Protein AF-0000000087152902 (afdb_homodimer)

Sequence (590 aa):
MDWDLCKTFVAVAETRSLAGAARRLRISHPTAGRNVAALERQLGTRLFARSSDGLSLTSHGRKFREYAEAMAAAALRAEAVASATGAQARGVVKLSIGATLASHWLMPRLKPFLRDHPNIQLEIITHPFPASVRRREADVVLRPVDAGDENLIGRRIGRLGAGFYASRDYAAGRKLPERSDEWKGHSVIGFADQASNADLARWSDFVTRQGTMVMRCSSQGDMLAAARAGLGVSVLSCLVAAPYPDLIRIAPQKLFSLSDLWLLAHPDLVELPAVRAVLGFVTDCARQDRVRLRGMDWDLCKTFVAVAETRSLAGAARRLRISHPTAGRNVAALERQLGTRLFARSSDGLSLTSHGRKFREYAEAMAAAALRAEAVASATGAQARGVVKLSIGATLASHWLMPRLKPFLRDHPNIQLEIITHPFPASVRRREADVVLRPVDAGDENLIGRRIGRLGAGFYASRDYAAGRKLPERSDEWKGHSVIGFADQASNADLARWSDFVTRQGTMVMRCSSQGDMLAAARAGLGVSVLSCLVAAPYPDLIRIAPQKLFSLSDLWLLAHPDLVELPAVRAVLGFVTDCARQDRVRLRG

Secondary structure (DSSP, 8-state):
--HHHHHHHHHHHHHSSHHHHHHHHT--HHHHHHHHHHHHHHHTS--EEEETTEEEE-HHHHHHHHHHHHHHHHHHHHHHHHHTTT----EEEEEEE-HHHIIIIIGGGHHHHHHH-TTEEEEEE-SSSSPPTTTTS-SEEEESS--TTS--EEEEEEEEEEEEEEEHHHHTT-PPP-SGGGGTT-EEEEES--STTHHHHHHHHHHTTTSEEEEEESSHHHHHHHHHTTS-EEEEEHHHHTT-TTEEEE-TTTSEEEEEEEEEE-TTTTTSHHHHHHHHHHHHHHHHTHHHHH-/--HHHHHHHHHHHHHSSHHHHHHHHT--HHHHHHHHHHHHHHHTS--EEEETTEEEE-HHHHHHHHHHHHHHHHHHHHHHHHHTTT----EEEEEEE-HHHIIIIIGGGHHHHHHH-TTEEEEEE-SSSSPPTTTTS-SEEEESS--TTS--EEEEEEEEEEEEEEEHHHHTT-PPP-SGGGGTT-EEEEES--STTHHHHHHHHHHTTTSEEEEEESSHHHHHHHHHTTS-EEEEEHHHHTT-TTEEEE-TTTSEEEEEEEEEE-TTTTTSHHHHHHHHHHHHHHHHTHHHHH-

pLDDT: mean 84.02, std 14.15, range [42.22, 98.44]

InterPro domains:
  IPR000847 LysR, HTH, N-terminal domain [PF00126] (4-62)
  IPR000847 LysR, HTH, N-terminal domain [PS50931] (1-58)
  IPR005119 LysR, substrate-binding [PF03466] (87-284)
  IPR036388 Winged helix-like DNA-binding domain superfamily [G3DSA:1.10.10.10] (1-85)
  IPR036390 Winged helix DNA-binding domain superfamily [SSF46785] (1-111)
  IPR058163 LysR-type transcriptional regulator, proteobacterial-type [PTHR30537] (2-290)

Foldseek 3Di:
DDLVLLQLLLQCQVQLALVRSCVVVVHDSVVSVVSQVVVCVVVVHHQWDQDPVHTHGDPVVLVVLLVSVVVVVLVVLVVLVVVPPPDQQADEFEEEEAPLCCVLAVVVQCVVLCVSRVRYHYHYHNPPPPDDVSSVPGQKYKALDPVPPPLWDKDFLAKWKKFKKAFPVLPVPDDFDQAQQSLAPFEEEAAPDCPRPVPVRVLRCVSNVNHHHPYHDNHLVVVQVCRNVGVGMYMHTQSSCVVPPRMDTGNPVRTMDMTTIMMIGDPSCCPRPSNVSVVVSVSVSCVVCRVSRRD/DDLVLLQLLLQCQVQLALVRSCVVVVHDSVVSVVSQVVVCVVVVHHQWDQDPVHIHGDPVVLVVLLVSVVVVLLVVLVVLVVVPPPDQQADEFEEEEAPLCCVLAVVVVCVVLCVSRVRYHYHYHNPPPPDDVSSVPGQKYKALDPVPPDPWDKDFLAKWKKFKKAFPVLPVPDDFDQAQQSLAPFEEEAAPDCPRPVPVRVLRCVSNVNHHHPYHDNHLVVVQVCRNVGVGMYMHTQSSCVVPPRMDTGNPVRTMDMTTIMMTGHPSCCPRPSNVSVVVSVSVSCVVCRVSRND

Structure (mmCIF, N/CA/C/O backbone):
data_AF-0000000087152902-model_v1
#
loop_
_entity.id
_entity.type
_entity.pdbx_description
1 polymer 'HTH-type transcriptional regulator CysL'
#
loop_
_atom_site.group_PDB
_atom_site.id
_atom_site.type_symbol
_atom_site.label_atom_id
_atom_site.label_alt_id
_atom_site.label_comp_id
_atom_site.label_asym_id
_atom_site.label_entity_id
_atom_site.label_seq_id
_atom_site.pdbx_PDB_ins_code
_atom_site.Cartn_x
_atom_site.Cartn_y
_atom_site.Cartn_z
_atom_site.occupancy
_atom_site.B_iso_or_equiv
_atom_site.auth_seq_id
_atom_site.auth_comp_id
_atom_site.auth_asym_id
_atom_site.auth_atom_id
_atom_site.pdbx_PDB_model_num
ATOM 1 N N . MET A 1 1 ? -0.423 9.289 37.406 1 46.5 1 MET A N 1
ATOM 2 C CA . MET A 1 1 ? 0.654 8.82 36.531 1 46.5 1 MET A CA 1
ATOM 3 C C . MET A 1 1 ? 1.414 9.992 35.906 1 46.5 1 MET A C 1
ATOM 5 O O . MET A 1 1 ? 0.809 10.984 35.5 1 46.5 1 MET A O 1
ATOM 9 N N . ASP A 1 2 ? 2.691 10.141 36.281 1 59.19 2 ASP A N 1
ATOM 10 C CA . ASP A 1 2 ? 3.633 11.188 35.875 1 59.19 2 ASP A CA 1
ATOM 11 C C . ASP A 1 2 ? 3.916 11.125 34.375 1 59.19 2 ASP A C 1
ATOM 13 O O . ASP A 1 2 ? 4.273 10.078 33.844 1 59.19 2 ASP A O 1
ATOM 17 N N . TRP A 1 3 ? 3.574 12.156 33.781 1 64.62 3 TRP A N 1
ATOM 18 C CA . TRP A 1 3 ? 3.705 12.289 32.312 1 64.62 3 TRP A CA 1
ATOM 19 C C . TRP A 1 3 ? 5.125 11.969 31.875 1 64.62 3 TRP A C 1
ATOM 21 O O . TRP A 1 3 ? 5.328 11.367 30.812 1 64.62 3 TRP A O 1
ATOM 31 N N . ASP A 1 4 ? 5.988 12.344 32.625 1 70.12 4 ASP A N 1
ATOM 32 C CA . ASP A 1 4 ? 7.387 12.109 32.281 1 70.12 4 ASP A CA 1
ATOM 33 C C . ASP A 1 4 ? 7.699 10.609 32.25 1 70.12 4 ASP A C 1
ATOM 35 O O . ASP A 1 4 ? 8.492 10.156 31.422 1 70.12 4 ASP A O 1
ATOM 39 N N . LEU A 1 5 ? 7.004 9.906 33.125 1 77.62 5 LEU A N 1
ATOM 40 C CA . LEU A 1 5 ? 7.195 8.461 33.156 1 77.62 5 LEU A CA 1
ATOM 41 C C . LEU A 1 5 ? 6.625 7.812 31.891 1 77.62 5 LEU A C 1
ATOM 43 O O . LEU A 1 5 ? 7.258 6.934 31.297 1 77.62 5 LEU A O 1
ATOM 47 N N . CYS A 1 6 ? 5.512 8.359 31.5 1 75.56 6 CYS A N 1
ATOM 48 C CA . CYS A 1 6 ? 4.852 7.816 30.328 1 75.56 6 CYS A CA 1
ATOM 49 C C . CYS A 1 6 ? 5.652 8.125 29.062 1 75.56 6 CYS A C 1
ATOM 51 O O . CYS A 1 6 ? 5.785 7.266 28.188 1 75.56 6 CYS A O 1
ATOM 53 N N . LYS A 1 7 ? 6.16 9.281 29.016 1 76 7 LYS A N 1
ATOM 54 C CA . LYS A 1 7 ? 6.996 9.68 27.891 1 76 7 LYS A CA 1
ATOM 55 C C . LYS A 1 7 ? 8.227 8.773 27.766 1 76 7 LYS A C 1
ATOM 57 O O . LYS A 1 7 ? 8.602 8.375 26.672 1 76 7 LYS A O 1
ATOM 62 N N . THR A 1 8 ? 8.82 8.547 28.906 1 81.69 8 THR A N 1
ATOM 63 C CA . THR A 1 8 ? 10 7.688 28.922 1 81.69 8 THR A CA 1
ATOM 64 C C . THR A 1 8 ? 9.656 6.281 28.453 1 81.69 8 THR A C 1
ATOM 66 O O . THR A 1 8 ? 10.398 5.68 27.672 1 81.69 8 THR A O 1
ATOM 69 N N . PHE A 1 9 ? 8.484 5.785 28.891 1 85.44 9 PHE A N 1
ATOM 70 C CA . PHE A 1 9 ? 8.016 4.469 28.484 1 85.44 9 PHE A CA 1
ATOM 71 C C . PHE A 1 9 ? 7.855 4.395 26.969 1 85.44 9 PHE A C 1
ATOM 73 O O . PHE A 1 9 ? 8.352 3.461 26.328 1 85.44 9 PHE A O 1
ATOM 80 N N . VAL A 1 10 ? 7.234 5.355 26.484 1 80.25 10 VAL A N 1
ATOM 81 C CA . VAL A 1 10 ? 6.965 5.371 25.047 1 80.25 10 VAL A CA 1
ATOM 82 C C . VAL A 1 10 ? 8.281 5.43 24.281 1 80.25 10 VAL A C 1
ATOM 84 O O . VAL A 1 10 ? 8.453 4.723 23.281 1 80.25 10 VAL A O 1
ATOM 87 N N . ALA A 1 11 ? 9.211 6.223 24.672 1 81.06 11 ALA A N 1
ATOM 88 C CA . ALA A 1 11 ? 10.516 6.348 24.031 1 81.06 11 ALA A CA 1
ATOM 89 C C . ALA A 1 11 ? 11.273 5.023 24.062 1 81.06 11 ALA A C 1
ATOM 91 O O . ALA A 1 11 ? 11.891 4.633 23.062 1 81.06 11 ALA A O 1
ATOM 92 N N . VAL A 1 12 ? 11.172 4.352 25.141 1 86.75 12 VAL A N 1
ATOM 93 C CA . VAL A 1 12 ? 11.844 3.064 25.266 1 86.75 12 VAL A CA 1
ATOM 94 C C . VAL A 1 12 ? 11.172 2.043 24.344 1 86.75 12 VAL A C 1
ATOM 96 O O . VAL A 1 12 ? 11.852 1.246 23.688 1 86.75 12 VAL A O 1
ATOM 99 N N . ALA A 1 13 ? 9.906 2.123 24.359 1 83.31 13 ALA A N 1
ATOM 100 C CA . ALA A 1 13 ? 9.156 1.188 23.531 1 83.31 13 ALA A CA 1
ATOM 101 C C . ALA A 1 13 ? 9.5 1.371 22.062 1 83.31 13 ALA A C 1
ATOM 103 O O . ALA A 1 13 ? 9.578 0.397 21.297 1 83.31 13 ALA A O 1
ATOM 104 N N . GLU A 1 14 ? 9.688 2.535 21.703 1 78.69 14 GLU A N 1
ATOM 105 C CA . GLU A 1 14 ? 9.961 2.875 20.312 1 78.69 14 GLU A CA 1
ATOM 106 C C . GLU A 1 14 ? 11.414 2.586 19.953 1 78.69 14 GLU A C 1
ATOM 108 O O . GLU A 1 14 ? 11.703 2.107 18.844 1 78.69 14 GLU A O 1
ATOM 113 N N . THR A 1 15 ? 12.336 2.898 20.797 1 79.25 15 THR A N 1
ATOM 114 C CA . THR A 1 15 ? 13.766 2.773 20.531 1 79.25 15 THR A CA 1
ATOM 115 C C . THR A 1 15 ? 14.273 1.393 20.938 1 79.25 15 THR A C 1
ATOM 117 O O . THR A 1 15 ? 15.391 1.005 20.562 1 79.25 15 THR A O 1
ATOM 120 N N . ARG A 1 16 ? 13.461 0.744 21.672 1 81.81 16 ARG A N 1
ATOM 121 C CA . ARG A 1 16 ? 13.742 -0.586 22.203 1 81.81 16 ARG A CA 1
ATOM 122 C C . ARG A 1 16 ? 15 -0.579 23.062 1 81.81 16 ARG A C 1
ATOM 124 O O . ARG A 1 16 ? 15.68 -1.602 23.203 1 81.81 16 ARG A O 1
ATOM 131 N N . SER A 1 17 ? 15.383 0.533 23.562 1 88.62 17 SER A N 1
ATOM 132 C CA . SER A 1 17 ? 16.547 0.646 24.438 1 88.62 17 SER A CA 1
ATOM 133 C C . SER A 1 17 ? 16.422 1.842 25.375 1 88.62 17 SER A C 1
ATOM 135 O O . SER A 1 17 ? 15.805 2.85 25.016 1 88.62 17 SER A O 1
ATOM 137 N N . LEU A 1 18 ? 17.016 1.725 26.531 1 89.12 18 LEU A N 1
ATOM 138 C CA . LEU A 1 18 ? 17.031 2.818 27.484 1 89.12 18 LEU A CA 1
ATOM 139 C C . LEU A 1 18 ? 17.938 3.947 27.016 1 89.12 18 LEU A C 1
ATOM 141 O O . LEU A 1 18 ? 17.625 5.125 27.188 1 89.12 18 LEU A O 1
ATOM 145 N N . ALA A 1 19 ? 18.969 3.498 26.359 1 87.38 19 ALA A N 1
ATOM 146 C CA . ALA A 1 19 ? 19.906 4.492 25.828 1 87.38 19 ALA A CA 1
ATOM 147 C C . ALA A 1 19 ? 19.266 5.301 24.703 1 87.38 19 ALA A C 1
ATOM 149 O O . ALA A 1 19 ? 19.422 6.523 24.656 1 87.38 19 ALA A O 1
ATOM 150 N N . GLY A 1 20 ? 18.609 4.605 23.922 1 86.31 20 GLY A N 1
ATOM 151 C CA . GLY A 1 20 ? 17.906 5.266 22.828 1 86.31 20 GLY A CA 1
ATOM 152 C C . GLY A 1 20 ? 16.828 6.219 23.312 1 86.31 20 GLY A C 1
ATOM 153 O O . GLY A 1 20 ? 16.688 7.324 22.781 1 86.31 20 GLY A O 1
ATOM 154 N N . ALA A 1 21 ? 16.172 5.805 24.266 1 87.31 21 ALA A N 1
ATOM 155 C CA . ALA A 1 21 ? 15.117 6.633 24.859 1 87.31 21 ALA A CA 1
ATOM 156 C C . ALA A 1 21 ? 15.711 7.871 25.531 1 87.31 21 ALA A C 1
ATOM 158 O O . ALA A 1 21 ? 15.172 8.969 25.391 1 87.31 21 ALA A O 1
ATOM 159 N N . ALA A 1 22 ? 16.797 7.703 26.156 1 87.69 22 ALA A N 1
ATOM 160 C CA . ALA A 1 22 ? 17.469 8.805 26.828 1 87.69 22 ALA A CA 1
ATOM 161 C C . ALA A 1 22 ? 17.906 9.875 25.828 1 87.69 22 ALA A C 1
ATOM 163 O O . ALA A 1 22 ? 17.703 11.07 26.062 1 87.69 22 ALA A O 1
ATOM 164 N N . ARG A 1 23 ? 18.391 9.422 24.797 1 82.88 23 ARG A N 1
ATOM 165 C CA . ARG A 1 23 ? 18.828 10.336 23.75 1 82.88 23 ARG A CA 1
ATOM 166 C C . ARG A 1 23 ? 17.656 11.094 23.141 1 82.88 23 ARG A C 1
ATOM 168 O O . ARG A 1 23 ? 17.719 12.305 22.953 1 82.88 23 ARG A O 1
ATOM 175 N N . ARG A 1 24 ? 16.594 10.359 23 1 79 24 ARG A N 1
ATOM 176 C CA . ARG A 1 24 ? 15.414 10.922 22.375 1 79 24 ARG A CA 1
ATOM 177 C C . ARG A 1 24 ? 14.758 11.969 23.266 1 79 24 ARG A C 1
ATOM 179 O O . ARG A 1 24 ? 14.281 12.992 22.781 1 79 24 ARG A O 1
ATOM 186 N N . LEU A 1 25 ? 14.82 11.75 24.5 1 76 25 LEU A N 1
ATOM 187 C CA . LEU A 1 25 ? 14.117 12.609 25.453 1 76 25 LEU A CA 1
ATOM 188 C C . LEU A 1 25 ? 15.078 13.609 26.094 1 76 25 LEU A C 1
ATOM 190 O O . LEU A 1 25 ? 14.672 14.445 26.906 1 76 25 LEU A O 1
ATOM 194 N N . ARG A 1 26 ? 16.328 13.5 25.672 1 81.38 26 ARG A N 1
ATOM 195 C CA . ARG A 1 26 ? 17.375 14.359 26.219 1 81.38 26 ARG A CA 1
ATOM 196 C C . ARG A 1 26 ? 17.422 14.258 27.734 1 81.38 26 ARG A C 1
ATOM 198 O O . ARG A 1 26 ? 17.469 15.281 28.422 1 81.38 26 ARG A O 1
ATOM 205 N N . ILE A 1 27 ? 17.438 13.078 28.25 1 83.5 27 ILE A N 1
ATOM 206 C CA . ILE A 1 27 ? 17.625 12.773 29.656 1 83.5 27 ILE A CA 1
ATOM 207 C C . ILE A 1 27 ? 18.75 11.75 29.812 1 83.5 27 ILE A C 1
ATOM 209 O O . ILE A 1 27 ? 19.281 11.234 28.828 1 83.5 27 ILE A O 1
ATOM 213 N N . SER A 1 28 ? 19.234 11.672 30.969 1 85.62 28 SER A N 1
ATOM 214 C CA . SER A 1 28 ? 20.328 10.734 31.219 1 85.62 28 SER A CA 1
ATOM 215 C C . SER A 1 28 ? 19.828 9.289 31.188 1 85.62 28 SER A C 1
ATOM 217 O O . SER A 1 28 ? 18.656 9.031 31.484 1 85.62 28 SER A O 1
ATOM 219 N N . HIS A 1 29 ? 20.703 8.398 30.781 1 90 29 HIS A N 1
ATOM 220 C CA . HIS A 1 29 ? 20.406 6.973 30.75 1 90 29 HIS A CA 1
ATOM 221 C C . HIS A 1 29 ? 19.891 6.492 32.125 1 90 29 HIS A C 1
ATOM 223 O O . HIS A 1 29 ? 18.891 5.789 32.188 1 90 29 HIS A O 1
ATOM 229 N N . PRO A 1 30 ? 20.531 6.895 33.219 1 88.5 30 PRO A N 1
ATOM 230 C CA . PRO A 1 30 ? 20.031 6.477 34.531 1 88.5 30 PRO A CA 1
ATOM 231 C C . PRO A 1 30 ? 18.625 7.008 34.812 1 88.5 30 PRO A C 1
ATOM 233 O O . PRO A 1 30 ? 17.812 6.312 35.406 1 88.5 30 PRO A O 1
ATOM 236 N N . THR A 1 31 ? 18.406 8.172 34.375 1 84.94 31 THR A N 1
ATOM 237 C CA . THR A 1 31 ? 17.078 8.758 34.531 1 84.94 31 THR A CA 1
ATOM 238 C C . THR A 1 31 ? 16.031 7.969 33.781 1 84.94 31 THR A C 1
ATOM 240 O O . THR A 1 31 ? 14.945 7.703 34.281 1 84.94 31 THR A O 1
ATOM 243 N N . ALA A 1 32 ? 16.391 7.629 32.562 1 91 32 ALA A N 1
ATOM 244 C CA . ALA A 1 32 ? 15.477 6.82 31.766 1 91 32 ALA A CA 1
ATOM 245 C C . ALA A 1 32 ? 15.164 5.492 32.438 1 91 32 ALA A C 1
ATOM 247 O O . ALA A 1 32 ? 14.008 5.062 32.5 1 91 32 ALA A O 1
ATOM 248 N N . GLY A 1 33 ? 16.203 4.852 32.938 1 91.06 33 GLY A N 1
ATOM 249 C CA . GLY A 1 33 ? 16.031 3.607 33.656 1 91.06 33 GLY A CA 1
ATOM 250 C C . GLY A 1 33 ? 15.164 3.758 34.906 1 91.06 33 GLY A C 1
ATOM 251 O O . GLY A 1 33 ? 14.281 2.936 35.156 1 91.06 33 GLY A O 1
ATOM 252 N N . ARG A 1 34 ? 15.43 4.801 35.625 1 86.69 34 ARG A N 1
ATOM 253 C CA . ARG A 1 34 ? 14.656 5.086 36.844 1 86.69 34 ARG A CA 1
ATOM 254 C C . ARG A 1 34 ? 13.195 5.348 36.5 1 86.69 34 ARG A C 1
ATOM 256 O O . ARG A 1 34 ? 12.297 4.914 37.219 1 86.69 34 ARG A O 1
ATOM 263 N N . ASN A 1 35 ? 13 6.078 35.5 1 85.62 35 ASN A N 1
ATOM 264 C CA . ASN A 1 35 ? 11.641 6.395 35.094 1 85.62 35 ASN A CA 1
ATOM 265 C C . ASN A 1 35 ? 10.852 5.133 34.75 1 85.62 35 ASN A C 1
ATOM 267 O O . ASN A 1 35 ? 9.695 4.988 35.156 1 85.62 35 ASN A O 1
ATOM 271 N N . VAL A 1 36 ? 11.484 4.258 34.031 1 88.38 36 VAL A N 1
ATOM 272 C CA . VAL A 1 36 ? 10.836 3.012 33.625 1 88.38 36 VAL A CA 1
ATOM 273 C C . VAL A 1 36 ? 10.562 2.16 34.875 1 88.38 36 VAL A C 1
ATOM 275 O O . VAL A 1 36 ? 9.469 1.61 35.031 1 88.38 36 VAL A O 1
ATOM 278 N N . ALA A 1 37 ? 11.555 2.096 35.688 1 88.75 37 ALA A N 1
ATOM 279 C CA . ALA A 1 37 ? 11.414 1.335 36.938 1 88.75 37 ALA A CA 1
ATOM 280 C C . ALA A 1 37 ? 10.297 1.907 37.812 1 88.75 37 ALA A C 1
ATOM 282 O O . ALA A 1 37 ? 9.516 1.157 38.406 1 88.75 37 ALA A O 1
ATOM 283 N N . ALA A 1 38 ? 10.297 3.193 37.875 1 81.12 38 ALA A N 1
ATOM 284 C CA . ALA A 1 38 ? 9.266 3.865 38.688 1 81.12 38 ALA A CA 1
ATOM 285 C C . ALA A 1 38 ? 7.871 3.572 38.125 1 81.12 38 ALA A C 1
ATOM 287 O O . ALA A 1 38 ? 6.938 3.312 38.875 1 81.12 38 ALA A O 1
ATOM 288 N N . LEU A 1 39 ? 7.746 3.646 36.844 1 82.44 39 LEU A N 1
ATOM 289 C CA . LEU A 1 39 ? 6.473 3.369 36.188 1 82.44 39 LEU A CA 1
ATOM 290 C C . LEU A 1 39 ? 6.035 1.932 36.438 1 82.44 39 LEU A C 1
ATOM 292 O O . LEU A 1 39 ? 4.871 1.682 36.75 1 82.44 39 LEU A O 1
ATOM 296 N N . GLU A 1 40 ? 6.945 1.007 36.344 1 85.44 40 GLU A N 1
ATOM 297 C CA . GLU A 1 40 ? 6.652 -0.405 36.562 1 85.44 40 GLU A CA 1
ATOM 298 C C . GLU A 1 40 ? 6.27 -0.655 38.031 1 85.44 40 GLU A C 1
ATOM 300 O O . GLU A 1 40 ? 5.367 -1.445 38.312 1 85.44 40 GLU A O 1
ATOM 305 N N . ARG A 1 41 ? 6.926 0.045 38.906 1 80.38 41 ARG A N 1
ATOM 306 C CA . ARG A 1 41 ? 6.602 -0.049 40.312 1 80.38 41 ARG A CA 1
ATOM 307 C C . ARG A 1 41 ? 5.195 0.478 40.594 1 80.38 41 ARG A C 1
ATOM 309 O O . ARG A 1 41 ? 4.438 -0.135 41.344 1 80.38 41 ARG A O 1
ATOM 316 N N . GLN A 1 42 ? 4.906 1.588 40 1 74.06 42 GLN A N 1
ATOM 317 C CA . GLN A 1 42 ? 3.588 2.193 40.188 1 74.06 42 GLN A CA 1
ATOM 318 C C . GLN A 1 42 ? 2.486 1.274 39.656 1 74.06 42 GLN A C 1
ATOM 320 O O . GLN A 1 42 ? 1.405 1.198 40.25 1 74.06 42 GLN A O 1
ATOM 325 N N . LEU A 1 43 ? 2.857 0.615 38.594 1 75.88 43 LEU A N 1
ATOM 326 C CA . LEU A 1 43 ? 1.869 -0.231 37.938 1 75.88 43 LEU A CA 1
ATOM 327 C C . LEU A 1 43 ? 1.894 -1.645 38.5 1 75.88 43 LEU A C 1
ATOM 329 O O . LEU A 1 43 ? 0.963 -2.424 38.281 1 75.88 43 LEU A O 1
ATOM 333 N N . GLY A 1 44 ? 2.92 -1.938 39.25 1 77.19 44 GLY A N 1
ATOM 334 C CA . GLY A 1 44 ? 3.051 -3.232 39.906 1 77.19 44 GLY A CA 1
ATOM 335 C C . GLY A 1 44 ? 3.385 -4.355 38.938 1 77.19 44 GLY A C 1
ATOM 336 O O . GLY A 1 44 ? 3.127 -5.527 39.219 1 77.19 44 GLY A O 1
ATOM 337 N N . THR A 1 45 ? 3.732 -3.959 37.719 1 79.44 45 THR A N 1
ATOM 338 C CA . THR A 1 45 ? 4.066 -4.957 36.719 1 79.44 45 THR A CA 1
ATOM 339 C C . THR A 1 45 ? 5.234 -4.488 35.875 1 79.44 45 THR A C 1
ATOM 341 O O . THR A 1 45 ? 5.523 -3.293 35.781 1 79.44 45 THR A O 1
ATOM 344 N N . ARG A 1 46 ? 5.883 -5.477 35.219 1 86.31 46 ARG A N 1
ATOM 345 C CA . ARG A 1 46 ? 6.945 -5.148 34.281 1 86.31 46 ARG A CA 1
ATOM 346 C C . ARG A 1 46 ? 6.371 -4.832 32.906 1 86.31 46 ARG A C 1
ATOM 348 O O . ARG A 1 46 ? 5.43 -5.492 32.438 1 86.31 46 ARG A O 1
ATOM 355 N N . LEU A 1 47 ? 6.914 -3.738 32.375 1 87.12 47 LEU A N 1
ATOM 356 C CA . LEU A 1 47 ? 6.426 -3.307 31.078 1 87.12 47 LEU A CA 1
ATOM 357 C C . LEU A 1 47 ? 7.387 -3.732 29.969 1 87.12 47 LEU A C 1
ATOM 359 O O . LEU A 1 47 ? 6.988 -3.846 28.797 1 87.12 47 LEU A O 1
ATOM 363 N N . PHE A 1 48 ? 8.641 -3.896 30.312 1 88.81 48 PHE A N 1
ATOM 364 C CA . PHE A 1 48 ? 9.664 -4.285 29.344 1 88.81 48 PHE A CA 1
ATOM 365 C C . PHE A 1 48 ? 10.344 -5.582 29.766 1 88.81 48 PHE A C 1
ATOM 367 O O . PHE A 1 48 ? 10.43 -5.883 30.969 1 88.81 48 PHE A O 1
ATOM 374 N N . ALA A 1 49 ? 10.648 -6.402 28.703 1 85.44 49 ALA A N 1
ATOM 375 C CA . ALA A 1 49 ? 11.461 -7.594 28.906 1 85.44 49 ALA A CA 1
ATOM 376 C C . ALA A 1 49 ? 12.719 -7.559 28.047 1 85.44 49 ALA A C 1
ATOM 378 O O . ALA A 1 49 ? 12.719 -6.965 26.969 1 85.44 49 ALA A O 1
ATOM 379 N N . ARG A 1 50 ? 13.797 -8.086 28.578 1 79.25 50 ARG A N 1
ATOM 380 C CA . ARG A 1 50 ? 15.031 -8.172 27.812 1 79.25 50 ARG A CA 1
ATOM 381 C C . ARG A 1 50 ? 14.906 -9.188 26.672 1 79.25 50 ARG A C 1
ATOM 383 O O . ARG A 1 50 ? 14.312 -10.25 26.859 1 79.25 50 ARG A O 1
ATOM 390 N N . SER A 1 51 ? 15.141 -8.672 25.562 1 71.25 51 SER A N 1
ATOM 391 C CA . SER A 1 51 ? 15.164 -9.539 24.391 1 71.25 51 SER A CA 1
ATOM 392 C C . SER A 1 51 ? 16.516 -9.453 23.672 1 71.25 51 SER A C 1
ATOM 394 O O . SER A 1 51 ? 17.359 -8.648 24.047 1 71.25 51 SER A O 1
ATOM 396 N N . SER A 1 52 ? 16.781 -10.391 22.703 1 68.25 52 SER A N 1
ATOM 397 C CA . SER A 1 52 ? 18.031 -10.438 21.969 1 68.25 52 SER A CA 1
ATOM 398 C C . SER A 1 52 ? 18.297 -9.117 21.25 1 68.25 52 SER A C 1
ATOM 400 O O . SER A 1 52 ? 19.453 -8.75 21.031 1 68.25 52 SER A O 1
ATOM 402 N N . ASP A 1 53 ? 17.281 -8.484 21 1 67.25 53 ASP A N 1
ATOM 403 C CA . ASP A 1 53 ? 17.453 -7.27 20.219 1 67.25 53 ASP A CA 1
ATOM 404 C C . ASP A 1 53 ? 17.172 -6.023 21.047 1 67.25 53 ASP A C 1
ATOM 406 O O . ASP A 1 53 ? 16.875 -4.957 20.516 1 67.25 53 ASP A O 1
ATOM 410 N N . GLY A 1 54 ? 17.266 -6.242 22.297 1 79.06 54 GLY A N 1
ATOM 411 C CA . GLY A 1 54 ? 17.047 -5.121 23.203 1 79.06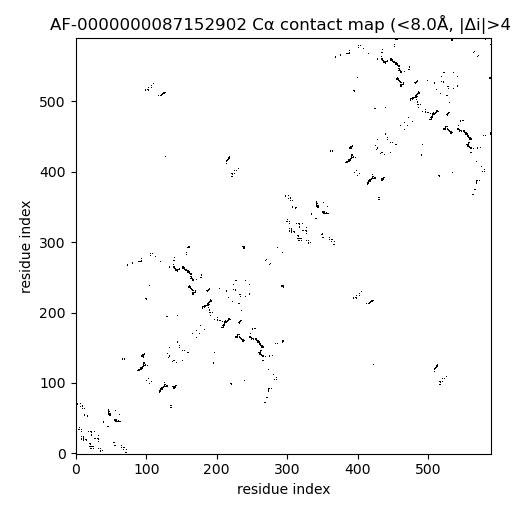 54 GLY A CA 1
ATOM 412 C C . GLY A 1 54 ? 15.883 -5.332 24.156 1 79.06 54 GLY A C 1
ATOM 413 O O . GLY A 1 54 ? 15.688 -6.438 24.656 1 79.06 54 GLY A O 1
ATOM 414 N N . LEU A 1 55 ? 15.188 -4.18 24.391 1 83.31 55 LEU A N 1
ATOM 415 C CA . LEU A 1 55 ? 14.023 -4.258 25.266 1 83.31 55 LEU A CA 1
ATOM 416 C C . LEU A 1 55 ? 12.742 -4.438 24.453 1 83.31 55 LEU A C 1
ATOM 418 O O . LEU A 1 55 ? 12.531 -3.742 23.453 1 83.31 55 LEU A O 1
ATOM 422 N N . SER A 1 56 ? 12.039 -5.438 24.781 1 82.75 56 SER A N 1
ATOM 423 C CA . SER A 1 56 ? 10.742 -5.676 24.156 1 82.75 56 SER A CA 1
ATOM 424 C C . SER A 1 56 ? 9.602 -5.484 25.156 1 82.75 56 SER A C 1
ATOM 426 O O . SER A 1 56 ? 9.805 -5.629 26.359 1 82.75 56 SER A O 1
ATOM 428 N N . LEU A 1 57 ? 8.414 -5.105 24.609 1 81.81 57 LEU A N 1
ATOM 429 C CA . LEU A 1 57 ? 7.246 -4.898 25.469 1 81.81 57 LEU A CA 1
ATOM 430 C C . LEU A 1 57 ? 6.699 -6.23 25.969 1 81.81 57 LEU A C 1
ATOM 432 O O . LEU A 1 57 ? 6.609 -7.199 25.203 1 81.81 57 LEU A O 1
ATOM 436 N N . THR A 1 58 ? 6.441 -6.23 27.312 1 79.12 58 THR A N 1
ATOM 437 C CA . THR A 1 58 ? 5.645 -7.324 27.859 1 79.12 58 THR A CA 1
ATOM 438 C C . THR A 1 58 ? 4.184 -7.199 27.438 1 79.12 58 THR A C 1
ATOM 440 O O . THR A 1 58 ? 3.812 -6.238 26.75 1 79.12 58 THR A O 1
ATOM 443 N N . SER A 1 59 ? 3.352 -8.156 27.781 1 70.44 59 SER A N 1
ATOM 444 C CA . SER A 1 59 ? 1.918 -8.055 27.531 1 70.44 59 SER A CA 1
ATOM 445 C C . SER A 1 59 ? 1.327 -6.816 28.203 1 70.44 59 SER A C 1
ATOM 447 O O . SER A 1 59 ? 0.512 -6.113 27.609 1 70.44 59 SER A O 1
ATOM 449 N N . HIS A 1 60 ? 1.796 -6.629 29.359 1 71.25 60 HIS A N 1
ATOM 450 C CA . HIS A 1 60 ? 1.353 -5.445 30.094 1 71.25 60 HIS A CA 1
ATOM 451 C C . HIS A 1 60 ? 1.897 -4.172 29.453 1 71.25 60 HIS A C 1
ATOM 453 O O . HIS A 1 60 ? 1.207 -3.15 29.391 1 71.25 60 HIS A O 1
ATOM 459 N N . GLY A 1 61 ? 3.113 -4.285 28.938 1 79.69 61 GLY A N 1
ATOM 460 C CA . GLY A 1 61 ? 3.713 -3.156 28.25 1 79.69 61 GLY A CA 1
ATOM 461 C C . GLY A 1 61 ? 2.963 -2.768 26.984 1 79.69 61 GLY A C 1
ATOM 462 O O . GLY A 1 61 ? 2.764 -1.58 26.719 1 79.69 61 GLY A O 1
ATOM 463 N N . ARG A 1 62 ? 2.541 -3.674 26.344 1 72.56 62 ARG A N 1
ATOM 464 C CA . ARG A 1 62 ? 1.78 -3.424 25.125 1 72.56 62 ARG A CA 1
ATOM 465 C C . ARG A 1 62 ? 0.449 -2.748 25.438 1 72.56 62 ARG A C 1
ATOM 467 O O . ARG A 1 62 ? 0.044 -1.812 24.75 1 72.56 62 ARG A O 1
ATOM 474 N N . LYS A 1 63 ? -0.189 -3.215 26.484 1 64.69 63 LYS A N 1
ATOM 475 C CA . LYS A 1 63 ? -1.438 -2.598 26.906 1 64.69 63 LYS A CA 1
ATOM 476 C C . LYS A 1 63 ? -1.208 -1.169 27.391 1 64.69 63 LYS A C 1
ATOM 478 O O . LYS A 1 63 ? -1.984 -0.267 27.078 1 64.69 63 LYS A O 1
ATOM 483 N N . PHE A 1 64 ? -0.133 -1.054 28.172 1 72.62 64 PHE A N 1
ATOM 484 C CA . PHE A 1 64 ? 0.157 0.272 28.703 1 72.62 64 PHE A CA 1
ATOM 485 C C . PHE A 1 64 ? 0.54 1.234 27.578 1 72.62 64 PHE A C 1
ATOM 487 O O . PHE A 1 64 ? 0.263 2.432 27.656 1 72.62 64 PHE A O 1
ATOM 494 N N . ARG A 1 65 ? 1.223 0.694 26.625 1 74.94 65 ARG A N 1
ATOM 495 C CA . ARG A 1 65 ? 1.611 1.539 25.5 1 74.94 65 ARG A CA 1
ATOM 496 C C . ARG A 1 65 ? 0.39 2.178 24.844 1 74.94 65 ARG A C 1
ATOM 498 O O . ARG A 1 65 ? 0.418 3.357 24.484 1 74.94 65 ARG A O 1
ATOM 505 N N . GLU A 1 66 ? -0.555 1.467 24.891 1 62.16 66 GLU A N 1
ATOM 506 C CA . GLU A 1 66 ? -1.807 1.997 24.359 1 62.16 66 GLU A CA 1
ATOM 507 C C . GLU A 1 66 ? -2.307 3.176 25.188 1 62.16 66 GLU A C 1
ATOM 509 O O . GLU A 1 66 ? -2.709 4.203 24.641 1 62.16 66 GLU A O 1
ATOM 514 N N . TYR A 1 67 ? -2.205 2.967 26.422 1 57.84 67 TYR A N 1
ATOM 515 C CA . TYR A 1 67 ? -2.641 3.998 27.359 1 57.84 67 TYR A CA 1
ATOM 516 C C . TYR A 1 67 ? -1.707 5.203 27.312 1 57.84 67 TYR A C 1
ATOM 518 O O . TYR A 1 67 ? -2.162 6.348 27.281 1 57.84 67 TYR A O 1
ATOM 526 N N . ALA A 1 68 ? -0.455 4.93 27.328 1 64.75 68 ALA A N 1
ATOM 527 C CA . ALA A 1 68 ? 0.541 5.996 27.328 1 64.75 68 ALA A CA 1
ATOM 528 C C . ALA A 1 68 ? 0.461 6.836 26.062 1 64.75 68 ALA A C 1
ATOM 530 O O . ALA A 1 68 ? 0.61 8.062 26.109 1 64.75 68 ALA A O 1
ATOM 531 N N . GLU A 1 69 ? 0.222 6.164 25.109 1 60.38 69 GLU A N 1
ATOM 532 C CA . GLU A 1 69 ? 0.069 6.863 23.828 1 60.38 69 GLU A CA 1
ATOM 533 C C . GLU A 1 69 ? -1.18 7.738 23.828 1 60.38 69 GLU A C 1
ATOM 535 O O . GLU A 1 69 ? -1.155 8.867 23.328 1 60.38 69 GLU A O 1
ATOM 540 N N . ALA A 1 70 ? -2.18 7.27 24.438 1 55.88 70 ALA A N 1
ATOM 541 C CA . ALA A 1 70 ? -3.391 8.07 24.625 1 55.88 70 ALA A CA 1
ATOM 542 C C . ALA A 1 70 ? -3.123 9.281 25.5 1 55.88 70 ALA A C 1
ATOM 544 O O . ALA A 1 70 ? -3.609 10.383 25.234 1 55.88 70 ALA A O 1
ATOM 545 N N . MET A 1 71 ? -2.395 9.039 26.5 1 53.22 71 MET A N 1
ATOM 546 C CA . MET A 1 71 ? -2.033 10.133 27.406 1 53.22 71 MET A CA 1
ATOM 547 C C . MET A 1 71 ? -1.172 11.164 26.688 1 53.22 71 MET A C 1
ATOM 549 O O . MET A 1 71 ? -1.371 12.367 26.859 1 53.22 71 MET A O 1
ATOM 553 N N . ALA A 1 72 ? -0.259 10.68 25.953 1 53.59 72 ALA A N 1
ATOM 554 C CA . ALA A 1 72 ? 0.587 11.602 25.203 1 53.59 72 ALA A CA 1
ATOM 555 C C . ALA A 1 72 ? -0.238 12.422 24.219 1 53.59 72 ALA A C 1
ATOM 557 O O . ALA A 1 72 ? -0.019 13.625 24.062 1 53.59 72 ALA A O 1
ATOM 558 N N . ALA A 1 73 ? -1.092 11.789 23.734 1 53.25 73 ALA A N 1
ATOM 559 C CA . ALA A 1 73 ? -2 12.469 22.828 1 53.25 73 ALA A CA 1
ATOM 560 C C . ALA A 1 73 ? -2.846 13.508 23.562 1 53.25 73 ALA A C 1
ATOM 562 O O . ALA A 1 73 ? -3.061 14.609 23.062 1 53.25 73 ALA A O 1
ATOM 563 N N . ALA A 1 74 ? -3.266 13.109 24.703 1 51.06 74 ALA A N 1
ATOM 564 C CA . ALA A 1 74 ? -4.047 14.023 25.516 1 51.06 74 ALA A CA 1
ATOM 565 C C . ALA A 1 74 ? -3.203 15.219 25.969 1 51.06 74 ALA A C 1
ATOM 567 O O . ALA A 1 74 ? -3.684 16.344 25.984 1 51.06 74 ALA A O 1
ATOM 568 N N . ALA A 1 75 ? -2.027 14.93 26.297 1 51.97 75 ALA A N 1
ATOM 569 C CA . ALA A 1 75 ? -1.137 16.016 26.703 1 51.97 75 ALA A CA 1
ATOM 570 C C . ALA A 1 75 ? -0.904 16.984 25.547 1 51.97 75 ALA A C 1
ATOM 572 O O . ALA A 1 75 ? -0.89 18.203 25.734 1 51.97 75 ALA A O 1
ATOM 573 N N . LEU A 1 76 ? -0.731 16.359 24.453 1 49.59 76 LEU A N 1
ATOM 574 C CA . LEU A 1 76 ? -0.583 17.203 23.281 1 49.59 76 LEU A CA 1
ATOM 575 C C . LEU A 1 76 ? -1.846 18.031 23.031 1 49.59 76 LEU A C 1
ATOM 577 O O . LEU A 1 76 ? -1.767 19.203 22.656 1 49.59 76 LEU A O 1
ATOM 581 N N . ARG A 1 77 ? -2.895 17.422 23.359 1 48.47 77 ARG A N 1
ATOM 582 C CA . ARG A 1 77 ? -4.191 18.094 23.266 1 48.47 77 ARG A CA 1
ATOM 583 C C . ARG A 1 77 ? -4.262 19.281 24.219 1 48.47 77 ARG A C 1
ATOM 585 O O . ARG A 1 77 ? -4.754 20.344 23.844 1 48.47 77 ARG A O 1
ATOM 592 N N . ALA A 1 78 ? -3.912 18.984 25.312 1 47.88 78 ALA A N 1
ATOM 593 C CA . ALA A 1 78 ? -3.965 20.031 26.328 1 47.88 78 ALA A CA 1
ATOM 594 C C . ALA A 1 78 ? -3.096 21.219 25.938 1 47.88 78 ALA A C 1
ATOM 596 O O . ALA A 1 78 ? -3.494 22.375 26.125 1 47.88 78 ALA A O 1
ATOM 597 N N . GLU A 1 79 ? -2.041 20.875 25.406 1 46.66 79 GLU A N 1
ATOM 598 C CA . GLU A 1 79 ? -1.166 21.969 24.984 1 46.66 79 GLU A CA 1
ATOM 599 C C . GLU A 1 79 ? -1.754 22.719 23.797 1 46.66 79 GLU A C 1
ATOM 601 O O . GLU A 1 79 ? -1.662 23.953 23.719 1 46.66 79 GLU A O 1
ATOM 606 N N . ALA A 1 80 ? -2.328 21.922 22.953 1 47.81 80 ALA A N 1
ATOM 607 C CA . ALA A 1 80 ? -2.904 22.516 21.766 1 47.81 80 ALA A CA 1
ATOM 608 C C . ALA A 1 80 ? -4.105 23.391 22.094 1 47.81 80 ALA A C 1
ATOM 610 O O . ALA A 1 80 ? -4.273 24.469 21.531 1 47.81 80 ALA A O 1
ATOM 611 N N . VAL A 1 81 ? -4.996 22.922 22.875 1 46.5 81 VAL A N 1
ATOM 612 C CA . VAL A 1 81 ? -6.141 23.719 23.297 1 46.5 81 VAL A CA 1
ATOM 613 C C . VAL A 1 81 ? -5.656 24.984 24 1 46.5 81 VAL A C 1
ATOM 615 O O . VAL A 1 81 ? -6.215 26.062 23.797 1 46.5 81 VAL A O 1
ATOM 618 N N . ALA A 1 82 ? -4.785 24.797 24.781 1 44.5 82 ALA A N 1
ATOM 619 C CA . ALA A 1 82 ? -4.285 25.969 25.5 1 44.5 82 ALA A CA 1
ATOM 620 C C . ALA A 1 82 ? -3.719 27 24.531 1 44.5 82 ALA A C 1
ATOM 622 O O . ALA A 1 82 ? -3.793 28.203 24.781 1 44.5 82 ALA A O 1
ATOM 623 N N . SER A 1 83 ? -3.293 26.438 23.453 1 42.62 83 SER A N 1
ATOM 624 C CA . SER A 1 83 ? -2.732 27.391 22.484 1 42.62 83 SER A CA 1
ATOM 625 C C . SER A 1 83 ? -3.799 27.891 21.531 1 42.62 83 SER A C 1
ATOM 627 O O . SER A 1 83 ? -3.561 28.844 20.781 1 42.62 83 SER A O 1
ATOM 629 N N . ALA A 1 84 ? -5.055 27.375 21.375 1 45.66 84 ALA A N 1
ATOM 630 C CA . ALA A 1 84 ? -6.105 27.625 20.391 1 45.66 84 ALA A CA 1
ATOM 631 C C . ALA A 1 84 ? -6.707 29.016 20.562 1 45.66 84 ALA A C 1
ATOM 633 O O . ALA A 1 84 ? -7.598 29.406 19.797 1 45.66 84 ALA A O 1
ATOM 634 N N . THR A 1 85 ? -6.746 29.781 21.453 1 42.22 85 THR A N 1
ATOM 635 C CA . THR A 1 85 ? -7.656 30.922 21.359 1 42.22 85 THR A CA 1
ATOM 636 C C . THR A 1 85 ? -7.676 31.453 19.922 1 42.22 85 THR A C 1
ATOM 638 O O . THR A 1 85 ? -8.734 31.844 19.422 1 42.22 85 THR A O 1
ATOM 641 N N . GLY A 1 86 ? -6.527 31.922 19.344 1 46.66 86 GLY A N 1
ATOM 642 C CA . GLY A 1 86 ? -6.336 32.656 18.109 1 46.66 86 GLY A CA 1
ATOM 643 C C . GLY A 1 86 ? -5.398 31.984 17.125 1 46.66 86 GLY A C 1
ATOM 644 O O . GLY A 1 86 ? -5.082 32.531 16.078 1 46.66 86 GLY A O 1
ATOM 645 N N . ALA A 1 87 ? -4.703 31.016 17.484 1 52.72 87 ALA A N 1
ATOM 646 C CA . ALA A 1 87 ? -3.42 30.578 16.938 1 52.72 87 ALA A CA 1
ATOM 647 C C . ALA A 1 87 ? -3.619 29.562 15.812 1 52.72 87 ALA A C 1
ATOM 649 O O . ALA A 1 87 ? -4.566 28.781 15.828 1 52.72 87 ALA A O 1
ATOM 650 N N . GLN A 1 88 ? -3.064 29.828 14.594 1 68.75 88 GLN A N 1
ATOM 651 C CA . GLN A 1 88 ? -2.9 29.047 13.375 1 68.75 88 GLN A CA 1
ATOM 652 C C . GLN A 1 88 ? -2.699 27.578 13.688 1 68.75 88 GLN A C 1
ATOM 654 O O . GLN A 1 88 ? -1.947 27.219 14.602 1 68.75 88 GLN A O 1
ATOM 659 N N . ALA A 1 89 ? -3.773 26.719 13.203 1 82.12 89 ALA A N 1
ATOM 660 C CA . ALA A 1 89 ? -3.652 25.266 13.344 1 82.12 89 ALA A CA 1
ATOM 661 C C . ALA A 1 89 ? -2.221 24.812 13.078 1 82.12 89 ALA A C 1
ATOM 663 O O . ALA A 1 89 ? -1.603 25.219 12.094 1 82.12 89 ALA A O 1
ATOM 664 N N . ARG A 1 90 ? -1.732 24.203 14.094 1 83.94 90 ARG A N 1
ATOM 665 C CA . ARG A 1 90 ? -0.363 23.719 13.961 1 83.94 90 ARG A CA 1
ATOM 666 C C . ARG A 1 90 ? -0.224 22.297 14.508 1 83.94 90 ARG A C 1
ATOM 668 O O . ARG A 1 90 ? -1.032 21.875 15.336 1 83.94 90 ARG A O 1
ATOM 675 N N . GLY A 1 91 ? 0.773 21.562 13.938 1 86.94 91 GLY A N 1
ATOM 676 C CA . GLY A 1 91 ? 1.092 20.25 14.477 1 86.94 91 GLY A CA 1
ATOM 677 C C . GLY A 1 91 ? 1.012 19.141 13.445 1 86.94 91 GLY A C 1
ATOM 678 O O . GLY A 1 91 ? 0.81 19.406 12.258 1 86.94 91 GLY A O 1
ATOM 679 N N . VAL A 1 92 ? 1.207 17.969 13.961 1 87.69 92 VAL A N 1
ATOM 680 C CA . VAL A 1 92 ? 1.184 16.781 13.109 1 87.69 92 VAL A CA 1
ATOM 681 C C . VAL A 1 92 ? -0.183 16.109 13.195 1 87.69 92 VAL A C 1
ATOM 683 O O . VAL A 1 92 ? -0.727 15.93 14.289 1 87.69 92 VAL A O 1
ATOM 686 N N . VAL A 1 93 ? -0.762 15.875 12.062 1 89.94 93 VAL A N 1
ATOM 687 C CA . VAL A 1 93 ? -2.008 15.125 12.008 1 89.94 93 VAL A CA 1
ATOM 688 C C . VAL A 1 93 ? -1.798 13.836 11.211 1 89.94 93 VAL A C 1
ATOM 690 O O . VAL A 1 93 ? -1.384 13.875 10.055 1 89.94 93 VAL A O 1
ATOM 693 N N . LYS A 1 94 ? -2.094 12.703 11.828 1 90.5 94 LYS A N 1
ATOM 694 C CA . LYS A 1 94 ? -2.014 11.398 11.172 1 90.5 94 LYS A CA 1
ATOM 695 C C . LYS A 1 94 ? -3.363 10.992 10.594 1 90.5 94 LYS A C 1
ATOM 697 O O . LYS A 1 94 ? -4.344 10.836 11.32 1 90.5 94 LYS A O 1
ATOM 702 N N . LEU A 1 95 ? -3.371 10.844 9.281 1 91.88 95 LEU A N 1
ATOM 703 C CA . LEU A 1 95 ? -4.582 10.438 8.57 1 91.88 95 LEU A CA 1
ATOM 704 C C . LEU A 1 95 ? -4.438 9.023 8.016 1 91.88 95 LEU A C 1
ATOM 706 O O . LEU A 1 95 ? -3.645 8.789 7.102 1 91.88 95 LEU A O 1
ATOM 710 N N . SER A 1 96 ? -5.18 8.078 8.586 1 91.19 96 SER A N 1
ATOM 711 C CA . SER A 1 96 ? -5.254 6.73 8.031 1 91.19 96 SER A CA 1
ATOM 712 C C . SER A 1 96 ? -6.281 6.652 6.906 1 91.19 96 SER A C 1
ATOM 714 O O . SER A 1 96 ? -7.445 7.008 7.098 1 91.19 96 SER A O 1
ATOM 716 N N . ILE A 1 97 ? -5.863 6.207 5.766 1 91.38 97 ILE A N 1
ATOM 717 C CA . ILE A 1 97 ? -6.68 6.18 4.555 1 91.38 97 ILE A CA 1
ATOM 718 C C . ILE A 1 97 ? -6.199 5.059 3.635 1 91.38 97 ILE A C 1
ATOM 720 O O . ILE A 1 97 ? -5.012 4.734 3.609 1 91.38 97 ILE A O 1
ATOM 724 N N . GLY A 1 98 ? -7.145 4.461 2.953 1 91.06 98 GLY A N 1
ATOM 725 C CA . GLY A 1 98 ? -6.723 3.488 1.957 1 91.06 98 GLY A CA 1
ATOM 726 C C . GLY A 1 98 ? -5.77 4.062 0.928 1 91.06 98 GLY A C 1
ATOM 727 O O . GLY A 1 98 ? -5.934 5.207 0.493 1 91.06 98 GLY A O 1
ATOM 728 N N . ALA A 1 99 ? -4.852 3.248 0.523 1 90.75 99 ALA A N 1
ATOM 729 C CA . ALA A 1 99 ? -3.748 3.713 -0.314 1 90.75 99 ALA A CA 1
ATOM 730 C C . ALA A 1 99 ? -4.262 4.281 -1.634 1 90.75 99 ALA A C 1
ATOM 732 O O . ALA A 1 99 ? -3.828 5.352 -2.068 1 90.75 99 ALA A O 1
ATOM 733 N N . THR A 1 100 ? -5.164 3.602 -2.285 1 93.06 100 THR A N 1
ATOM 734 C CA . THR A 1 100 ? -5.629 4.051 -3.592 1 93.06 100 THR A CA 1
ATOM 735 C C . THR A 1 100 ? -6.527 5.281 -3.453 1 93.06 100 THR A C 1
ATOM 737 O O . THR A 1 100 ? -6.535 6.152 -4.324 1 93.06 100 THR A O 1
ATOM 740 N N . LEU A 1 101 ? -7.266 5.418 -2.371 1 93.44 101 LEU A N 1
ATOM 741 C CA . LEU A 1 101 ? -8.023 6.637 -2.113 1 93.44 101 LEU A CA 1
ATOM 742 C C . LEU A 1 101 ? -7.09 7.816 -1.872 1 93.44 101 LEU A C 1
ATOM 744 O O . LEU A 1 101 ? -7.34 8.922 -2.359 1 93.44 101 LEU A O 1
ATOM 748 N N . ALA A 1 102 ? -6.094 7.539 -1.149 1 94.81 102 ALA A N 1
ATOM 749 C CA . ALA A 1 102 ? -5.105 8.586 -0.901 1 94.81 102 ALA A CA 1
ATOM 750 C C . ALA A 1 102 ? -4.469 9.062 -2.205 1 94.81 102 ALA A C 1
ATOM 752 O O . ALA A 1 102 ? -4.48 10.258 -2.51 1 94.81 102 ALA A O 1
ATOM 753 N N . SER A 1 103 ? -3.963 8.141 -3 1 94.88 103 SER A N 1
ATOM 754 C CA . SER A 1 103 ? -3.158 8.477 -4.172 1 94.88 103 SER A CA 1
ATOM 755 C C . SER A 1 103 ? -4.023 9.031 -5.297 1 94.88 103 SER A C 1
ATOM 757 O O . SER A 1 103 ? -3.633 9.984 -5.977 1 94.88 103 SER A O 1
ATOM 759 N N . HIS A 1 104 ? -5.219 8.477 -5.484 1 95.56 104 HIS A N 1
ATOM 760 C CA . HIS A 1 104 ? -6.008 8.797 -6.668 1 95.56 104 HIS A CA 1
ATOM 761 C C . HIS A 1 104 ? -7.023 9.898 -6.371 1 95.56 104 HIS A C 1
ATOM 763 O O . HIS A 1 104 ? -7.578 10.5 -7.293 1 95.56 104 HIS A O 1
ATOM 769 N N . TRP A 1 105 ? -7.27 10.172 -5.078 1 96.38 105 TRP A N 1
ATOM 770 C CA . TRP A 1 105 ? -8.32 11.133 -4.758 1 96.38 105 TRP A CA 1
ATOM 771 C C . TRP A 1 105 ? -7.777 12.273 -3.906 1 96.38 105 TRP A C 1
ATOM 773 O O . TRP A 1 105 ? -7.824 13.438 -4.312 1 96.38 105 TRP A O 1
ATOM 783 N N . LEU A 1 106 ? -7.188 12.016 -2.805 1 96.56 106 LEU A N 1
ATOM 784 C CA . LEU A 1 106 ? -6.91 13.047 -1.812 1 96.56 106 LEU A CA 1
ATOM 785 C C . LEU A 1 106 ? -5.641 13.812 -2.168 1 96.56 106 LEU A C 1
ATOM 787 O O . LEU A 1 106 ? -5.617 15.047 -2.098 1 96.56 106 LEU A O 1
ATOM 791 N N . MET A 1 107 ? -4.617 13.141 -2.6 1 95.31 107 MET A N 1
ATOM 792 C CA . MET A 1 107 ? -3.311 13.758 -2.83 1 95.31 107 MET A CA 1
ATOM 793 C C . MET A 1 107 ? -3.412 14.891 -3.842 1 95.31 107 MET A C 1
ATOM 795 O O . MET A 1 107 ? -2.922 15.992 -3.596 1 95.31 107 MET A O 1
ATOM 799 N N . PRO A 1 108 ? -4.102 14.703 -4.941 1 95 108 PRO A N 1
ATOM 800 C CA . PRO A 1 108 ? -4.191 15.766 -5.941 1 95 108 PRO A CA 1
ATOM 801 C C . PRO A 1 108 ? -4.91 17.016 -5.414 1 95 108 PRO A C 1
ATOM 803 O O . PRO A 1 108 ? -4.812 18.078 -6.016 1 95 108 PRO A O 1
ATOM 806 N N . ARG A 1 109 ? -5.555 16.875 -4.312 1 95.88 109 ARG A N 1
ATOM 807 C CA . ARG A 1 109 ? -6.371 17.969 -3.793 1 95.88 109 ARG A CA 1
ATOM 808 C C . ARG A 1 109 ? -5.68 18.656 -2.625 1 95.88 109 ARG A C 1
ATOM 810 O O . ARG A 1 109 ? -6.172 19.672 -2.113 1 95.88 109 ARG A O 1
ATOM 817 N N . LEU A 1 110 ? -4.57 18.219 -2.225 1 96.56 110 LEU A N 1
ATOM 818 C CA . LEU A 1 110 ? -3.986 18.609 -0.947 1 96.56 110 LEU A CA 1
ATOM 819 C C . LEU A 1 110 ? -3.248 19.938 -1.073 1 96.56 110 LEU A C 1
ATOM 821 O O . LEU A 1 110 ? -2.963 20.594 -0.068 1 96.56 110 LEU A O 1
ATOM 825 N N . LYS A 1 111 ? -2.902 20.406 -2.244 1 94.06 111 LYS A N 1
ATOM 826 C CA . LYS A 1 111 ? -2.016 21.547 -2.441 1 94.06 111 LYS A CA 1
ATOM 827 C C . LYS A 1 111 ? -2.594 22.797 -1.805 1 94.06 111 LYS A C 1
ATOM 829 O O . LYS A 1 111 ? -1.934 23.453 -0.99 1 94.06 111 LYS A O 1
ATOM 834 N N . PRO A 1 112 ? -3.855 23.156 -2.074 1 93.38 112 PRO A N 1
ATOM 835 C CA . PRO A 1 112 ? -4.406 24.359 -1.438 1 93.38 112 PRO A CA 1
ATOM 836 C C . PRO A 1 112 ? -4.484 24.234 0.081 1 93.38 112 PRO A C 1
ATOM 838 O O . PRO A 1 112 ? -4.289 25.219 0.793 1 93.38 112 PRO A O 1
ATOM 841 N N . PHE A 1 113 ? -4.77 23.094 0.562 1 94.75 113 PHE A N 1
ATOM 842 C CA . PHE A 1 113 ? -4.859 22.891 2.004 1 94.75 113 PHE A CA 1
ATOM 843 C C . PHE A 1 113 ? -3.518 23.172 2.672 1 94.75 113 PHE A C 1
ATOM 845 O O . PHE A 1 113 ? -3.451 23.875 3.678 1 94.75 113 PHE A O 1
ATOM 852 N N . LEU A 1 114 ? -2.453 22.547 2.113 1 91.88 114 LEU A N 1
ATOM 853 C CA . LEU A 1 114 ? -1.128 22.703 2.703 1 91.88 114 LEU A CA 1
ATOM 854 C C . LEU A 1 114 ? -0.648 24.156 2.574 1 91.88 114 LEU A C 1
ATOM 856 O O . LEU A 1 114 ? 0.084 24.641 3.434 1 91.88 114 LEU A O 1
ATOM 860 N N . ARG A 1 115 ? -1.058 24.797 1.521 1 89.62 115 ARG A N 1
ATOM 861 C CA . ARG A 1 115 ? -0.769 26.219 1.364 1 89.62 115 ARG A CA 1
ATOM 862 C C . ARG A 1 115 ? -1.445 27.047 2.457 1 89.62 115 ARG A C 1
ATOM 864 O O . ARG A 1 115 ? -0.826 27.922 3.049 1 89.62 115 ARG A O 1
ATOM 871 N N . ASP A 1 116 ? -2.666 26.703 2.748 1 91.69 116 ASP A N 1
ATOM 872 C CA . ASP A 1 116 ? -3.477 27.453 3.699 1 91.69 116 ASP A CA 1
ATOM 873 C C . ASP A 1 116 ? -3.119 27.094 5.137 1 91.69 116 ASP A C 1
ATOM 875 O O . ASP A 1 116 ? -3.459 27.828 6.07 1 91.69 116 ASP A O 1
ATOM 879 N N . HIS A 1 117 ? -2.48 25.953 5.309 1 91.69 117 HIS A N 1
ATOM 880 C CA . HIS A 1 117 ? -2.084 25.5 6.633 1 91.69 117 HIS A CA 1
ATOM 881 C C . HIS A 1 117 ? -0.607 25.125 6.668 1 91.69 117 HIS A C 1
ATOM 883 O O . HIS A 1 117 ? -0.262 23.969 6.914 1 91.69 117 HIS A O 1
ATOM 889 N N . PRO A 1 118 ? 0.239 26.094 6.582 1 87.62 118 PRO A N 1
ATOM 890 C CA . PRO A 1 118 ? 1.674 25.828 6.445 1 87.62 118 PRO A CA 1
ATOM 891 C C . PRO A 1 118 ? 2.283 25.219 7.707 1 87.62 118 PRO A C 1
ATOM 893 O O . PRO A 1 118 ? 3.393 24.672 7.66 1 87.62 118 PRO A O 1
ATOM 896 N N . ASN A 1 119 ? 1.55 25.297 8.781 1 88.06 119 ASN A N 1
ATOM 897 C CA . ASN A 1 119 ? 2.109 24.812 10.047 1 88.06 119 ASN A CA 1
ATOM 898 C C . ASN A 1 119 ? 1.569 23.438 10.406 1 88.06 119 ASN A C 1
ATOM 900 O O . ASN A 1 119 ? 1.832 22.938 11.5 1 88.06 119 ASN A O 1
ATOM 904 N N . ILE A 1 120 ? 0.799 22.844 9.523 1 88.94 120 ILE A N 1
ATOM 905 C CA . ILE A 1 120 ? 0.323 21.469 9.703 1 88.94 120 ILE A CA 1
ATOM 906 C C . ILE A 1 120 ? 1.194 20.516 8.898 1 88.94 120 ILE A C 1
ATOM 908 O O . ILE A 1 120 ? 1.42 20.719 7.703 1 88.94 120 ILE A O 1
ATOM 912 N N . GLN A 1 121 ? 1.747 19.578 9.594 1 90.62 121 GLN A N 1
ATOM 913 C CA . GLN A 1 121 ? 2.371 18.453 8.914 1 90.62 121 GLN A CA 1
ATOM 914 C C . GLN A 1 121 ? 1.418 17.25 8.844 1 90.62 121 GLN A C 1
ATOM 916 O O . GLN A 1 121 ? 0.976 16.75 9.875 1 90.62 121 GLN A O 1
ATOM 921 N N . LEU A 1 122 ? 1.151 16.844 7.648 1 93.19 122 LEU A N 1
ATOM 922 C CA . LEU A 1 122 ? 0.238 15.719 7.453 1 93.19 122 LEU A CA 1
ATOM 923 C C . LEU A 1 122 ? 1.008 14.414 7.285 1 93.19 122 LEU A C 1
ATOM 925 O O . LEU A 1 122 ? 1.979 14.359 6.523 1 93.19 122 LEU A O 1
ATOM 929 N N . GLU A 1 123 ? 0.672 13.445 8.023 1 92.19 123 GLU A N 1
ATOM 930 C CA . GLU A 1 123 ? 1.17 12.086 7.84 1 92.19 123 GLU A CA 1
ATOM 931 C C . GLU A 1 123 ? 0.083 11.164 7.281 1 92.19 123 GLU A C 1
ATOM 933 O O . GLU A 1 123 ? -0.949 10.961 7.922 1 92.19 123 GLU A O 1
ATOM 938 N N . ILE A 1 124 ? 0.34 10.703 6.113 1 93.06 124 ILE A N 1
ATOM 939 C CA . ILE A 1 124 ? -0.604 9.789 5.469 1 93.06 124 ILE A CA 1
ATOM 940 C C . ILE A 1 124 ? -0.234 8.344 5.793 1 93.06 124 ILE A C 1
ATOM 942 O O . ILE A 1 124 ? 0.804 7.852 5.352 1 93.06 124 ILE A O 1
ATOM 946 N N . ILE A 1 125 ? -1.142 7.715 6.457 1 88.38 125 ILE A N 1
ATOM 947 C CA . ILE A 1 125 ? -0.912 6.34 6.895 1 88.38 125 ILE A CA 1
ATOM 948 C C . ILE A 1 125 ? -1.791 5.387 6.09 1 88.38 125 ILE A C 1
ATOM 950 O O . ILE A 1 125 ? -3.004 5.324 6.301 1 88.38 125 ILE A O 1
ATOM 954 N N . THR A 1 126 ? -1.14 4.664 5.262 1 87.12 126 THR A N 1
ATOM 955 C CA . THR A 1 126 ? -1.891 3.723 4.438 1 87.12 126 THR A CA 1
ATOM 956 C C . THR A 1 126 ? -1.632 2.287 4.883 1 87.12 126 THR A C 1
ATOM 958 O O . THR A 1 126 ? -2.322 1.362 4.449 1 87.12 126 THR A O 1
ATOM 961 N N . HIS A 1 127 ? -0.686 2.055 5.711 1 76.38 127 HIS A N 1
ATOM 962 C CA . HIS A 1 127 ? -0.416 0.752 6.309 1 76.38 127 HIS A CA 1
ATOM 963 C C . HIS A 1 127 ? 0.15 0.9 7.715 1 76.38 127 HIS A C 1
ATOM 965 O O . HIS A 1 127 ? 0.99 1.769 7.965 1 76.38 127 HIS A O 1
ATOM 971 N N . PRO A 1 128 ? -0.287 0.12 8.594 1 69.12 128 PRO A N 1
ATOM 972 C CA . PRO A 1 128 ? -1.449 -0.762 8.469 1 69.12 128 PRO A CA 1
ATOM 973 C C . PRO A 1 128 ? -2.738 -0.001 8.164 1 69.12 128 PRO A C 1
ATOM 975 O O . PRO A 1 128 ? -2.832 1.196 8.445 1 69.12 128 PRO A O 1
ATOM 978 N N . PHE A 1 129 ? -3.6 -0.676 7.473 1 71.31 129 PHE A N 1
ATOM 979 C CA . PHE A 1 129 ? -4.895 -0.069 7.188 1 71.31 129 PHE A CA 1
ATOM 980 C C . PHE A 1 129 ? -6.027 -1.047 7.48 1 71.31 129 PHE A C 1
ATOM 982 O O . PHE A 1 129 ? -5.98 -2.203 7.051 1 71.31 129 PHE A O 1
ATOM 989 N N . PRO A 1 130 ? -7.191 -0.631 8.172 1 64.81 130 PRO A N 1
ATOM 990 C CA . PRO A 1 130 ? -7.262 0.668 8.844 1 64.81 130 PRO A CA 1
ATOM 991 C C . PRO A 1 130 ? -6.441 0.715 10.133 1 64.81 130 PRO A C 1
ATOM 993 O O . PRO A 1 130 ? -6.375 -0.276 10.867 1 64.81 130 PRO A O 1
ATOM 996 N N . ALA A 1 131 ? -5.758 1.845 10.188 1 66.88 131 ALA A N 1
ATOM 997 C CA . ALA A 1 131 ? -5.027 2.047 11.438 1 66.88 131 ALA A CA 1
ATOM 998 C C . ALA A 1 131 ? -5.984 2.291 12.602 1 66.88 131 ALA A C 1
ATOM 1000 O O . ALA A 1 131 ? -7.062 2.857 12.414 1 66.88 131 ALA A O 1
ATOM 1001 N N . SER A 1 132 ? -5.531 1.695 13.656 1 63.62 132 SER A N 1
ATOM 1002 C CA . SER A 1 132 ? -6.387 1.806 14.836 1 63.62 132 SER A CA 1
ATOM 1003 C C . SER A 1 132 ? -6.324 3.207 15.43 1 63.62 132 SER A C 1
ATOM 1005 O O . SER A 1 132 ? -5.25 3.682 15.805 1 63.62 132 SER A O 1
ATOM 1007 N N . VAL A 1 133 ? -7.422 3.807 15.406 1 57.69 133 VAL A N 1
ATOM 1008 C CA . VAL A 1 133 ? -7.508 5.105 16.062 1 57.69 133 VAL A CA 1
ATOM 1009 C C . VAL A 1 133 ? -7.414 4.922 17.578 1 57.69 133 VAL A C 1
ATOM 1011 O O . VAL A 1 133 ? -6.824 5.75 18.266 1 57.69 133 VAL A O 1
ATOM 1014 N N . ARG A 1 134 ? -7.941 3.811 17.938 1 57.12 134 ARG A N 1
ATOM 1015 C CA . ARG A 1 134 ? -7.914 3.492 19.375 1 57.12 134 ARG A CA 1
ATOM 1016 C C . ARG A 1 134 ? -6.48 3.316 19.859 1 57.12 134 ARG A C 1
ATOM 1018 O O . ARG A 1 134 ? -6.137 3.77 20.953 1 57.12 134 ARG A O 1
ATOM 1025 N N . ARG A 1 135 ? -5.766 2.805 18.906 1 59.94 135 ARG A N 1
ATOM 1026 C CA . ARG A 1 135 ? -4.371 2.562 19.25 1 59.94 135 ARG A CA 1
ATOM 1027 C C . ARG A 1 135 ? -3.494 3.752 18.875 1 59.94 135 ARG A C 1
ATOM 1029 O O . ARG A 1 135 ? -2.266 3.648 18.875 1 59.94 135 ARG A O 1
ATOM 1036 N N . ARG A 1 136 ? -4.242 4.816 18.453 1 58.06 136 ARG A N 1
ATOM 1037 C CA . ARG A 1 136 ? -3.65 6.105 18.109 1 58.06 136 ARG A CA 1
ATOM 1038 C C . ARG A 1 136 ? -2.652 5.961 16.969 1 58.06 136 ARG A C 1
ATOM 1040 O O . ARG A 1 136 ? -1.641 6.664 16.922 1 58.06 136 ARG A O 1
ATOM 1047 N N . GLU A 1 137 ? -2.9 5.035 16.344 1 72.94 137 GLU A N 1
ATOM 1048 C CA . GLU A 1 137 ? -2.1 4.871 15.133 1 72.94 137 GLU A CA 1
ATOM 1049 C C . GLU A 1 137 ? -2.457 5.926 14.094 1 72.94 137 GLU A C 1
ATOM 1051 O O . GLU A 1 137 ? -1.692 6.16 13.148 1 72.94 137 GLU A O 1
ATOM 1056 N N . ALA A 1 138 ? -3.59 6.523 14.406 1 83.75 138 ALA A N 1
ATOM 1057 C CA . ALA A 1 138 ? -4.074 7.594 13.539 1 83.75 138 ALA A CA 1
ATOM 1058 C C . ALA A 1 138 ? -4.957 8.57 14.312 1 83.75 138 ALA A C 1
ATOM 1060 O O . ALA A 1 138 ? -5.598 8.195 15.297 1 83.75 138 ALA A O 1
ATOM 1061 N N . ASP A 1 139 ? -4.867 9.789 13.969 1 84.94 139 ASP A N 1
ATOM 1062 C CA . ASP A 1 139 ? -5.73 10.82 14.539 1 84.94 139 ASP A CA 1
ATOM 1063 C C . ASP A 1 139 ? -7.09 10.844 13.836 1 84.94 139 ASP A C 1
ATOM 1065 O O . ASP A 1 139 ? -8.117 11.078 14.477 1 84.94 139 ASP A O 1
ATOM 1069 N N . VAL A 1 140 ? -7.031 10.688 12.586 1 89.12 140 VAL A N 1
ATOM 1070 C CA . VAL A 1 140 ? -8.195 10.656 11.711 1 89.12 140 VAL A CA 1
ATOM 1071 C C . VAL A 1 140 ? -8.164 9.414 10.836 1 89.12 140 VAL A C 1
ATOM 1073 O O . VAL A 1 140 ? -7.102 9.023 10.336 1 89.12 140 VAL A O 1
ATOM 1076 N N . VAL A 1 141 ? -9.344 8.766 10.68 1 89.75 141 VAL A N 1
ATOM 1077 C CA . VAL A 1 141 ? -9.422 7.59 9.82 1 89.75 141 VAL A CA 1
ATOM 1078 C C . VAL A 1 141 ? -10.508 7.781 8.766 1 89.75 141 VAL A C 1
ATOM 1080 O O . VAL A 1 141 ? -11.625 8.203 9.086 1 89.75 141 VAL A O 1
ATOM 1083 N N . LEU A 1 142 ? -10.148 7.605 7.555 1 90.75 142 LEU A N 1
ATOM 1084 C CA . LEU A 1 142 ? -11.078 7.539 6.434 1 90.75 142 LEU A CA 1
ATOM 1085 C C . LEU A 1 142 ? -11.172 6.121 5.891 1 90.75 142 LEU A C 1
ATOM 1087 O O . LEU A 1 142 ? -10.188 5.582 5.371 1 90.75 142 LEU A O 1
ATOM 1091 N N . ARG A 1 143 ? -12.352 5.508 5.961 1 86.94 143 ARG A N 1
ATOM 1092 C CA . ARG A 1 143 ? -12.453 4.109 5.555 1 86.94 143 ARG A CA 1
ATOM 1093 C C . ARG A 1 143 ? -13.852 3.785 5.039 1 86.94 143 ARG A C 1
ATOM 1095 O O . ARG A 1 143 ? -14.828 4.422 5.438 1 86.94 143 ARG A O 1
ATOM 1102 N N . PRO A 1 144 ? -13.883 2.801 4.094 1 80.12 144 PRO A N 1
ATOM 1103 C CA . PRO A 1 144 ? -15.18 2.373 3.564 1 80.12 144 PRO A CA 1
ATOM 1104 C C . PRO A 1 144 ? -15.875 1.356 4.465 1 80.12 144 PRO A C 1
ATOM 1106 O O . PRO A 1 144 ? -16.406 0.357 3.979 1 80.12 144 PRO A O 1
ATOM 1109 N N . VAL A 1 145 ? -15.602 1.301 5.723 1 71.56 145 VAL A N 1
ATOM 1110 C CA . VAL A 1 145 ? -16.234 0.34 6.621 1 71.56 145 VAL A CA 1
ATOM 1111 C C . VAL A 1 145 ? -17.078 1.08 7.66 1 71.56 145 VAL A C 1
ATOM 1113 O O . VAL A 1 145 ? -16.953 2.297 7.816 1 71.56 145 VAL A O 1
ATOM 1116 N N . ASP A 1 146 ? -17.938 0.294 8.172 1 61.5 146 ASP A N 1
ATOM 1117 C CA . ASP A 1 146 ? -18.797 0.872 9.203 1 61.5 146 ASP A CA 1
ATOM 1118 C C . ASP A 1 146 ? -17.953 1.489 10.328 1 61.5 146 ASP A C 1
ATOM 1120 O O . ASP A 1 146 ? -16.734 1.32 10.359 1 61.5 146 ASP A O 1
ATOM 1124 N N . ALA A 1 147 ? -18.578 2.424 10.992 1 56.81 147 ALA A N 1
ATOM 1125 C CA . ALA A 1 147 ? -17.938 3.203 12.055 1 56.81 1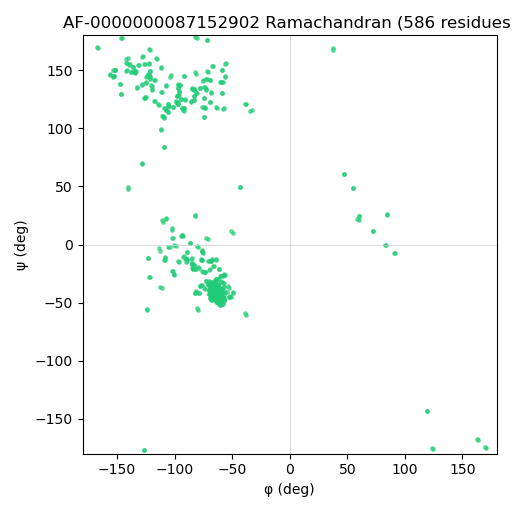47 ALA A CA 1
ATOM 1126 C C . ALA A 1 147 ? -17.234 2.293 13.062 1 56.81 147 ALA A C 1
ATOM 1128 O O . ALA A 1 147 ? -16.344 2.73 13.781 1 56.81 147 ALA A O 1
ATOM 1129 N N . GLY A 1 148 ? -17.156 1.069 12.711 1 57.09 148 GLY A N 1
ATOM 1130 C CA . GLY A 1 148 ? -16.609 0.105 13.656 1 57.09 148 GLY A CA 1
ATOM 1131 C C . GLY A 1 148 ? -17.016 0.376 15.094 1 57.09 148 GLY A C 1
ATOM 1132 O O . GLY A 1 148 ? -17.766 1.318 15.367 1 57.09 148 GLY A O 1
ATOM 1133 N N . ASP A 1 149 ? -16.812 -0.52 15.992 1 54.06 149 ASP A N 1
ATOM 1134 C CA . ASP A 1 149 ? -17.156 -0.451 17.406 1 54.06 149 ASP A CA 1
ATOM 1135 C C . ASP A 1 149 ? -16.266 0.539 18.141 1 54.06 149 ASP A C 1
ATOM 1137 O O . ASP A 1 149 ? -16.312 0.644 19.375 1 54.06 149 ASP A O 1
ATOM 1141 N N . GLU A 1 150 ? -15.477 1.16 17.344 1 55.28 150 GLU A N 1
ATOM 1142 C CA . GLU A 1 150 ? -14.555 1.942 18.156 1 55.28 150 GLU A CA 1
ATOM 1143 C C . GLU A 1 150 ? -15.18 3.273 18.562 1 55.28 150 GLU A C 1
ATOM 1145 O O . GLU A 1 150 ? -16.094 3.766 17.906 1 55.28 150 GLU A O 1
ATOM 1150 N N . ASN A 1 151 ? -15.125 3.506 19.859 1 54.5 151 ASN A N 1
ATOM 1151 C CA . ASN A 1 151 ? -15.547 4.801 20.375 1 54.5 151 ASN A CA 1
ATOM 1152 C C . ASN A 1 151 ? -15.031 5.949 19.516 1 54.5 151 ASN A C 1
ATOM 1154 O O . ASN A 1 151 ? -14.242 6.773 19.984 1 54.5 151 ASN A O 1
ATOM 1158 N N . LEU A 1 152 ? -15.234 5.82 18.297 1 63.62 152 LEU A N 1
ATOM 1159 C CA . LEU A 1 152 ? -14.852 6.871 17.359 1 63.62 152 LEU A CA 1
ATOM 1160 C C . LEU A 1 152 ? -16.031 7.777 17.031 1 63.62 152 LEU A C 1
ATOM 1162 O O . LEU A 1 152 ? -17.188 7.34 17.078 1 63.62 152 LEU A O 1
ATOM 1166 N N . ILE A 1 153 ? -15.641 9.047 17.156 1 68.44 153 ILE A N 1
ATOM 1167 C CA . ILE A 1 153 ? -16.594 10.023 16.641 1 68.44 153 ILE A CA 1
ATOM 1168 C C . ILE A 1 153 ? -16.375 10.219 15.148 1 68.44 153 ILE A C 1
ATOM 1170 O O . ILE A 1 153 ? -15.234 10.32 14.688 1 68.44 153 ILE A O 1
ATOM 1174 N N . GLY A 1 154 ? -17.5 9.953 14.391 1 79.5 154 GLY A N 1
ATOM 1175 C CA . GLY A 1 154 ? -17.312 10.188 12.961 1 79.5 154 GLY A CA 1
ATOM 1176 C C . GLY A 1 154 ? -18.625 10.211 12.195 1 79.5 154 GLY A C 1
ATOM 1177 O O . GLY A 1 154 ? -19.703 10.141 12.789 1 79.5 154 GLY A O 1
ATOM 1178 N N . ARG A 1 155 ? -18.5 10.633 10.984 1 84.44 155 ARG A N 1
ATOM 1179 C CA . ARG A 1 155 ? -19.656 10.781 10.109 1 84.44 155 ARG A CA 1
ATOM 1180 C C . ARG A 1 155 ? -19.406 10.133 8.75 1 84.44 155 ARG A C 1
ATOM 1182 O O . ARG A 1 155 ? -18.266 9.945 8.352 1 84.44 155 ARG A O 1
ATOM 1189 N N . ARG A 1 156 ? -20.516 9.797 8.203 1 91 156 ARG A N 1
ATOM 1190 C CA . ARG A 1 156 ? -20.469 9.414 6.793 1 91 156 ARG A CA 1
ATOM 1191 C C . ARG A 1 156 ? -20.297 10.641 5.895 1 91 156 ARG A C 1
ATOM 1193 O O . ARG A 1 156 ? -21.109 11.57 5.953 1 91 156 ARG A O 1
ATOM 1200 N N . ILE A 1 157 ? -19.297 10.594 5.055 1 94 157 ILE A N 1
ATOM 1201 C CA . ILE A 1 157 ? -19.031 11.805 4.281 1 94 157 ILE A CA 1
ATOM 1202 C C . ILE A 1 157 ? -19.328 11.547 2.807 1 94 157 ILE A C 1
ATOM 1204 O O . ILE A 1 157 ? -19.234 12.461 1.979 1 94 157 ILE A O 1
ATOM 1208 N N . GLY A 1 158 ? -19.656 10.281 2.486 1 93.62 158 GLY A N 1
ATOM 1209 C CA . GLY A 1 158 ? -19.969 9.922 1.112 1 93.62 158 GLY A CA 1
ATOM 1210 C C . GLY A 1 158 ? -20.078 8.43 0.897 1 93.62 158 GLY A C 1
ATOM 1211 O O . GLY A 1 158 ? -20.203 7.664 1.856 1 93.62 158 GLY A O 1
ATOM 1212 N N . ARG A 1 159 ? -20.25 8.133 -0.361 1 95 159 ARG A N 1
ATOM 1213 C CA . ARG A 1 159 ? -20.281 6.73 -0.755 1 95 159 ARG A CA 1
ATOM 1214 C C . ARG A 1 159 ? -19.234 6.441 -1.834 1 95 159 ARG A C 1
ATOM 1216 O O . ARG A 1 159 ? -18.938 7.297 -2.67 1 95 159 ARG A O 1
ATOM 1223 N N . LEU A 1 160 ? -18.672 5.297 -1.788 1 95.06 160 LEU A N 1
ATOM 1224 C CA . LEU A 1 160 ? -17.625 4.863 -2.715 1 95.06 160 LEU A CA 1
ATOM 1225 C C . LEU A 1 160 ? -18.125 3.709 -3.582 1 95.06 160 LEU A C 1
ATOM 1227 O O . LEU A 1 160 ? -18.5 2.658 -3.062 1 95.06 160 LEU A O 1
ATOM 1231 N N . GLY A 1 161 ? -18.094 3.953 -4.875 1 95.94 161 GLY A N 1
ATOM 1232 C CA . GLY A 1 161 ? -18.516 2.928 -5.812 1 95.94 161 GLY A CA 1
ATOM 1233 C C . GLY A 1 161 ? -17.375 2.053 -6.301 1 95.94 161 GLY A C 1
ATOM 1234 O O . GLY A 1 161 ? -16.25 2.525 -6.461 1 95.94 161 GLY A O 1
ATOM 1235 N N . ALA A 1 162 ? -17.766 0.762 -6.508 1 96.38 162 ALA A N 1
ATOM 1236 C CA . ALA A 1 162 ? -16.812 -0.196 -7.062 1 96.38 162 ALA A CA 1
ATOM 1237 C C . ALA A 1 162 ? -17.453 -1.025 -8.172 1 96.38 162 ALA A C 1
ATOM 1239 O O . ALA A 1 162 ? -18.672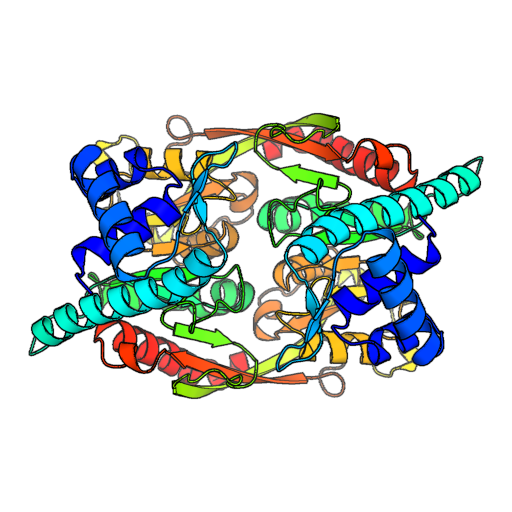 -1.249 -8.164 1 96.38 162 ALA A O 1
ATOM 1240 N N . GLY A 1 163 ? -16.688 -1.421 -9.125 1 97.38 163 GLY A N 1
ATOM 1241 C CA . GLY A 1 163 ? -17.094 -2.275 -10.234 1 97.38 163 GLY A CA 1
ATOM 1242 C C . GLY A 1 163 ? -15.984 -3.207 -10.695 1 97.38 163 GLY A C 1
ATOM 1243 O O . GLY A 1 163 ? -14.891 -3.209 -10.125 1 97.38 163 GLY A O 1
ATOM 1244 N N . PHE A 1 164 ? -16.359 -4.027 -11.672 1 98.31 164 PHE A N 1
ATOM 1245 C CA . PHE A 1 164 ? -15.383 -4.938 -12.25 1 98.31 164 PHE A CA 1
ATOM 1246 C C . PHE A 1 164 ? -14.758 -4.336 -13.5 1 98.31 164 PHE A C 1
ATOM 1248 O O . PHE A 1 164 ? -15.445 -3.715 -14.312 1 98.31 164 PHE A O 1
ATOM 1255 N N . TYR A 1 165 ? -13.445 -4.496 -13.602 1 98.44 165 TYR A N 1
ATOM 1256 C CA . TYR A 1 165 ? -12.688 -3.908 -14.703 1 98.44 165 TYR A CA 1
ATOM 1257 C C . TYR A 1 165 ? -11.719 -4.922 -15.297 1 98.44 165 TYR A C 1
ATOM 1259 O O . TYR A 1 165 ? -11.203 -5.789 -14.594 1 98.44 165 TYR A O 1
ATOM 1267 N N . ALA A 1 166 ? -11.484 -4.809 -16.547 1 98.31 166 ALA A N 1
ATOM 1268 C CA . ALA A 1 166 ? -10.453 -5.527 -17.297 1 98.31 166 ALA A CA 1
ATOM 1269 C C . ALA A 1 166 ? -9.773 -4.613 -18.297 1 98.31 166 ALA A C 1
ATOM 1271 O O . ALA A 1 166 ? -10.328 -3.582 -18.688 1 98.31 166 ALA A O 1
ATOM 1272 N N . SER A 1 167 ? -8.5 -4.988 -18.656 1 98.31 167 SER A N 1
ATOM 1273 C CA . SER A 1 167 ? -7.84 -4.227 -19.703 1 98.31 167 SER A CA 1
ATOM 1274 C C . SER A 1 167 ? -8.523 -4.434 -21.047 1 98.31 167 SER A C 1
ATOM 1276 O O . SER A 1 167 ? -9.164 -5.461 -21.281 1 98.31 167 SER A O 1
ATOM 1278 N N . ARG A 1 168 ? -8.383 -3.447 -21.891 1 97.62 168 ARG A N 1
ATOM 1279 C CA . ARG A 1 168 ? -8.867 -3.586 -23.266 1 97.62 168 ARG A CA 1
ATOM 1280 C C . ARG A 1 168 ? -8.234 -4.789 -23.953 1 97.62 168 ARG A C 1
ATOM 1282 O O . ARG A 1 168 ? -8.891 -5.48 -24.734 1 97.62 168 ARG A O 1
ATOM 1289 N N . ASP A 1 169 ? -6.988 -5.047 -23.656 1 95.31 169 ASP A N 1
ATOM 1290 C CA . ASP A 1 169 ? -6.289 -6.195 -24.219 1 95.31 169 ASP A CA 1
ATOM 1291 C C . ASP A 1 169 ? -6.93 -7.508 -23.75 1 95.31 169 ASP A C 1
ATOM 1293 O O . ASP A 1 169 ? -7.113 -8.422 -24.562 1 95.31 169 ASP A O 1
ATOM 1297 N N . TYR A 1 170 ? -7.242 -7.598 -22.516 1 96.19 170 TYR A N 1
ATOM 1298 C CA . TYR A 1 170 ? -7.91 -8.781 -21.984 1 96.19 170 TYR A CA 1
ATOM 1299 C C . TYR A 1 170 ? -9.281 -8.961 -22.625 1 96.19 170 TYR A C 1
ATOM 1301 O O . TYR A 1 170 ? -9.6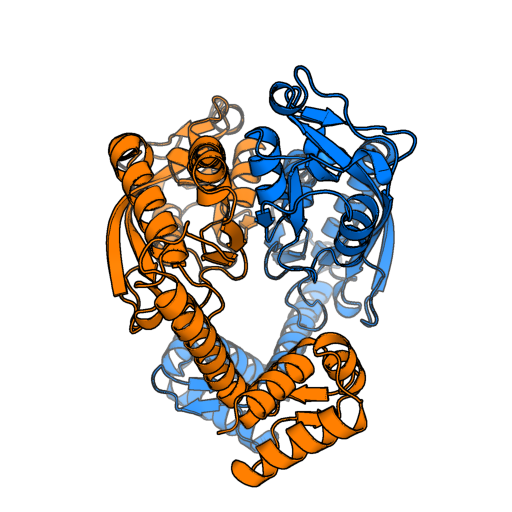88 -10.086 -22.938 1 96.19 170 TYR A O 1
ATOM 1309 N N . ALA A 1 171 ? -9.992 -7.898 -22.828 1 95.75 171 ALA A N 1
ATOM 1310 C CA . ALA A 1 171 ? -11.367 -7.902 -23.312 1 95.75 171 ALA A CA 1
ATOM 1311 C C . ALA A 1 171 ? -11.422 -8.188 -24.797 1 95.75 171 ALA A C 1
ATOM 1313 O O . ALA A 1 171 ? -12.461 -8.609 -25.328 1 95.75 171 ALA A O 1
ATOM 1314 N N . ALA A 1 172 ? -10.305 -7.898 -25.406 1 93.75 172 ALA A N 1
ATOM 1315 C CA . ALA A 1 172 ? -10.305 -8.031 -26.859 1 93.75 172 ALA A CA 1
ATOM 1316 C C . ALA A 1 172 ? -10.672 -9.445 -27.281 1 93.75 172 ALA A C 1
ATOM 1318 O O . ALA A 1 172 ? -10.016 -10.414 -26.891 1 93.75 172 ALA A O 1
ATOM 1319 N N . GLY A 1 173 ? -11.812 -9.602 -28 1 89.44 173 GLY A N 1
ATOM 1320 C CA . GLY A 1 173 ? -12.25 -10.875 -28.562 1 89.44 173 GLY A CA 1
ATOM 1321 C C . GLY A 1 173 ? -12.992 -11.742 -27.562 1 89.44 173 GLY A C 1
ATOM 1322 O O . GLY A 1 173 ? -13.305 -12.898 -27.844 1 89.44 173 GLY A O 1
ATOM 1323 N N . ARG A 1 174 ? -13.156 -11.281 -26.328 1 93.12 174 ARG A N 1
ATOM 1324 C CA . ARG A 1 174 ? -13.859 -12.039 -25.297 1 93.12 174 ARG A CA 1
ATOM 1325 C C . ARG A 1 174 ? -15.219 -11.43 -25 1 93.12 174 ARG A C 1
ATOM 1327 O O . ARG A 1 174 ? -15.375 -10.203 -25.031 1 93.12 174 ARG A O 1
ATOM 1334 N N . LYS A 1 175 ? -16.141 -12.266 -24.891 1 93.5 175 LYS A N 1
ATOM 1335 C CA . LYS A 1 175 ? -17.391 -11.805 -24.281 1 93.5 175 LYS A CA 1
ATOM 1336 C C . LYS A 1 175 ? -17.25 -11.648 -22.766 1 93.5 175 LYS A C 1
ATOM 1338 O O . LYS A 1 175 ? -16.984 -12.625 -22.062 1 93.5 175 LYS A O 1
ATOM 1343 N N . LEU A 1 176 ? -17.438 -10.445 -22.297 1 95.5 176 LEU A N 1
ATOM 1344 C CA . LEU A 1 176 ? -17.25 -10.188 -20.875 1 95.5 176 LEU A CA 1
ATOM 1345 C C . LEU A 1 176 ? -18.5 -10.586 -20.094 1 95.5 176 LEU A C 1
ATOM 1347 O O . LEU A 1 176 ? -19.625 -10.461 -20.578 1 95.5 176 LEU A O 1
ATOM 1351 N N . PRO A 1 177 ? -18.297 -11.023 -18.875 1 95.25 177 PRO A N 1
ATOM 1352 C CA . PRO A 1 177 ? -19.391 -11.594 -18.094 1 95.25 177 PRO A CA 1
ATOM 1353 C C . PRO A 1 177 ? -20.344 -10.523 -17.562 1 95.25 177 PRO A C 1
ATOM 1355 O O . PRO A 1 177 ? -19.891 -9.461 -17.125 1 95.25 177 PRO A O 1
ATOM 1358 N N . GLU A 1 178 ? -21.609 -10.812 -17.562 1 91.81 178 GLU A N 1
ATOM 1359 C CA . GLU A 1 178 ? -22.641 -9.953 -16.984 1 91.81 178 GLU A CA 1
ATOM 1360 C C . GLU A 1 178 ? -23.422 -10.68 -15.898 1 91.81 178 GLU A C 1
ATOM 1362 O O . GLU A 1 178 ? -24.078 -10.047 -15.062 1 91.81 178 GLU A O 1
ATOM 1367 N N . ARG A 1 179 ? -23.469 -12.047 -16.078 1 90.19 179 ARG A N 1
ATOM 1368 C CA . ARG A 1 179 ? -24.156 -12.906 -15.133 1 90.19 179 ARG A CA 1
ATOM 1369 C C . ARG A 1 179 ? -23.219 -13.961 -14.562 1 90.19 179 ARG A C 1
ATOM 1371 O O . ARG A 1 179 ? -22.156 -14.211 -15.109 1 90.19 179 ARG A O 1
ATOM 1378 N N . SER A 1 180 ? -23.531 -14.461 -13.398 1 85.81 180 SER A N 1
ATOM 1379 C CA . SER A 1 180 ? -22.688 -15.359 -12.617 1 85.81 180 SER A CA 1
ATOM 1380 C C . SER A 1 180 ? -22.172 -16.516 -13.469 1 85.81 180 SER A C 1
ATOM 1382 O O . SER A 1 180 ? -21.016 -16.906 -13.352 1 85.81 180 SER A O 1
ATOM 1384 N N . ASP A 1 181 ? -22.953 -17.125 -14.32 1 90.31 181 ASP A N 1
ATOM 1385 C CA . ASP A 1 181 ? -22.609 -18.328 -15.078 1 90.31 181 ASP A CA 1
ATOM 1386 C C . ASP A 1 181 ? -21.672 -17.984 -16.234 1 90.31 181 ASP A C 1
ATOM 1388 O O . ASP A 1 181 ? -21.078 -18.875 -16.844 1 90.31 181 ASP A O 1
ATOM 1392 N N . GLU A 1 182 ? -21.578 -16.703 -16.5 1 95 182 GLU A N 1
ATOM 1393 C CA . GLU A 1 182 ? -20.75 -16.266 -17.625 1 95 182 GLU A CA 1
ATOM 1394 C C . GLU A 1 182 ? -19.297 -16.094 -17.188 1 95 182 GLU A C 1
ATOM 1396 O O . GLU A 1 182 ? -18.422 -15.812 -18.031 1 95 182 GLU A O 1
ATOM 1401 N N . TRP A 1 183 ? -18.953 -16.359 -15.93 1 96.06 183 TRP A N 1
ATOM 1402 C CA . TRP A 1 183 ? -17.609 -16.125 -15.406 1 96.06 183 TRP A CA 1
ATOM 1403 C C . TRP A 1 183 ? -16.703 -17.312 -15.695 1 96.06 183 TRP A C 1
ATOM 1405 O O . TRP A 1 183 ? -15.484 -17.219 -15.547 1 96.06 183 TRP A O 1
ATOM 1415 N N . LYS A 1 184 ? -17.375 -18.391 -16.109 1 94.06 184 LYS A N 1
ATOM 1416 C CA . LYS A 1 184 ? -16.562 -19.547 -16.469 1 94.06 184 LYS A CA 1
ATOM 1417 C C . LYS A 1 184 ? -15.578 -19.219 -17.594 1 94.06 184 LYS A C 1
ATOM 1419 O O . LYS A 1 184 ? -15.961 -18.625 -18.609 1 94.06 184 LYS A O 1
ATOM 1424 N N . GLY A 1 185 ? -14.344 -19.578 -17.359 1 92.94 185 GLY A N 1
ATOM 1425 C CA . GLY A 1 185 ? -13.336 -19.312 -18.375 1 92.94 185 GLY A CA 1
ATOM 1426 C C . GLY A 1 185 ? -12.641 -17.969 -18.188 1 92.94 185 GLY A C 1
ATOM 1427 O O . GLY A 1 185 ? -11.656 -17.672 -18.859 1 92.94 185 GLY A O 1
ATOM 1428 N N . HIS A 1 186 ? -13.125 -17.141 -17.234 1 96.06 186 HIS A N 1
ATOM 1429 C CA . HIS A 1 186 ? -12.508 -15.852 -16.984 1 96.06 186 HIS A CA 1
ATOM 1430 C C . HIS A 1 186 ? -11.531 -15.922 -15.82 1 96.06 186 HIS A C 1
ATOM 1432 O O . HIS A 1 186 ? -11.789 -16.594 -14.828 1 96.06 186 HIS A O 1
ATOM 1438 N N . SER A 1 187 ? -10.375 -15.266 -16.031 1 95.38 187 SER A N 1
ATOM 1439 C CA . SER A 1 187 ? -9.398 -15.102 -14.953 1 95.38 187 SER A CA 1
ATOM 1440 C C . SER A 1 187 ? -9.812 -14 -13.992 1 95.38 187 SER A C 1
ATOM 1442 O O . SER A 1 187 ? -10.227 -12.914 -14.414 1 95.38 187 SER A O 1
ATOM 1444 N N . VAL A 1 188 ? -9.695 -14.305 -12.711 1 96.62 188 VAL A N 1
ATOM 1445 C CA . VAL A 1 188 ? -10.141 -13.375 -11.672 1 96.62 188 VAL A CA 1
ATOM 1446 C C . VAL A 1 188 ? -8.953 -13 -10.781 1 96.62 188 VAL A C 1
ATOM 1448 O O . VAL A 1 188 ? -8.156 -13.859 -10.406 1 96.62 188 VAL A O 1
ATOM 1451 N N . ILE A 1 189 ? -8.836 -11.727 -10.547 1 96.81 189 ILE A N 1
ATOM 1452 C CA . ILE A 1 189 ? -7.891 -11.172 -9.586 1 96.81 189 ILE A CA 1
ATOM 1453 C C . ILE A 1 189 ? -8.633 -10.711 -8.336 1 96.81 189 ILE A C 1
ATOM 1455 O O . ILE A 1 189 ? -9.531 -9.875 -8.406 1 96.81 189 ILE A O 1
ATOM 1459 N N . GLY A 1 190 ? -8.273 -11.273 -7.18 1 95 190 GLY A N 1
ATOM 1460 C CA . GLY A 1 190 ? -9 -10.961 -5.957 1 95 190 GLY A CA 1
ATOM 1461 C C . GLY A 1 190 ? -8.094 -10.492 -4.832 1 95 190 GLY A C 1
ATOM 1462 O O . GLY A 1 190 ? -6.898 -10.273 -5.039 1 95 190 GLY A O 1
ATOM 1463 N N . PHE A 1 191 ? -8.703 -10.266 -3.67 1 91.75 191 PHE A N 1
ATOM 1464 C CA . PHE A 1 191 ? -7.992 -9.797 -2.488 1 91.75 191 PHE A CA 1
ATOM 1465 C C . PHE A 1 191 ? -7.34 -10.961 -1.751 1 91.75 191 PHE A C 1
ATOM 1467 O O . PHE A 1 191 ? -7.953 -12.016 -1.585 1 91.75 191 PHE A O 1
ATOM 1474 N N . ALA A 1 192 ? -6.004 -10.742 -1.381 1 83.31 192 ALA A N 1
ATOM 1475 C CA . ALA A 1 192 ? -5.344 -11.688 -0.486 1 83.31 192 ALA A CA 1
ATOM 1476 C C . ALA A 1 192 ? -5.727 -11.43 0.968 1 83.31 192 ALA A C 1
ATOM 1478 O O . ALA A 1 192 ? -5.938 -12.367 1.738 1 83.31 192 ALA A O 1
ATOM 1479 N N . ASP A 1 193 ? -5.5 -10.094 1.458 1 66.56 193 ASP A N 1
ATOM 1480 C CA . ASP A 1 193 ? -5.875 -9.695 2.812 1 66.56 193 ASP A CA 1
ATOM 1481 C C . ASP A 1 193 ? -7.277 -9.094 2.84 1 66.56 193 ASP A C 1
ATOM 1483 O O . ASP A 1 193 ? -7.543 -8.102 2.16 1 66.56 193 ASP A O 1
ATOM 1487 N N . GLN A 1 194 ? -8.148 -9.773 3.52 1 61.31 194 GLN A N 1
ATOM 1488 C CA . GLN A 1 194 ? -9.547 -9.367 3.457 1 61.31 194 GLN A CA 1
ATOM 1489 C C . GLN A 1 194 ? -9.906 -8.438 4.613 1 61.31 194 GLN A C 1
ATOM 1491 O O . GLN A 1 194 ? -11.031 -7.941 4.695 1 61.31 194 GLN A O 1
ATOM 1496 N N . ALA A 1 195 ? -8.875 -8.086 5.301 1 61 195 ALA A N 1
ATOM 1497 C CA . ALA A 1 195 ? -9.227 -7.277 6.465 1 61 195 ALA A CA 1
ATOM 1498 C C . ALA A 1 195 ? -9.531 -5.836 6.066 1 61 195 ALA A C 1
ATOM 1500 O O . ALA A 1 195 ? -10.469 -5.223 6.582 1 61 195 ALA A O 1
ATOM 1501 N N . SER A 1 196 ? -8.82 -5.344 5.102 1 63.84 196 SER A N 1
ATOM 1502 C CA . SER A 1 196 ? -8.969 -3.932 4.762 1 63.84 196 SER A CA 1
ATOM 1503 C C . SER A 1 196 ? -10.18 -3.709 3.855 1 63.84 196 SER A C 1
ATOM 1505 O O . SER A 1 196 ? -10.719 -2.604 3.793 1 63.84 196 SER A O 1
ATOM 1507 N N . ASN A 1 197 ? -10.602 -4.695 3.223 1 76.56 197 ASN A N 1
ATOM 1508 C CA . ASN A 1 197 ? -11.719 -4.602 2.287 1 76.56 197 ASN A CA 1
ATOM 1509 C C . ASN A 1 197 ? -12.625 -5.82 2.379 1 76.56 197 ASN A C 1
ATOM 1511 O O . ASN A 1 197 ? -13.039 -6.375 1.356 1 76.56 197 ASN A O 1
ATOM 1515 N N . ALA A 1 198 ? -12.953 -6.105 3.521 1 79.06 198 ALA A N 1
ATOM 1516 C CA . ALA A 1 198 ? -13.594 -7.398 3.748 1 79.06 198 ALA A CA 1
ATOM 1517 C C . ALA A 1 198 ? -14.898 -7.508 2.965 1 79.06 198 ALA A C 1
ATOM 1519 O O . ALA A 1 198 ? -15.133 -8.5 2.271 1 79.06 198 ALA A O 1
ATOM 1520 N N . ASP A 1 199 ? -15.742 -6.512 3.025 1 84.56 199 ASP A N 1
ATOM 1521 C CA . ASP A 1 199 ? -17.047 -6.57 2.363 1 84.56 199 ASP A CA 1
ATOM 1522 C C . ASP A 1 199 ? -16.891 -6.609 0.846 1 84.56 199 ASP A C 1
ATOM 1524 O O . ASP A 1 199 ? -17.547 -7.402 0.168 1 84.56 199 ASP A O 1
ATOM 1528 N N . LEU A 1 200 ? -16.047 -5.832 0.375 1 89.88 200 LEU A N 1
ATOM 1529 C CA . LEU A 1 200 ? -15.812 -5.797 -1.065 1 89.88 200 LEU A CA 1
ATOM 1530 C C . LEU A 1 200 ? -15.195 -7.105 -1.553 1 89.88 200 LEU A C 1
ATOM 1532 O O . LEU A 1 200 ? -15.562 -7.609 -2.617 1 89.88 200 LEU A O 1
ATOM 1536 N N . ALA A 1 201 ? -14.32 -7.609 -0.777 1 90.5 201 ALA A N 1
ATOM 1537 C CA . ALA A 1 201 ? -13.68 -8.883 -1.104 1 90.5 201 ALA A CA 1
ATOM 1538 C C . ALA A 1 201 ? -14.703 -10.008 -1.166 1 90.5 201 ALA A C 1
ATOM 1540 O O . ALA A 1 201 ? -14.703 -10.805 -2.105 1 90.5 201 ALA A O 1
ATOM 1541 N N . ARG A 1 202 ? -15.547 -10.016 -0.198 1 88.75 202 ARG A N 1
ATOM 1542 C CA . ARG A 1 202 ? -16.578 -11.047 -0.143 1 88.75 202 ARG A CA 1
ATOM 1543 C C . ARG A 1 202 ? -17.531 -10.93 -1.331 1 88.75 202 ARG A C 1
ATOM 1545 O O . ARG A 1 202 ? -17.875 -11.938 -1.955 1 88.75 202 ARG A O 1
ATOM 1552 N N . TRP A 1 203 ? -17.969 -9.734 -1.572 1 92.31 203 TRP A N 1
ATOM 1553 C CA . TRP A 1 203 ? -18.859 -9.492 -2.701 1 92.31 203 TRP A CA 1
ATOM 1554 C C . TRP A 1 203 ? -18.203 -9.922 -4.012 1 92.31 203 TRP A C 1
ATOM 1556 O O . TRP A 1 203 ? -18.828 -10.617 -4.824 1 92.31 203 TRP A O 1
ATOM 1566 N N . SER A 1 204 ? -16.953 -9.539 -4.219 1 94.31 204 SER A N 1
ATOM 1567 C CA . SER A 1 204 ? -16.234 -9.867 -5.441 1 94.31 204 SER A CA 1
ATOM 1568 C C . SER A 1 204 ? -16.062 -11.375 -5.602 1 94.31 204 SER A C 1
ATOM 1570 O O . SER A 1 204 ? -16.266 -11.914 -6.691 1 94.31 204 SER A O 1
ATOM 1572 N N . ASP A 1 205 ? -15.734 -12.023 -4.516 1 92.75 205 ASP A N 1
ATOM 1573 C CA . ASP A 1 205 ? -15.555 -13.477 -4.562 1 92.75 205 ASP A CA 1
ATOM 1574 C C . ASP A 1 205 ? -16.859 -14.18 -4.914 1 92.75 205 ASP A C 1
ATOM 1576 O O . ASP A 1 205 ? -16.859 -15.164 -5.656 1 92.75 205 ASP A O 1
ATOM 1580 N N . PHE A 1 206 ? -17.938 -13.656 -4.379 1 93.94 206 PHE A N 1
ATOM 1581 C CA . PHE A 1 206 ? -19.234 -14.25 -4.641 1 93.94 206 PHE A CA 1
ATOM 1582 C C . PHE A 1 206 ? -19.625 -14.086 -6.109 1 93.94 206 PHE A C 1
ATOM 1584 O O . PHE A 1 206 ? -20.016 -15.055 -6.762 1 93.94 206 PHE A O 1
ATOM 1591 N N . VAL A 1 207 ? -19.469 -12.93 -6.629 1 95.38 207 VAL A N 1
ATOM 1592 C CA . VAL A 1 207 ? -19.875 -12.609 -7.992 1 95.38 207 VAL A CA 1
ATOM 1593 C C . VAL A 1 207 ? -19.047 -13.414 -8.984 1 95.38 207 VAL A C 1
ATOM 1595 O O . VAL A 1 207 ? -19.562 -13.891 -10 1 95.38 207 VAL A O 1
ATOM 1598 N N . THR A 1 208 ? -17.75 -13.625 -8.664 1 96.25 208 THR A N 1
ATOM 1599 C CA . THR A 1 208 ? -16.812 -14.203 -9.633 1 96.25 208 THR A CA 1
ATOM 1600 C C . THR A 1 208 ? -16.578 -15.68 -9.328 1 96.25 208 THR A C 1
ATOM 1602 O O . THR A 1 208 ? -15.609 -16.266 -9.82 1 96.25 208 THR A O 1
ATOM 1605 N N . ARG A 1 209 ? -17.328 -16.266 -8.516 1 94.19 209 ARG A N 1
ATOM 1606 C CA . ARG A 1 209 ? -17.078 -17.578 -7.926 1 94.19 209 ARG A CA 1
ATOM 1607 C C . ARG A 1 209 ? -16.906 -18.641 -9.008 1 94.19 209 ARG A C 1
ATOM 1609 O O . ARG A 1 209 ? -16.25 -19.656 -8.789 1 94.19 209 ARG A O 1
ATOM 1616 N N . GLN A 1 210 ? -17.484 -18.469 -10.203 1 95.38 210 GLN A N 1
ATOM 1617 C CA . GLN A 1 210 ? -17.375 -19.469 -11.266 1 95.38 210 GLN A CA 1
ATOM 1618 C C . GLN A 1 210 ? -16.156 -19.219 -12.141 1 95.38 210 GLN A C 1
ATOM 1620 O O . GLN A 1 210 ? -15.844 -20.016 -13.023 1 95.38 210 GLN A O 1
ATOM 1625 N N . GLY A 1 211 ? -15.492 -18.078 -11.867 1 95.19 211 GLY A N 1
ATOM 1626 C CA . GLY A 1 211 ? -14.258 -17.797 -12.586 1 95.19 211 GLY A CA 1
ATOM 1627 C C . GLY A 1 211 ? -13.055 -18.531 -12.008 1 95.19 211 GLY A C 1
ATOM 1628 O O . GLY A 1 211 ? -13.188 -19.297 -11.062 1 95.19 211 GLY A O 1
ATOM 1629 N N . THR A 1 212 ? -11.969 -18.312 -12.672 1 92.88 212 THR A N 1
ATOM 1630 C CA . THR A 1 212 ? -10.719 -18.891 -12.203 1 92.88 212 THR A CA 1
ATOM 1631 C C . THR A 1 212 ? -9.875 -17.859 -11.469 1 92.88 212 THR A C 1
ATOM 1633 O O . THR A 1 212 ? -9.445 -16.859 -12.055 1 92.88 212 THR A O 1
ATOM 1636 N N . MET A 1 213 ? -9.609 -18.094 -10.211 1 92.56 213 MET A N 1
ATOM 1637 C CA . MET A 1 213 ? -8.742 -17.219 -9.43 1 92.56 213 MET A CA 1
ATOM 1638 C C . MET A 1 213 ? -7.277 -17.422 -9.812 1 92.56 213 MET A C 1
ATOM 1640 O O . MET A 1 213 ? -6.656 -18.406 -9.422 1 92.56 213 MET A O 1
ATOM 1644 N N . VAL A 1 214 ? -6.723 -16.438 -10.453 1 92.5 214 VAL A N 1
ATOM 1645 C CA . VAL A 1 214 ? -5.367 -16.625 -10.961 1 92.5 214 VAL A CA 1
ATOM 1646 C C . VAL A 1 214 ? -4.371 -15.914 -10.047 1 92.5 214 VAL A C 1
ATOM 1648 O O . VAL A 1 214 ? -3.178 -16.219 -10.062 1 92.5 214 VAL A O 1
ATOM 1651 N N . MET A 1 215 ? -4.926 -14.906 -9.312 1 94.69 215 MET A N 1
ATOM 1652 C CA . MET A 1 215 ? -4.055 -14.094 -8.469 1 94.69 215 MET A CA 1
ATOM 1653 C C . MET A 1 215 ? -4.836 -13.461 -7.32 1 94.69 215 MET A C 1
ATOM 1655 O O . MET A 1 215 ? -6.008 -13.117 -7.484 1 94.69 215 MET A O 1
ATOM 1659 N N . ARG A 1 216 ? -4.133 -13.344 -6.211 1 93.44 216 ARG A N 1
ATOM 1660 C CA . ARG A 1 216 ? -4.633 -12.539 -5.098 1 93.44 216 ARG A CA 1
ATOM 1661 C C . ARG A 1 216 ? -3.619 -11.477 -4.691 1 93.44 216 ARG A C 1
ATOM 1663 O O . ARG A 1 216 ? -2.41 -11.719 -4.715 1 93.44 216 ARG A O 1
ATOM 1670 N N . CYS A 1 217 ? -4.152 -10.32 -4.402 1 93.31 217 CYS A N 1
ATOM 1671 C CA . CYS A 1 217 ? -3.318 -9.172 -4.066 1 93.31 217 CYS A CA 1
ATOM 1672 C C . CYS A 1 217 ? -3.738 -8.562 -2.732 1 93.31 217 CYS A C 1
ATOM 1674 O O . CYS A 1 217 ? -4.922 -8.57 -2.387 1 93.31 217 CYS A O 1
ATOM 1676 N N . SER A 1 218 ? -2.77 -7.883 -2.098 1 87.38 218 SER A N 1
ATOM 1677 C CA . SER A 1 218 ? -3.029 -7.312 -0.781 1 87.38 218 SER A CA 1
ATOM 1678 C C . SER A 1 218 ? -3.695 -5.945 -0.895 1 87.38 218 SER A C 1
ATOM 1680 O O . SER A 1 218 ? -4.277 -5.449 0.072 1 87.38 218 SER A O 1
ATOM 1682 N N . SER A 1 219 ? -3.604 -5.387 -2.066 1 87.88 219 SER A N 1
ATOM 1683 C CA . SER A 1 219 ? -4.105 -4.02 -2.189 1 87.88 219 SER A CA 1
ATOM 1684 C C . SER A 1 219 ? -4.805 -3.809 -3.529 1 87.88 219 SER A C 1
ATOM 1686 O O . SER A 1 219 ? -4.535 -4.523 -4.496 1 87.88 219 SER A O 1
ATOM 1688 N N . GLN A 1 220 ? -5.715 -2.799 -3.523 1 91.25 220 GLN A N 1
ATOM 1689 C CA . GLN A 1 220 ? -6.348 -2.426 -4.785 1 91.25 220 GLN A CA 1
ATOM 1690 C C . GLN A 1 220 ? -5.32 -1.89 -5.777 1 91.25 220 GLN A C 1
ATOM 1692 O O . GLN A 1 220 ? -5.488 -2.035 -6.988 1 91.25 220 GLN A O 1
ATOM 1697 N N . GLY A 1 221 ? -4.297 -1.299 -5.207 1 92.69 221 GLY A N 1
ATOM 1698 C CA . GLY A 1 221 ? -3.242 -0.829 -6.09 1 92.69 221 GLY A CA 1
ATOM 1699 C C . GLY A 1 221 ? -2.604 -1.941 -6.902 1 92.69 221 GLY A C 1
ATOM 1700 O O . GLY A 1 221 ? -2.387 -1.793 -8.102 1 92.69 221 GLY A O 1
ATOM 1701 N N . ASP A 1 222 ? -2.318 -3.018 -6.242 1 92.81 222 ASP A N 1
ATOM 1702 C CA . ASP A 1 222 ? -1.769 -4.184 -6.93 1 92.81 222 ASP A CA 1
ATOM 1703 C C . ASP A 1 222 ? -2.783 -4.773 -7.902 1 92.81 222 ASP A C 1
ATOM 1705 O O . ASP A 1 222 ? -2.42 -5.203 -9 1 92.81 222 ASP A O 1
ATOM 1709 N N . MET A 1 223 ? -3.941 -4.797 -7.465 1 96 223 MET A N 1
ATOM 1710 C CA . MET A 1 223 ? -5.008 -5.328 -8.312 1 96 223 MET A CA 1
ATOM 1711 C C . MET A 1 223 ? -5.164 -4.492 -9.578 1 96 223 MET A C 1
ATOM 1713 O O . MET A 1 223 ? -5.352 -5.035 -10.664 1 96 223 MET A O 1
ATOM 1717 N N . LEU A 1 224 ? -5.102 -3.184 -9.391 1 97.5 224 LEU A N 1
ATOM 1718 C CA . LEU A 1 224 ? -5.152 -2.277 -10.531 1 97.5 224 LEU A CA 1
ATOM 1719 C C . LEU A 1 224 ? -4.039 -2.588 -11.523 1 97.5 224 LEU A C 1
ATOM 1721 O O . LEU A 1 224 ? -4.289 -2.727 -12.727 1 97.5 224 LEU A O 1
ATOM 1725 N N . ALA A 1 225 ? -2.812 -2.73 -11.039 1 96.69 225 ALA A N 1
ATOM 1726 C CA . ALA A 1 225 ? -1.664 -3.016 -11.891 1 96.69 225 ALA A CA 1
ATOM 1727 C C . ALA A 1 225 ? -1.84 -4.344 -12.617 1 96.69 225 ALA A C 1
ATOM 1729 O O . ALA A 1 225 ? -1.52 -4.457 -13.805 1 96.69 225 ALA A O 1
ATOM 1730 N N . ALA A 1 226 ? -2.354 -5.34 -11.906 1 97.31 226 ALA A N 1
ATOM 1731 C CA . ALA A 1 226 ? -2.578 -6.66 -12.492 1 97.31 226 ALA A CA 1
ATOM 1732 C C . ALA A 1 226 ? -3.631 -6.598 -13.602 1 97.31 226 ALA A C 1
ATOM 1734 O O . ALA A 1 226 ? -3.445 -7.172 -14.672 1 97.31 226 ALA A O 1
ATOM 1735 N N . ALA A 1 227 ? -4.73 -5.906 -13.328 1 98.12 227 ALA A N 1
ATOM 1736 C CA . ALA A 1 227 ? -5.789 -5.758 -14.328 1 98.12 227 ALA A CA 1
ATOM 1737 C C . ALA A 1 227 ? -5.277 -5.043 -15.57 1 98.12 227 ALA A C 1
ATOM 1739 O O . ALA A 1 227 ? -5.547 -5.469 -16.703 1 98.12 227 ALA A O 1
ATOM 1740 N N . ARG A 1 228 ? -4.539 -4.004 -15.352 1 97.44 228 ARG A N 1
ATOM 1741 C CA . ARG A 1 228 ? -4.012 -3.23 -16.469 1 97.44 228 ARG A CA 1
ATOM 1742 C C . ARG A 1 228 ? -3.039 -4.059 -17.297 1 97.44 228 ARG A C 1
ATOM 1744 O O . ARG A 1 228 ? -2.92 -3.859 -18.516 1 97.44 228 ARG A O 1
ATOM 1751 N N . ALA A 1 229 ? -2.357 -4.973 -16.656 1 96.44 229 ALA A N 1
ATOM 1752 C CA . ALA A 1 229 ? -1.402 -5.844 -17.328 1 96.44 229 ALA A CA 1
ATOM 1753 C C . ALA A 1 229 ? -2.121 -6.938 -18.109 1 96.44 229 ALA A C 1
ATOM 1755 O O . ALA A 1 229 ? -1.481 -7.75 -18.781 1 96.44 229 ALA A O 1
ATOM 1756 N N . GLY A 1 230 ? -3.404 -7.016 -17.953 1 96.62 230 GLY A N 1
ATOM 1757 C CA . GLY A 1 230 ? -4.199 -7.965 -18.719 1 96.62 230 GLY A CA 1
ATOM 1758 C C . GLY A 1 230 ? -4.234 -9.352 -18.094 1 96.62 230 GLY A C 1
ATOM 1759 O O . GLY A 1 230 ? -4.43 -10.344 -18.797 1 96.62 230 GLY A O 1
ATOM 1760 N N . LEU A 1 231 ? -4.051 -9.406 -16.797 1 96.56 231 LEU A N 1
ATOM 1761 C CA . LEU A 1 231 ? -3.93 -10.711 -16.141 1 96.56 231 LEU A CA 1
ATOM 1762 C C . LEU A 1 231 ? -5.305 -11.281 -15.805 1 96.56 231 LEU A C 1
ATOM 1764 O O . LEU A 1 231 ? -5.43 -12.469 -15.5 1 96.56 231 LEU A O 1
ATOM 1768 N N . GLY A 1 232 ? -6.301 -10.43 -15.828 1 96.88 232 GLY A N 1
ATOM 1769 C CA . GLY A 1 232 ? -7.652 -10.867 -15.516 1 96.88 232 GLY A CA 1
ATOM 1770 C C . GLY A 1 232 ? -8.594 -9.727 -15.188 1 96.88 232 GLY A C 1
ATOM 1771 O O . GLY A 1 232 ? -8.289 -8.562 -15.484 1 96.88 232 GLY A O 1
ATOM 1772 N N . VAL A 1 233 ? -9.742 -10.133 -14.648 1 97.88 233 VAL A N 1
ATOM 1773 C CA . VAL A 1 233 ? -10.773 -9.195 -14.219 1 97.88 233 VAL A CA 1
ATOM 1774 C C . VAL A 1 233 ? -10.656 -8.945 -12.719 1 97.88 233 VAL A C 1
ATOM 1776 O O . VAL A 1 233 ? -10.453 -9.883 -11.938 1 97.88 233 VAL A O 1
ATOM 1779 N N . SER A 1 234 ? -10.742 -7.699 -12.344 1 97.94 234 SER A N 1
ATOM 1780 C CA . SER A 1 234 ? -10.617 -7.348 -10.938 1 97.94 234 SER A CA 1
ATOM 1781 C C . SER A 1 234 ? -11.695 -6.352 -10.516 1 97.94 234 SER A C 1
ATOM 1783 O O . SER A 1 234 ? -12.172 -5.566 -11.336 1 97.94 234 SER A O 1
ATOM 1785 N N . VAL A 1 235 ? -12.094 -6.445 -9.219 1 96.94 235 VAL A N 1
ATOM 1786 C CA . VAL A 1 235 ? -12.93 -5.398 -8.648 1 96.94 235 VAL A CA 1
ATOM 1787 C C . VAL A 1 235 ? -12.062 -4.211 -8.227 1 96.94 235 VAL A C 1
ATOM 1789 O O . VAL A 1 235 ? -11.008 -4.395 -7.625 1 96.94 235 VAL A O 1
ATOM 1792 N N . LEU A 1 236 ? -12.469 -3.029 -8.648 1 97 236 LEU A N 1
ATOM 1793 C CA . LEU A 1 236 ? -11.789 -1.786 -8.297 1 97 236 LEU A CA 1
ATOM 1794 C C . LEU A 1 236 ? -12.789 -0.695 -7.949 1 97 236 LEU A C 1
ATOM 1796 O O . LEU A 1 236 ? -13.914 -0.688 -8.461 1 97 236 LEU A O 1
ATOM 1800 N N . SER A 1 237 ? -12.352 0.219 -7.016 1 95.94 237 SER A N 1
ATOM 1801 C CA . SER A 1 237 ? -13.125 1.447 -6.898 1 95.94 237 SER A CA 1
ATOM 1802 C C . SER A 1 237 ? -13.188 2.195 -8.227 1 95.94 237 SER A C 1
ATOM 1804 O O . SER A 1 237 ? -12.188 2.285 -8.938 1 95.94 237 SER A O 1
ATOM 1806 N N . CYS A 1 238 ? -14.352 2.75 -8.555 1 96.94 238 CYS A N 1
ATOM 1807 C CA . CYS A 1 238 ? -14.547 3.43 -9.836 1 96.94 238 CYS A CA 1
ATOM 1808 C C . CYS A 1 238 ? -13.578 4.602 -9.977 1 96.94 238 CYS A C 1
ATOM 1810 O O . CYS A 1 238 ? -13 4.801 -11.047 1 96.94 238 CYS A O 1
ATOM 1812 N N . LEU A 1 239 ? -13.414 5.312 -8.922 1 96.06 239 LEU A N 1
ATOM 1813 C CA . LEU A 1 239 ? -12.539 6.48 -8.938 1 96.06 239 LEU A CA 1
ATOM 1814 C C . LEU A 1 239 ? -11.102 6.07 -9.234 1 96.06 239 LEU A C 1
ATOM 1816 O O . LEU A 1 239 ? -10.344 6.836 -9.844 1 96.06 239 LEU A O 1
ATOM 1820 N N . VAL A 1 240 ? -10.711 4.867 -8.844 1 95.75 240 VAL A N 1
ATOM 1821 C CA . VAL A 1 240 ? -9.352 4.367 -9.016 1 95.75 240 VAL A CA 1
ATOM 1822 C C . VAL A 1 240 ? -9.133 3.949 -10.461 1 95.75 240 VAL A C 1
ATOM 1824 O O . VAL A 1 240 ? -8.039 4.129 -11.008 1 95.75 240 VAL A O 1
ATOM 1827 N N . ALA A 1 241 ? -10.117 3.43 -11.125 1 97.38 241 ALA A N 1
ATOM 1828 C CA . ALA A 1 241 ? -10.016 2.93 -12.492 1 97.38 241 ALA A CA 1
ATOM 1829 C C . ALA A 1 241 ? -10.195 4.059 -13.5 1 97.38 241 ALA A C 1
ATOM 1831 O O . ALA A 1 241 ? -9.734 3.957 -14.641 1 97.38 241 ALA A O 1
ATOM 1832 N N . ALA A 1 242 ? -10.781 5.133 -13.125 1 95.12 242 ALA A N 1
ATOM 1833 C CA . ALA A 1 242 ? -11.266 6.191 -14.008 1 95.12 242 ALA A CA 1
ATOM 1834 C C . ALA A 1 242 ? -10.125 6.797 -14.82 1 95.12 242 ALA A C 1
ATOM 1836 O O . ALA A 1 242 ? -10.281 7.066 -16.016 1 95.12 242 ALA A O 1
ATOM 1837 N N . PRO A 1 243 ? -8.961 6.961 -14.281 1 94.38 243 PRO A N 1
ATOM 1838 C CA . PRO A 1 243 ? -7.906 7.645 -15.031 1 94.38 243 PRO A CA 1
ATOM 1839 C C . PRO A 1 243 ? -7.281 6.762 -16.109 1 94.38 243 PRO A C 1
ATOM 1841 O O . PRO A 1 243 ? -6.449 7.23 -16.891 1 94.38 243 PRO A O 1
ATOM 1844 N N . TYR A 1 244 ? -7.609 5.547 -16.203 1 96.5 244 TYR A N 1
ATOM 1845 C CA . TYR A 1 244 ? -6.922 4.613 -17.094 1 96.5 244 TYR A CA 1
ATOM 1846 C C . TYR A 1 244 ? -7.824 4.184 -18.234 1 96.5 244 TYR A C 1
ATOM 1848 O O . TYR A 1 244 ? -8.578 3.215 -18.109 1 96.5 244 TYR A O 1
ATOM 1856 N N . PRO A 1 245 ? -7.629 4.828 -19.391 1 96.19 245 PRO A N 1
ATOM 1857 C CA . PRO A 1 245 ? -8.492 4.535 -20.531 1 96.19 245 PRO A CA 1
ATOM 1858 C C . PRO A 1 245 ? -8.281 3.129 -21.078 1 96.19 245 PRO A C 1
ATOM 1860 O O . PRO A 1 245 ? -9.086 2.65 -21.891 1 96.19 245 PRO A O 1
ATOM 1863 N N . ASP A 1 246 ? -7.207 2.494 -20.656 1 96.56 246 ASP A N 1
ATOM 1864 C CA . ASP A 1 246 ? -6.941 1.135 -21.125 1 96.56 246 ASP A CA 1
ATOM 1865 C C . ASP A 1 246 ? -7.785 0.119 -20.359 1 96.56 246 ASP A C 1
ATOM 1867 O O . ASP A 1 246 ? -7.77 -1.073 -20.672 1 96.56 246 ASP A O 1
ATOM 1871 N N . LEU A 1 247 ? -8.562 0.595 -19.406 1 97.94 247 LEU A N 1
ATOM 1872 C CA . LEU A 1 247 ? -9.469 -0.273 -18.656 1 97.94 247 LEU A CA 1
ATOM 1873 C C . LEU A 1 247 ? -10.906 -0.096 -19.141 1 97.94 247 LEU A C 1
ATOM 1875 O O . LEU A 1 247 ? -11.312 1.007 -19.516 1 97.94 247 LEU A O 1
ATOM 1879 N N . ILE A 1 248 ? -11.633 -1.209 -19.109 1 97.12 248 ILE A N 1
ATOM 1880 C CA . ILE A 1 248 ? -13.055 -1.195 -19.438 1 97.12 248 ILE A CA 1
ATOM 1881 C C . ILE A 1 248 ? -13.859 -1.705 -18.234 1 97.12 248 ILE A C 1
ATOM 1883 O O . ILE A 1 248 ? -13.484 -2.695 -17.609 1 97.12 248 ILE A O 1
ATOM 1887 N N . ARG A 1 249 ? -14.953 -1.008 -17.969 1 97.19 249 ARG A N 1
ATOM 1888 C CA . ARG A 1 249 ? -15.859 -1.435 -16.906 1 97.19 249 ARG A CA 1
ATOM 1889 C C . ARG A 1 249 ? -16.828 -2.506 -17.406 1 97.19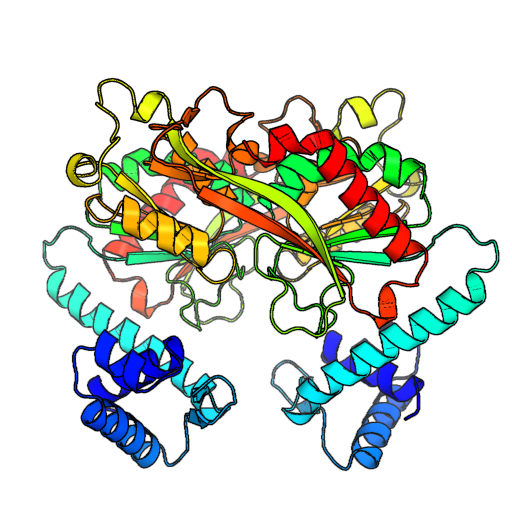 249 ARG A C 1
ATOM 1891 O O . ARG A 1 249 ? -17.406 -2.365 -18.484 1 97.19 249 ARG A O 1
ATOM 1898 N N . ILE A 1 250 ? -16.969 -3.533 -16.625 1 97.25 250 ILE A N 1
ATOM 1899 C CA . ILE A 1 250 ? -17.781 -4.68 -17.016 1 97.25 250 ILE A CA 1
ATOM 1900 C C . ILE A 1 250 ? -19.172 -4.555 -16.391 1 97.25 250 ILE A C 1
ATOM 1902 O O . ILE A 1 250 ? -19.312 -4.461 -15.18 1 97.25 250 ILE A O 1
ATOM 1906 N N . ALA A 1 251 ? -20.203 -4.52 -17.203 1 94.62 251 ALA A N 1
ATOM 1907 C CA . ALA A 1 251 ? -21.609 -4.551 -16.844 1 94.62 251 ALA A CA 1
ATOM 1908 C C . ALA A 1 251 ? -21.922 -3.584 -15.711 1 94.62 251 ALA A C 1
ATOM 1910 O O . ALA A 1 251 ? -22.469 -3.98 -14.68 1 94.62 251 ALA A O 1
ATOM 1911 N N . PRO A 1 252 ? -21.703 -2.334 -15.867 1 90 252 PRO A N 1
ATOM 1912 C CA . PRO A 1 252 ? -21.828 -1.355 -14.789 1 90 252 PRO A CA 1
ATOM 1913 C C . PRO A 1 252 ? -23.25 -1.279 -14.227 1 90 252 PRO A C 1
ATOM 1915 O O . PRO A 1 252 ? -23.438 -0.894 -13.07 1 90 252 PRO A O 1
ATOM 1918 N N . GLN A 1 253 ? -24.188 -1.677 -14.906 1 89.25 253 GLN A N 1
ATOM 1919 C CA . GLN A 1 253 ? -25.562 -1.587 -14.438 1 89.25 253 GLN A CA 1
ATOM 1920 C C . GLN A 1 253 ? -25.922 -2.768 -13.539 1 89.25 253 GLN A C 1
ATOM 1922 O O . GLN A 1 253 ? -26.875 -2.695 -12.758 1 89.25 253 GLN A O 1
ATOM 1927 N N . LYS A 1 254 ? -25.188 -3.826 -13.648 1 87.56 254 LYS A N 1
ATOM 1928 C CA . LYS A 1 254 ? -25.5 -5.055 -12.922 1 87.56 254 LYS A CA 1
ATOM 1929 C C . LYS A 1 254 ? -24.469 -5.336 -11.836 1 87.56 254 LYS A C 1
ATOM 1931 O O . LYS A 1 254 ? -24.812 -5.836 -10.766 1 87.56 254 LYS A O 1
ATOM 1936 N N . LEU A 1 255 ? -23.281 -5.039 -12.164 1 89.44 255 LEU A N 1
ATOM 1937 C CA . LEU A 1 255 ? -22.172 -5.387 -11.289 1 89.44 255 LEU A CA 1
ATOM 1938 C C . LEU A 1 255 ? -21.578 -4.137 -10.641 1 89.44 255 LEU A C 1
ATOM 1940 O O . LEU A 1 255 ? -20.562 -3.615 -11.117 1 89.44 255 LEU A O 1
ATOM 1944 N N . PHE A 1 256 ? -22.25 -3.744 -9.516 1 91.19 256 PHE A N 1
ATOM 1945 C CA . PHE A 1 256 ? -21.891 -2.506 -8.836 1 91.19 256 PHE A CA 1
ATOM 1946 C C . PHE A 1 256 ? -22.094 -2.633 -7.332 1 91.19 256 PHE A C 1
ATOM 1948 O O . PHE A 1 256 ? -23.094 -3.209 -6.887 1 91.19 256 PHE A O 1
ATOM 1955 N N . SER A 1 257 ? -21.062 -2.26 -6.625 1 92.38 257 SER A N 1
ATOM 1956 C CA . SER A 1 257 ? -21.125 -2.221 -5.168 1 92.38 257 SER A CA 1
ATOM 1957 C C . SER A 1 257 ? -20.938 -0.803 -4.641 1 92.38 257 SER A C 1
ATOM 1959 O O . SER A 1 257 ? -20.141 -0.034 -5.199 1 92.38 257 SER A O 1
ATOM 1961 N N . LEU A 1 258 ? -21.688 -0.455 -3.602 1 92.19 258 LEU A N 1
ATOM 1962 C CA . LEU A 1 258 ? -21.594 0.853 -2.959 1 92.19 258 LEU A CA 1
ATOM 1963 C C . LEU A 1 258 ? -21.359 0.708 -1.461 1 92.19 258 LEU A C 1
ATOM 1965 O O . LEU A 1 258 ? -22.047 -0.055 -0.787 1 92.19 258 LEU A O 1
ATOM 1969 N N . SER A 1 259 ? -20.312 1.378 -1.054 1 91.88 259 SER A N 1
ATOM 1970 C CA . SER A 1 259 ? -20.016 1.374 0.373 1 91.88 259 SER A CA 1
ATOM 1971 C C . SER A 1 259 ? -20 2.789 0.94 1 91.88 259 SER A C 1
ATOM 1973 O O . SER A 1 259 ? -19.609 3.736 0.255 1 91.88 259 SER A O 1
ATOM 1975 N N . ASP A 1 260 ? -20.375 2.863 2.205 1 90.88 260 ASP A N 1
ATOM 1976 C CA . ASP A 1 260 ? -20.281 4.152 2.881 1 90.88 260 ASP A CA 1
ATOM 1977 C C . ASP A 1 260 ? -18.812 4.5 3.178 1 90.88 260 ASP A C 1
ATOM 1979 O O . ASP A 1 260 ? -18.016 3.619 3.486 1 90.88 260 ASP A O 1
ATOM 1983 N N . LEU A 1 261 ? -18.547 5.73 3.037 1 92.19 261 LEU A N 1
ATOM 1984 C CA . LEU A 1 261 ? -17.234 6.266 3.398 1 92.19 261 LEU A CA 1
ATOM 1985 C C . LEU A 1 261 ? -17.312 7.043 4.711 1 92.19 261 LEU A C 1
ATOM 1987 O O . LEU A 1 261 ? -18.031 8.047 4.801 1 92.19 261 LEU A O 1
ATOM 1991 N N . TRP A 1 262 ? -16.547 6.555 5.695 1 90.31 262 TRP A N 1
ATOM 1992 C CA . TRP A 1 262 ? -16.641 7.113 7.043 1 90.31 262 TRP A CA 1
ATOM 1993 C C . TRP A 1 262 ? -15.359 7.867 7.402 1 90.31 262 TRP A C 1
ATOM 1995 O O . TRP A 1 262 ? -14.258 7.383 7.152 1 90.31 262 TRP A O 1
ATOM 2005 N N . LEU A 1 263 ? -15.555 9.031 7.883 1 91.94 263 LEU A N 1
ATOM 2006 C CA . LEU A 1 263 ? -14.484 9.852 8.453 1 91.94 263 LEU A CA 1
ATOM 2007 C C . LEU A 1 263 ? -14.586 9.891 9.977 1 91.94 263 LEU A C 1
ATOM 2009 O O . LEU A 1 263 ? -15.555 10.422 10.523 1 91.94 263 LEU A O 1
ATOM 2013 N N . LEU A 1 264 ? -13.555 9.281 10.602 1 88.19 264 LEU A N 1
ATOM 2014 C CA . LEU A 1 264 ? -13.609 9.086 12.047 1 88.19 264 LEU A CA 1
ATOM 2015 C C . LEU A 1 264 ? -12.422 9.742 12.734 1 88.19 264 LEU A C 1
ATOM 2017 O O . LEU A 1 264 ? -11.344 9.859 12.141 1 88.19 264 LEU A O 1
ATOM 2021 N N . ALA A 1 265 ? -12.648 10.188 13.844 1 84.88 265 ALA A N 1
ATOM 2022 C CA . ALA A 1 265 ? -11.586 10.75 14.672 1 84.88 265 ALA A CA 1
ATOM 2023 C C . ALA A 1 265 ? -11.797 10.383 16.141 1 84.88 265 ALA A C 1
ATOM 2025 O O . ALA A 1 265 ? -12.914 10.07 16.562 1 84.88 265 ALA A O 1
ATOM 2026 N N . HIS A 1 266 ? -10.664 10.281 16.75 1 75 266 HIS A N 1
ATOM 2027 C CA . HIS A 1 266 ? -10.789 10.102 18.188 1 75 266 HIS A CA 1
ATOM 2028 C C . HIS A 1 266 ? -11.516 11.273 18.844 1 75 266 HIS A C 1
ATOM 2030 O O . HIS A 1 266 ? -11.227 12.43 18.531 1 75 266 HIS A O 1
ATOM 2036 N N . PRO A 1 267 ? -12.367 10.984 19.781 1 72.62 267 PRO A N 1
ATOM 2037 C CA . PRO A 1 267 ? -13.148 12.047 20.406 1 72.62 267 PRO A CA 1
ATOM 2038 C C . PRO A 1 267 ? -12.273 13.102 21.078 1 72.62 267 PRO A C 1
ATOM 2040 O O . PRO A 1 267 ? -12.602 14.289 21.062 1 72.62 267 PRO A O 1
ATOM 2043 N N . ASP A 1 268 ? -11.172 12.68 21.562 1 70.81 268 ASP A N 1
ATOM 2044 C CA . ASP A 1 268 ? -10.305 13.578 22.312 1 70.81 268 ASP A CA 1
ATOM 2045 C C . ASP A 1 268 ? -9.531 14.508 21.375 1 70.81 268 ASP A C 1
ATOM 2047 O O . ASP A 1 268 ? -8.977 15.516 21.812 1 70.81 268 ASP A O 1
ATOM 2051 N N . LEU A 1 269 ? -9.609 14.141 20.141 1 77.44 269 LEU A N 1
ATOM 2052 C CA . LEU A 1 269 ? -8.734 14.867 19.234 1 77.44 269 LEU A CA 1
ATOM 2053 C C . LEU A 1 269 ? -9.539 15.797 18.328 1 77.44 269 LEU A C 1
ATOM 2055 O O . LEU A 1 269 ? -8.984 16.703 17.719 1 77.44 269 LEU A O 1
ATOM 2059 N N . VAL A 1 270 ? -10.758 15.617 18.312 1 79.69 270 VAL A N 1
ATOM 2060 C CA . VAL A 1 270 ? -11.602 16.297 17.344 1 79.69 270 VAL A CA 1
ATOM 2061 C C . VAL A 1 270 ? -11.609 17.797 17.609 1 79.69 270 VAL A C 1
ATOM 2063 O O . VAL A 1 270 ? -11.867 18.594 16.703 1 79.69 270 VAL A O 1
ATOM 2066 N N . GLU A 1 271 ? -11.227 18.188 18.75 1 76.94 271 GLU A N 1
ATOM 2067 C CA . GLU A 1 271 ? -11.289 19.594 19.094 1 76.94 271 GLU A CA 1
ATOM 2068 C C . GLU A 1 271 ? -9.961 20.297 18.781 1 76.94 271 GLU A C 1
ATOM 2070 O O . GLU A 1 271 ? -9.891 21.531 18.797 1 76.94 271 GLU A O 1
ATOM 2075 N N . LEU A 1 272 ? -8.961 19.531 18.484 1 80.75 272 LEU A N 1
ATOM 2076 C CA . LEU A 1 272 ? -7.688 20.141 18.109 1 80.75 272 LEU A CA 1
ATOM 2077 C C . LEU A 1 272 ? -7.797 20.844 16.766 1 80.75 272 LEU A C 1
ATOM 2079 O O . LEU A 1 272 ? -8.297 20.266 15.797 1 80.75 272 LEU A O 1
ATOM 2083 N N . PRO A 1 273 ? -7.344 22.078 16.719 1 84.31 273 PRO A N 1
ATOM 2084 C CA . PRO A 1 273 ? -7.523 22.859 15.508 1 84.31 273 PRO A CA 1
ATOM 2085 C C . PRO A 1 273 ? -6.965 22.172 14.266 1 84.31 273 PRO A C 1
ATOM 2087 O O . PRO A 1 273 ? -7.598 22.188 13.203 1 84.31 273 PRO A O 1
ATOM 2090 N N . ALA A 1 274 ? -5.781 21.531 14.367 1 89.31 274 ALA A N 1
ATOM 2091 C CA . ALA A 1 274 ? -5.172 20.859 13.227 1 89.31 274 ALA A CA 1
ATOM 2092 C C . ALA A 1 274 ? -6.035 19.688 12.75 1 89.31 274 ALA A C 1
ATOM 2094 O O . ALA A 1 274 ? -6.219 19.5 11.547 1 89.31 274 ALA A O 1
ATOM 2095 N N . VAL A 1 275 ? -6.57 18.953 13.703 1 90.31 275 VAL A N 1
ATOM 2096 C CA . VAL A 1 275 ? -7.422 17.812 13.367 1 90.31 275 VAL A CA 1
ATOM 2097 C C . VAL A 1 275 ? -8.719 18.297 12.734 1 90.31 275 VAL A C 1
ATOM 2099 O O . VAL A 1 275 ? -9.172 17.766 11.727 1 90.31 275 VAL A O 1
ATOM 2102 N N . ARG A 1 276 ? -9.258 19.344 13.273 1 89.12 276 ARG A N 1
ATOM 2103 C CA . ARG A 1 276 ? -10.477 19.938 12.727 1 89.12 276 ARG A CA 1
ATOM 2104 C C . ARG A 1 276 ? -10.258 20.438 11.305 1 89.12 276 ARG A C 1
ATOM 2106 O O . ARG A 1 276 ? -11.133 20.297 10.453 1 89.12 276 ARG A O 1
ATOM 2113 N N . ALA A 1 277 ? -9.125 21.047 11.109 1 92.44 277 ALA A N 1
ATOM 2114 C CA . ALA A 1 277 ? -8.797 21.531 9.773 1 92.44 277 ALA A CA 1
ATOM 2115 C C . ALA A 1 277 ? -8.766 20.391 8.766 1 92.44 277 ALA A C 1
ATOM 2117 O O . ALA A 1 277 ? -9.305 20.516 7.664 1 92.44 277 ALA A O 1
ATOM 2118 N N . VAL A 1 278 ? -8.195 19.266 9.141 1 94.38 278 VAL A N 1
ATOM 2119 C CA . VAL A 1 278 ? -8.086 18.109 8.266 1 94.38 278 VAL A CA 1
ATOM 2120 C C . VAL A 1 278 ? -9.469 17.5 8.039 1 94.38 278 VAL A C 1
ATOM 2122 O O . VAL A 1 278 ? -9.828 17.156 6.91 1 94.38 278 VAL A O 1
ATOM 2125 N N . LEU A 1 279 ? -10.234 17.438 9.109 1 93.62 279 LEU A N 1
ATOM 2126 C CA . LEU A 1 279 ? -11.594 16.922 9 1 93.62 279 LEU A CA 1
ATOM 2127 C C . LEU A 1 279 ? -12.422 17.766 8.031 1 93.62 279 LEU A C 1
ATOM 2129 O O . LEU A 1 279 ? -13.125 17.219 7.18 1 93.62 279 LEU A O 1
ATOM 2133 N N . GLY A 1 280 ? -12.305 19.016 8.258 1 94 280 GLY A N 1
ATOM 2134 C CA . GLY A 1 280 ? -13.016 19.922 7.371 1 94 280 GLY A CA 1
ATOM 2135 C C . GLY A 1 280 ? -12.594 19.781 5.922 1 94 280 GLY A C 1
ATOM 2136 O O . GLY A 1 280 ? -13.438 19.734 5.023 1 94 280 GLY A O 1
ATOM 2137 N N . PHE A 1 281 ? -11.352 19.75 5.664 1 96.06 281 PHE A N 1
ATOM 2138 C CA . PHE A 1 281 ? -10.797 19.641 4.324 1 96.06 281 PHE A CA 1
ATOM 2139 C C . PHE A 1 281 ? -11.305 18.375 3.639 1 96.06 281 PHE A C 1
ATOM 2141 O O . PHE A 1 281 ? -11.797 18.422 2.51 1 96.06 281 PHE A O 1
ATOM 2148 N N . VAL A 1 282 ? -11.195 17.172 4.297 1 97.12 282 VAL A N 1
ATOM 2149 C CA . VAL A 1 282 ? -11.586 15.891 3.711 1 97.12 282 VAL A CA 1
ATOM 2150 C C . VAL A 1 282 ? -13.086 15.891 3.428 1 97.12 282 VAL A C 1
ATOM 2152 O O . VAL A 1 282 ? -13.531 15.406 2.383 1 97.12 282 VAL A O 1
ATOM 2155 N N . THR A 1 283 ? -13.82 16.453 4.344 1 96.19 283 THR A N 1
ATOM 2156 C CA . THR A 1 283 ? -15.266 16.547 4.168 1 96.19 283 THR A CA 1
ATOM 2157 C C . THR A 1 283 ? -15.609 17.375 2.941 1 96.19 283 THR A C 1
ATOM 2159 O O . THR A 1 283 ? -16.469 17 2.146 1 96.19 283 THR A O 1
ATOM 2162 N N . ASP A 1 284 ? -14.953 18.5 2.787 1 96.38 284 ASP A N 1
ATOM 2163 C CA . ASP A 1 284 ? -15.188 19.375 1.64 1 96.38 284 ASP A CA 1
ATOM 2164 C C . ASP A 1 284 ? -14.828 18.672 0.334 1 96.38 284 ASP A C 1
ATOM 2166 O O . ASP A 1 284 ? -15.539 18.797 -0.664 1 96.38 284 ASP A O 1
ATOM 2170 N N . CYS A 1 285 ? -13.711 17.953 0.319 1 97.25 285 CYS A N 1
ATOM 2171 C CA . CYS A 1 285 ? -13.32 17.188 -0.861 1 97.25 285 CYS A CA 1
ATOM 2172 C C . CYS A 1 285 ? -14.406 16.203 -1.253 1 97.25 285 CYS A C 1
ATOM 2174 O O . CYS A 1 285 ? -14.75 16.078 -2.43 1 97.25 285 CYS A O 1
ATOM 2176 N N . ALA A 1 286 ? -14.906 15.484 -0.254 1 97.06 286 ALA A N 1
ATOM 2177 C CA . ALA A 1 286 ? -15.922 14.477 -0.518 1 97.06 286 ALA A CA 1
ATOM 2178 C C . ALA A 1 286 ? -17.188 15.109 -1.086 1 97.06 286 ALA A C 1
ATOM 2180 O O . ALA A 1 286 ? -17.828 14.539 -1.981 1 97.06 286 ALA A O 1
ATOM 2181 N N . ARG A 1 287 ? -17.531 16.25 -0.548 1 95.75 287 ARG A N 1
ATOM 2182 C CA . ARG A 1 287 ? -18.719 16.953 -1.038 1 95.75 287 ARG A CA 1
ATOM 2183 C C . ARG A 1 287 ? -18.531 17.375 -2.496 1 95.75 287 ARG A C 1
ATOM 2185 O O . ARG A 1 287 ? -19.438 17.172 -3.312 1 95.75 287 ARG A O 1
ATOM 2192 N N . GLN A 1 288 ? -17.422 17.891 -2.84 1 96.75 288 GLN A N 1
ATOM 2193 C CA . GLN A 1 288 ? -17.141 18.375 -4.188 1 96.75 288 GLN A CA 1
ATOM 2194 C C . GLN A 1 288 ? -17.062 17.219 -5.18 1 96.75 288 GLN A C 1
ATOM 2196 O O . GLN A 1 288 ? -17.438 17.359 -6.344 1 96.75 288 GLN A O 1
ATOM 2201 N N . ASP A 1 289 ? -16.578 16.062 -4.652 1 97.25 289 ASP A N 1
ATOM 2202 C CA . ASP A 1 289 ? -16.312 14.945 -5.551 1 97.25 289 ASP A CA 1
ATOM 2203 C C . ASP A 1 289 ? -17.359 13.844 -5.375 1 97.25 289 ASP A C 1
ATOM 2205 O O . ASP A 1 289 ? -17.094 12.68 -5.676 1 97.25 289 ASP A O 1
ATOM 2209 N N . ARG A 1 290 ? -18.5 14.195 -4.855 1 96.12 290 ARG A N 1
ATOM 2210 C CA . ARG A 1 290 ? -19.531 13.234 -4.5 1 96.12 290 ARG A CA 1
ATOM 2211 C C . ARG A 1 290 ? -19.844 12.297 -5.664 1 96.12 290 ARG A C 1
ATOM 2213 O O . ARG A 1 290 ? -19.922 11.078 -5.484 1 96.12 290 ARG A O 1
ATOM 2220 N N . VAL A 1 291 ? -19.984 12.812 -6.875 1 96.06 291 VAL A N 1
ATOM 2221 C CA . VAL A 1 291 ? -20.344 12.031 -8.055 1 96.06 291 VAL A CA 1
ATOM 2222 C C . VAL A 1 291 ? -19.188 11.125 -8.453 1 96.06 291 VAL A C 1
ATOM 2224 O O . VAL A 1 291 ? -19.375 9.945 -8.742 1 96.06 291 VAL A O 1
ATOM 2227 N N . ARG A 1 292 ? -17.984 11.648 -8.406 1 95.81 292 ARG A N 1
ATOM 2228 C CA . ARG A 1 292 ? -16.781 10.891 -8.75 1 95.81 292 ARG A CA 1
ATOM 2229 C C . ARG A 1 292 ? -16.562 9.734 -7.773 1 95.81 292 ARG A C 1
ATOM 2231 O O . ARG A 1 292 ? -16.203 8.633 -8.18 1 95.81 292 ARG A O 1
ATOM 2238 N N . LEU A 1 293 ? -16.781 10 -6.473 1 96.5 293 LEU A N 1
ATOM 2239 C CA . LEU A 1 293 ? -16.609 8.977 -5.445 1 96.5 293 LEU A CA 1
ATOM 2240 C C . LEU A 1 293 ? -17.609 7.844 -5.629 1 96.5 293 LEU A C 1
ATOM 2242 O O . LEU A 1 293 ? -17.25 6.672 -5.48 1 96.5 293 LEU A O 1
ATOM 2246 N N . ARG A 1 294 ? -18.781 8.18 -6.012 1 94.25 294 ARG A N 1
ATOM 2247 C CA . ARG A 1 294 ? -19.844 7.191 -6.141 1 94.25 294 ARG A CA 1
ATOM 2248 C C . ARG A 1 294 ? -19.641 6.316 -7.371 1 94.25 294 ARG A C 1
ATOM 2250 O O . ARG A 1 294 ? -20.062 5.156 -7.395 1 94.25 294 ARG A O 1
ATOM 2257 N N . GLY A 1 295 ? -18.875 6.918 -8.344 1 92.31 295 GLY A N 1
ATOM 2258 C CA . GLY A 1 295 ? -18.625 6.172 -9.57 1 92.31 295 GLY A CA 1
ATOM 2259 C C . GLY A 1 295 ? -19.797 6.199 -10.531 1 92.31 295 GLY A C 1
ATOM 2260 O O . GLY A 1 295 ? -20.688 5.363 -10.445 1 92.31 295 GLY A O 1
ATOM 2261 N N . MET B 1 1 ? 3.605 -34.875 16.891 1 46.5 1 MET B N 1
ATOM 2262 C CA . MET B 1 1 ? 2.506 -33.938 16.781 1 46.5 1 MET B CA 1
ATOM 2263 C C . MET B 1 1 ? 1.651 -34.219 15.555 1 46.5 1 MET B C 1
ATOM 2265 O O . MET B 1 1 ? 2.182 -34.531 14.484 1 46.5 1 MET B O 1
ATOM 2269 N N . ASP B 1 2 ? 0.398 -34.625 15.766 1 59.22 2 ASP B N 1
ATOM 2270 C CA . ASP B 1 2 ? -0.618 -35 14.789 1 59.22 2 ASP B CA 1
ATOM 2271 C C . ASP B 1 2 ? -0.993 -33.812 13.898 1 59.22 2 ASP B C 1
ATOM 2273 O O . ASP B 1 2 ? -1.324 -32.75 14.398 1 59.22 2 ASP B O 1
ATOM 2277 N N . TRP B 1 3 ? -0.737 -34 12.695 1 64.56 3 TRP B N 1
ATOM 2278 C CA . TRP B 1 3 ? -0.966 -32.969 11.68 1 64.56 3 TRP B CA 1
ATOM 2279 C C . TRP B 1 3 ? -2.396 -32.469 11.75 1 64.56 3 TRP B C 1
ATOM 2281 O O . TRP B 1 3 ? -2.637 -31.266 11.555 1 64.56 3 TRP B O 1
ATOM 2291 N N . ASP B 1 4 ? -3.229 -33.281 12.023 1 70.12 4 ASP B N 1
ATOM 2292 C CA . ASP B 1 4 ? -4.633 -32.906 12.094 1 70.12 4 ASP B CA 1
ATOM 2293 C C . ASP B 1 4 ? -4.867 -31.922 13.242 1 70.12 4 ASP B C 1
ATOM 2295 O O . ASP B 1 4 ? -5.695 -31.016 13.133 1 70.12 4 ASP B O 1
ATOM 2299 N N . LEU B 1 5 ? -4.082 -32.125 14.273 1 77.44 5 LEU B N 1
ATOM 2300 C CA . LEU B 1 5 ? -4.195 -31.219 15.414 1 77.44 5 LEU B CA 1
ATOM 2301 C C . LEU B 1 5 ? -3.68 -29.828 15.062 1 77.44 5 LEU B C 1
ATOM 2303 O O . LEU B 1 5 ? -4.305 -28.828 15.406 1 77.44 5 LEU B O 1
ATOM 2307 N N . CYS B 1 6 ? -2.623 -29.859 14.312 1 75.44 6 CYS B N 1
ATOM 2308 C CA . CYS B 1 6 ? -2.014 -28.594 13.922 1 75.44 6 CYS B CA 1
ATOM 2309 C C . CYS B 1 6 ? -2.906 -27.844 12.945 1 75.44 6 CYS B C 1
ATOM 2311 O O . CYS B 1 6 ? -3.051 -26.625 13.055 1 75.44 6 CYS B O 1
ATOM 2313 N N . LYS B 1 7 ? -3.477 -28.562 12.07 1 76.06 7 LYS B N 1
ATOM 2314 C CA . LYS B 1 7 ? -4.402 -27.953 11.109 1 76.06 7 LYS B CA 1
ATOM 2315 C C . LYS B 1 7 ? -5.586 -27.312 11.828 1 76.06 7 LYS B C 1
ATOM 2317 O O . LYS B 1 7 ? -6.016 -26.203 11.461 1 76.06 7 LYS B O 1
ATOM 2322 N N . THR B 1 8 ? -6.094 -28.047 12.773 1 81.56 8 THR B N 1
ATOM 2323 C CA . THR B 1 8 ? -7.227 -27.531 13.531 1 81.56 8 THR B CA 1
ATOM 2324 C C . THR B 1 8 ? -6.844 -26.266 14.281 1 81.56 8 THR B C 1
ATOM 2326 O O . THR B 1 8 ? -7.605 -25.297 14.305 1 81.56 8 THR B O 1
ATOM 2329 N N . PHE B 1 9 ? -5.625 -26.25 14.852 1 85.38 9 PHE B N 1
ATOM 2330 C CA . PHE B 1 9 ? -5.117 -25.078 15.562 1 85.38 9 PHE B CA 1
ATOM 2331 C C . PHE B 1 9 ? -5.055 -23.875 14.641 1 85.38 9 PHE B C 1
ATOM 2333 O O . PHE B 1 9 ? -5.539 -22.797 14.984 1 85.38 9 PHE B O 1
ATOM 2340 N N . VAL B 1 10 ? -4.52 -24.109 13.547 1 80.19 10 VAL B N 1
ATOM 2341 C CA . VAL B 1 10 ? -4.34 -23.016 12.602 1 80.19 10 VAL B CA 1
ATOM 2342 C C . VAL B 1 10 ? -5.703 -22.484 12.164 1 80.19 10 VAL B C 1
ATOM 2344 O O . VAL B 1 10 ? -5.906 -21.266 12.086 1 80.19 10 VAL B O 1
ATOM 2347 N N . ALA B 1 11 ? -6.633 -23.312 11.891 1 81.19 11 ALA B N 1
ATOM 2348 C CA . ALA B 1 11 ? -7.984 -22.922 11.484 1 81.19 11 ALA B CA 1
ATOM 2349 C C . ALA B 1 11 ? -8.664 -22.109 12.578 1 81.19 11 ALA B C 1
ATOM 2351 O O . ALA B 1 11 ? -9.328 -21.109 12.289 1 81.19 11 ALA B O 1
ATOM 2352 N N . VAL B 1 12 ? -8.477 -22.516 13.766 1 86.69 12 VAL B N 1
ATOM 2353 C CA . VAL B 1 12 ? -9.07 -21.797 14.883 1 86.69 12 VAL B CA 1
ATOM 2354 C C . VAL B 1 12 ? -8.414 -20.438 15.031 1 86.69 12 VAL B C 1
ATOM 2356 O O . VAL B 1 12 ? -9.086 -19.438 15.281 1 86.69 12 VAL B O 1
ATOM 2359 N N . ALA B 1 13 ? -7.145 -20.453 14.875 1 83.19 13 ALA B N 1
ATOM 2360 C CA . ALA B 1 13 ? -6.406 -19.203 15.008 1 83.19 13 ALA B CA 1
ATOM 2361 C C . ALA B 1 13 ? -6.852 -18.203 13.953 1 83.19 13 ALA B C 1
ATOM 2363 O O . ALA B 1 13 ? -6.93 -17 14.227 1 83.19 13 ALA B O 1
ATOM 2364 N N . GLU B 1 14 ? -7.125 -18.672 12.852 1 78.69 14 GLU B N 1
ATOM 2365 C CA . GLU B 1 14 ? -7.504 -17.828 11.719 1 78.69 14 GLU B CA 1
ATOM 2366 C C . GLU B 1 14 ? -8.961 -17.391 11.828 1 78.69 14 GLU B C 1
ATOM 2368 O O . GLU B 1 14 ? -9.297 -16.25 11.516 1 78.69 14 GLU B O 1
ATOM 2373 N N . THR B 1 15 ? -9.828 -18.266 12.211 1 79.12 15 THR B N 1
ATOM 2374 C CA . THR B 1 15 ? -11.266 -18 12.242 1 79.12 15 THR B CA 1
ATOM 2375 C C . THR B 1 15 ? -11.68 -17.422 13.594 1 79.12 15 THR B C 1
ATOM 2377 O O . THR B 1 15 ? -12.789 -16.922 13.75 1 79.12 15 THR B O 1
ATOM 2380 N N . ARG B 1 16 ? -10.789 -17.578 14.5 1 81.56 16 ARG B N 1
ATOM 2381 C CA . ARG B 1 16 ? -10.969 -17.141 15.883 1 81.56 16 ARG B CA 1
ATOM 2382 C C . ARG B 1 16 ? -12.164 -17.828 16.531 1 81.56 16 ARG B C 1
ATOM 2384 O O . ARG B 1 16 ? -12.781 -17.281 17.453 1 81.56 16 ARG B O 1
ATOM 2391 N N . SER B 1 17 ? -12.57 -18.922 16.016 1 88.5 17 SER B N 1
ATOM 2392 C CA . SER B 1 17 ? -13.68 -19.688 16.578 1 88.5 17 SER B CA 1
ATOM 2393 C C . SER B 1 17 ? -13.547 -21.172 16.266 1 88.5 17 SER B C 1
ATOM 2395 O O . SER B 1 17 ? -13.008 -21.531 15.219 1 88.5 17 SER B O 1
ATOM 2397 N N . LEU B 1 18 ? -14.062 -21.984 17.141 1 88.94 18 LEU B N 1
ATOM 2398 C CA . LEU B 1 18 ? -14.078 -23.438 16.922 1 88.94 18 LEU B CA 1
ATOM 2399 C C . LEU B 1 18 ? -15.07 -23.797 15.82 1 88.94 18 LEU B C 1
ATOM 2401 O O . LEU B 1 18 ? -14.797 -24.688 15.008 1 88.94 18 LEU B O 1
ATOM 2405 N N . ALA B 1 19 ? -16.109 -23.031 15.828 1 87.31 19 ALA B N 1
ATOM 2406 C CA . ALA B 1 19 ? -17.125 -23.281 14.805 1 87.31 19 ALA B CA 1
ATOM 2407 C C . ALA B 1 19 ? -16.594 -22.922 13.422 1 87.31 19 ALA B C 1
ATOM 2409 O O . ALA B 1 19 ? -16.812 -23.672 12.461 1 87.31 19 ALA B O 1
ATOM 2410 N N . GLY B 1 20 ? -15.969 -21.859 13.391 1 85.94 20 GLY B N 1
ATOM 2411 C CA . GLY B 1 20 ? -15.367 -21.422 12.133 1 85.94 20 GLY B CA 1
ATOM 2412 C C . GLY B 1 20 ? -14.312 -22.391 11.625 1 85.94 20 GLY B C 1
ATOM 2413 O O . GLY B 1 20 ? -14.258 -22.688 10.43 1 85.94 20 GLY B O 1
ATOM 2414 N N . ALA B 1 21 ? -13.562 -22.844 12.492 1 87.19 21 ALA B N 1
ATOM 2415 C CA . ALA B 1 21 ? -12.523 -23.812 12.156 1 87.19 21 ALA B CA 1
ATOM 2416 C C . ALA B 1 21 ? -13.133 -25.125 11.68 1 87.19 21 ALA B C 1
ATOM 2418 O O . ALA B 1 21 ? -12.656 -25.719 10.711 1 87.19 21 ALA B O 1
ATOM 2419 N N . ALA B 1 22 ? -14.18 -25.531 12.305 1 87.69 22 ALA B N 1
ATOM 2420 C CA . ALA B 1 22 ? -14.859 -26.781 11.938 1 87.69 22 ALA B CA 1
ATOM 2421 C C . ALA B 1 22 ? -15.422 -26.703 10.523 1 87.69 22 ALA B C 1
ATOM 2423 O O . ALA B 1 22 ? -15.273 -27.641 9.734 1 87.69 22 ALA B O 1
ATOM 2424 N N . ARG B 1 23 ? -15.945 -25.625 10.25 1 82.75 23 ARG B N 1
ATOM 2425 C CA . ARG B 1 23 ? -16.5 -25.406 8.914 1 82.75 23 ARG B CA 1
ATOM 2426 C C . ARG B 1 23 ? -15.398 -25.406 7.859 1 82.75 23 ARG B C 1
ATOM 2428 O O . ARG B 1 23 ? -15.547 -26.031 6.805 1 82.75 23 ARG B O 1
ATOM 2435 N N . ARG B 1 24 ? -14.32 -24.812 8.234 1 78.81 24 ARG B N 1
ATOM 2436 C CA . ARG B 1 24 ? -13.211 -24.672 7.301 1 78.81 24 ARG B CA 1
ATOM 2437 C C . ARG B 1 24 ? -12.555 -26.016 7.02 1 78.81 24 ARG B C 1
ATOM 2439 O O . ARG B 1 24 ? -12.156 -26.297 5.887 1 78.81 24 ARG B O 1
ATOM 2446 N N . LEU B 1 25 ? -12.516 -26.812 7.98 1 75.5 25 LEU B N 1
ATOM 2447 C CA . LEU B 1 25 ? -11.805 -28.094 7.879 1 75.5 25 LEU B CA 1
ATOM 2448 C C . LEU B 1 25 ? -12.773 -29.234 7.594 1 75.5 25 LEU B C 1
ATOM 2450 O O . LEU B 1 25 ? -12.352 -30.391 7.441 1 75.5 25 LEU B O 1
ATOM 2454 N N . ARG B 1 26 ? -14.039 -28.875 7.512 1 81.06 26 ARG B N 1
ATOM 2455 C CA . ARG B 1 26 ? -15.086 -29.859 7.289 1 81.06 26 ARG B CA 1
ATOM 2456 C C . ARG B 1 26 ? -15.031 -30.969 8.336 1 81.06 26 ARG B C 1
ATOM 2458 O O . ARG B 1 26 ? -15.078 -32.156 8 1 81.06 26 ARG B O 1
ATOM 2465 N N . ILE B 1 27 ? -14.953 -30.594 9.562 1 83.19 27 ILE B N 1
ATOM 2466 C CA . ILE B 1 27 ? -15.023 -31.484 10.711 1 83.19 27 ILE B CA 1
ATOM 2467 C C . ILE B 1 27 ? -16.078 -30.969 11.688 1 83.19 27 ILE B C 1
ATOM 2469 O O . ILE B 1 27 ? -16.641 -29.891 11.5 1 83.19 27 ILE B O 1
ATOM 2473 N N . SER B 1 28 ? -16.5 -31.812 12.523 1 85.5 28 SER B N 1
ATOM 2474 C CA . SER B 1 28 ? -17.516 -31.422 13.484 1 85.5 28 SER B CA 1
ATOM 2475 C C . SER B 1 28 ? -16.953 -30.469 14.531 1 85.5 28 SER B C 1
ATOM 2477 O O . SER B 1 28 ? -15.75 -30.5 14.828 1 85.5 28 SER B O 1
ATOM 2479 N N . HIS B 1 29 ? -17.797 -29.594 15.016 1 89.88 29 HIS B N 1
ATOM 2480 C CA . HIS B 1 29 ? -17.422 -28.656 16.078 1 89.88 29 HIS B CA 1
ATOM 2481 C C . HIS B 1 29 ? -16.812 -29.391 17.266 1 89.88 29 HIS B C 1
ATOM 2483 O O . HIS B 1 29 ? -15.766 -28.969 17.766 1 89.88 29 HIS B O 1
ATOM 2489 N N . PRO B 1 30 ? -17.406 -30.5 17.719 1 88.19 30 PRO B N 1
ATOM 2490 C CA . PRO B 1 30 ? -16.797 -31.219 18.828 1 88.19 30 PRO B CA 1
ATOM 2491 C C . PRO B 1 30 ? -15.406 -31.75 18.484 1 88.19 30 PRO B C 1
ATOM 2493 O O . PRO B 1 30 ? -14.523 -31.766 19.344 1 88.19 30 PRO B O 1
ATOM 2496 N N . THR B 1 31 ? -15.281 -32.156 17.312 1 85.06 31 THR B N 1
ATOM 2497 C CA . THR B 1 31 ? -13.984 -32.656 16.875 1 85.06 31 THR B CA 1
ATOM 2498 C C . THR B 1 31 ? -12.938 -31.531 16.906 1 85.06 31 THR B C 1
ATOM 2500 O O . THR B 1 31 ? -11.812 -31.75 17.344 1 85.06 31 THR B O 1
ATOM 2503 N N . ALA B 1 32 ? -13.359 -30.406 16.406 1 90.88 32 ALA B N 1
ATOM 2504 C CA . ALA B 1 32 ? -12.453 -29.25 16.438 1 90.88 32 ALA B CA 1
ATOM 2505 C C . ALA B 1 32 ? -12.039 -28.922 17.875 1 90.88 32 ALA B C 1
ATOM 2507 O O . ALA B 1 32 ? -10.867 -28.656 18.141 1 90.88 32 ALA B O 1
ATOM 2508 N N . GLY B 1 33 ? -13.008 -28.891 18.75 1 91 33 GLY B N 1
ATOM 2509 C CA . GLY B 1 33 ? -12.727 -28.656 20.156 1 91 33 GLY B CA 1
ATOM 2510 C C . GLY B 1 33 ? -11.797 -29.688 20.766 1 91 33 GLY B C 1
ATOM 2511 O O . GLY B 1 33 ? -10.859 -29.344 21.484 1 91 33 GLY B O 1
ATOM 2512 N N . ARG B 1 34 ? -12.055 -30.922 20.453 1 86.56 34 ARG B N 1
ATOM 2513 C CA . ARG B 1 34 ? -11.227 -32 20.938 1 86.56 34 ARG B CA 1
ATOM 2514 C C . ARG B 1 34 ? -9.805 -31.906 20.422 1 86.56 34 ARG B C 1
ATOM 2516 O O . ARG B 1 34 ? -8.844 -32.156 21.141 1 86.56 34 ARG B O 1
ATOM 2523 N N . ASN B 1 35 ? -9.711 -31.594 19.203 1 85.5 35 ASN B N 1
ATOM 2524 C CA . ASN B 1 35 ? -8.398 -31.453 18.578 1 85.5 35 ASN B CA 1
ATOM 2525 C C . ASN B 1 35 ? -7.57 -30.375 19.266 1 85.5 35 ASN B C 1
ATOM 2527 O O . ASN B 1 35 ? -6.387 -30.578 19.562 1 85.5 35 ASN B O 1
ATOM 2531 N N . VAL B 1 36 ? -8.211 -29.281 19.531 1 88.25 36 VAL B N 1
ATOM 2532 C CA . VAL B 1 36 ? -7.523 -28.172 20.188 1 88.25 36 VAL B CA 1
ATOM 2533 C C . VAL B 1 36 ? -7.129 -28.562 21.609 1 88.25 36 VAL B C 1
ATOM 2535 O O . VAL B 1 36 ? -6 -28.312 22.031 1 88.25 36 VAL B O 1
ATOM 2538 N N . ALA B 1 37 ? -8.062 -29.172 22.266 1 88.62 37 ALA B N 1
ATOM 2539 C CA . ALA B 1 37 ? -7.801 -29.625 23.625 1 88.62 37 ALA B CA 1
ATOM 2540 C C . ALA B 1 37 ? -6.664 -30.641 23.656 1 88.62 37 ALA B C 1
ATOM 2542 O O . ALA B 1 37 ? -5.809 -30.609 24.547 1 88.62 37 ALA B O 1
ATOM 2543 N N . ALA B 1 38 ? -6.715 -31.531 22.719 1 81.06 38 ALA B N 1
ATOM 2544 C CA . ALA B 1 38 ? -5.672 -32.531 22.625 1 81.06 38 ALA B CA 1
ATOM 2545 C C . ALA B 1 38 ? -4.305 -31.906 22.391 1 81.06 38 ALA B C 1
ATOM 254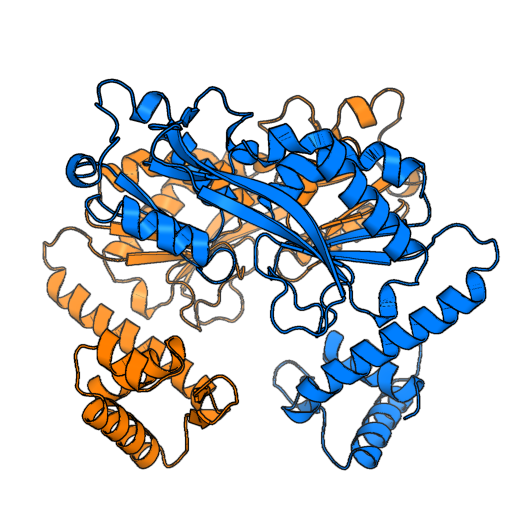7 O O . ALA B 1 38 ? -3.311 -32.312 23 1 81.06 38 ALA B O 1
ATOM 2548 N N . LEU B 1 39 ? -4.27 -30.969 21.484 1 82.31 39 LEU B N 1
ATOM 2549 C CA . LEU B 1 39 ? -3.031 -30.266 21.188 1 82.31 39 LEU B CA 1
ATOM 2550 C C . LEU B 1 39 ? -2.506 -29.531 22.422 1 82.31 39 LEU B C 1
ATOM 2552 O O . LEU B 1 39 ? -1.313 -29.594 22.719 1 82.31 39 LEU B O 1
ATOM 2556 N N . GLU B 1 40 ? -3.375 -28.875 23.141 1 85.31 40 GLU B N 1
ATOM 2557 C CA . GLU B 1 40 ? -3.002 -28.141 24.344 1 85.31 40 GLU B CA 1
ATOM 2558 C C . GLU B 1 40 ? -2.516 -29.094 25.438 1 85.31 40 GLU B C 1
ATOM 2560 O O . GLU B 1 40 ? -1.559 -28.781 26.141 1 85.31 40 GLU B O 1
ATOM 2565 N N . ARG B 1 41 ? -3.145 -30.219 25.5 1 80.38 41 ARG B N 1
ATOM 2566 C CA . ARG B 1 41 ? -2.727 -31.25 26.453 1 80.38 41 ARG B CA 1
ATOM 2567 C C . ARG B 1 41 ? -1.336 -31.781 26.109 1 80.38 41 ARG B C 1
ATOM 2569 O O . ARG B 1 41 ? -0.503 -31.953 27 1 80.38 41 ARG B O 1
ATOM 2576 N N . GLN B 1 42 ? -1.136 -32.031 24.875 1 73.94 42 GLN B N 1
ATOM 2577 C CA . GLN B 1 42 ? 0.157 -32.531 24.422 1 73.94 42 GLN B CA 1
ATOM 2578 C C . GLN B 1 42 ? 1.269 -31.531 24.703 1 73.94 42 GLN B C 1
ATOM 2580 O O . GLN B 1 42 ? 2.387 -31.906 25.047 1 73.94 42 GLN B O 1
ATOM 2585 N N . LEU B 1 43 ? 0.857 -30.281 24.547 1 75.94 43 LEU B N 1
ATOM 2586 C CA . LEU B 1 43 ? 1.844 -29.219 24.703 1 75.94 43 LEU B CA 1
ATOM 2587 C C . LEU B 1 43 ? 1.926 -28.75 26.141 1 75.94 43 LEU B C 1
ATOM 2589 O O . LEU B 1 43 ? 2.879 -28.062 26.531 1 75.94 43 LEU B O 1
ATOM 2593 N N . GLY B 1 44 ? 0.966 -29.156 26.938 1 77 44 GLY B N 1
ATOM 2594 C CA . GLY B 1 44 ? 0.942 -28.828 28.344 1 77 44 GLY B CA 1
ATOM 2595 C C . GLY B 1 44 ? 0.607 -27.375 28.625 1 77 44 GLY B C 1
ATOM 2596 O O . GLY B 1 44 ? 0.944 -26.844 29.672 1 77 44 GLY B O 1
ATOM 2597 N N . THR B 1 45 ? 0.155 -26.719 27.578 1 79.38 45 THR B N 1
ATOM 2598 C CA . THR B 1 45 ? -0.188 -25.312 27.719 1 79.38 45 THR B CA 1
ATOM 2599 C C . THR B 1 45 ? -1.433 -24.969 26.906 1 79.38 45 THR B C 1
ATOM 2601 O O . THR B 1 45 ? -1.782 -25.688 25.969 1 79.38 45 THR B O 1
ATOM 2604 N N . ARG B 1 46 ? -2.07 -23.859 27.297 1 86.12 46 ARG B N 1
ATOM 2605 C CA . ARG B 1 46 ? -3.205 -23.359 26.531 1 86.12 46 ARG B CA 1
ATOM 2606 C C . ARG B 1 46 ? -2.738 -22.484 25.375 1 86.12 46 ARG B C 1
ATOM 2608 O O . ARG B 1 46 ? -1.796 -21.703 25.516 1 86.12 46 ARG B O 1
ATOM 2615 N N . LEU B 1 47 ? -3.371 -22.797 24.25 1 87.06 47 LEU B N 1
ATOM 2616 C CA . LEU B 1 47 ? -2.99 -22.062 23.047 1 87.06 47 LEU B CA 1
ATOM 2617 C C . LEU B 1 47 ? -3.994 -20.969 22.734 1 87.06 47 LEU B C 1
ATOM 2619 O O . LEU B 1 47 ? -3.668 -19.984 22.047 1 87.06 47 LEU B O 1
ATOM 2623 N N . PHE B 1 48 ? -5.215 -21.156 23.188 1 88.62 48 PHE B N 1
ATOM 2624 C CA . PHE B 1 48 ? -6.277 -20.188 22.953 1 88.62 48 PHE B CA 1
ATOM 2625 C C . PHE B 1 48 ? -6.859 -19.688 24.266 1 88.62 48 PHE B C 1
ATOM 2627 O O . PHE B 1 48 ? -6.863 -20.406 25.266 1 88.62 48 PHE B O 1
ATOM 2634 N N . ALA B 1 49 ? -7.191 -18.328 24.234 1 85.38 49 ALA B N 1
ATOM 2635 C CA . ALA B 1 49 ? -7.93 -17.75 25.344 1 85.38 49 ALA B CA 1
ATOM 2636 C C . ALA B 1 49 ? -9.242 -17.125 24.859 1 85.38 49 ALA B C 1
ATOM 2638 O O . ALA B 1 49 ? -9.344 -16.672 23.719 1 85.38 49 ALA B O 1
ATOM 2639 N N . ARG B 1 50 ? -10.258 -17.234 25.688 1 79.31 50 ARG B N 1
ATOM 2640 C CA . ARG B 1 50 ? -11.539 -16.625 25.359 1 79.31 50 ARG B CA 1
ATOM 2641 C C . ARG B 1 50 ? -11.438 -15.102 25.406 1 79.31 50 ARG B C 1
ATOM 2643 O O . ARG B 1 50 ? -10.781 -14.547 26.297 1 79.31 50 ARG B O 1
ATOM 2650 N N . SER B 1 51 ? -11.766 -14.586 24.328 1 71.12 51 SER B N 1
ATOM 2651 C CA . SER B 1 51 ? -11.828 -13.125 24.234 1 71.12 51 SER B CA 1
ATOM 2652 C C . SER B 1 51 ? -13.211 -12.656 23.828 1 71.12 51 SER B C 1
ATOM 2654 O O . SER B 1 51 ? -14.086 -13.469 23.516 1 71.12 51 SER B O 1
ATOM 2656 N N . SER B 1 52 ? -13.492 -11.328 23.953 1 68.31 52 SER B N 1
ATOM 2657 C CA . SER B 1 52 ? -14.789 -10.742 23.609 1 68.31 52 SER B CA 1
ATOM 2658 C C . SER B 1 52 ? -15.164 -11.039 22.172 1 68.31 52 SER B C 1
ATOM 2660 O O . SER B 1 52 ? -16.344 -11.125 21.828 1 68.31 52 SER B O 1
ATOM 2662 N N . ASP B 1 53 ? -14.188 -11.227 21.438 1 67.25 53 ASP B N 1
ATOM 2663 C CA . ASP B 1 53 ? -14.461 -11.398 20.016 1 67.25 53 ASP B CA 1
ATOM 2664 C C . ASP B 1 53 ? -14.203 -12.836 19.578 1 67.25 53 ASP B C 1
ATOM 2666 O O . ASP B 1 53 ? -13.992 -13.102 18.391 1 67.25 53 ASP B O 1
ATOM 2670 N N . GLY B 1 54 ? -14.203 -13.656 20.547 1 78.94 54 GLY B N 1
ATOM 2671 C CA . GLY B 1 54 ? -13.984 -15.062 20.25 1 78.94 54 GLY B CA 1
ATOM 2672 C C . GLY B 1 54 ? -12.758 -15.633 20.922 1 78.94 54 GLY B C 1
ATOM 2673 O O . GLY B 1 54 ? -12.469 -15.32 22.078 1 78.94 54 GLY B O 1
ATOM 2674 N N . LEU B 1 55 ? -12.102 -16.547 20.141 1 83.31 55 LEU B N 1
ATOM 2675 C CA . LEU B 1 55 ? -10.883 -17.141 20.672 1 83.31 55 LEU B CA 1
ATOM 2676 C C . LEU B 1 55 ? -9.648 -16.375 20.188 1 83.31 55 LEU B C 1
ATOM 2678 O O . LEU B 1 55 ? -9.531 -16.062 19 1 83.31 55 LEU B O 1
ATOM 2682 N N . SER B 1 56 ? -8.875 -15.961 21.094 1 82.44 56 SER B N 1
ATOM 2683 C CA . SER B 1 56 ? -7.605 -15.305 20.781 1 82.44 56 SER B CA 1
ATOM 2684 C C . SER B 1 56 ? -6.422 -16.172 21.188 1 82.44 56 SER B C 1
ATOM 2686 O O . SER B 1 56 ? -6.535 -17.016 22.078 1 82.44 56 SER B O 1
ATOM 2688 N N . LEU B 1 57 ? -5.281 -15.977 20.453 1 81.5 57 LEU B N 1
ATOM 2689 C CA . LEU B 1 57 ? -4.078 -16.75 20.75 1 81.5 57 LEU B CA 1
ATOM 2690 C C . LEU B 1 57 ? -3.436 -16.281 22.047 1 81.5 57 LEU B C 1
ATOM 2692 O O . LEU B 1 57 ? -3.346 -15.07 22.297 1 81.5 57 LEU B O 1
ATOM 2696 N N . THR B 1 58 ? -3.082 -17.297 22.891 1 79.06 58 THR B N 1
ATOM 2697 C CA . THR B 1 58 ? -2.199 -17 24 1 79.06 58 THR B CA 1
ATOM 2698 C C . THR B 1 58 ? -0.778 -16.734 23.516 1 79.06 58 THR B C 1
ATOM 2700 O O . THR B 1 58 ? -0.497 -16.828 22.328 1 79.06 58 THR B O 1
ATOM 2703 N N . SER B 1 59 ? 0.119 -16.375 24.406 1 70.25 59 SER B N 1
ATOM 2704 C CA 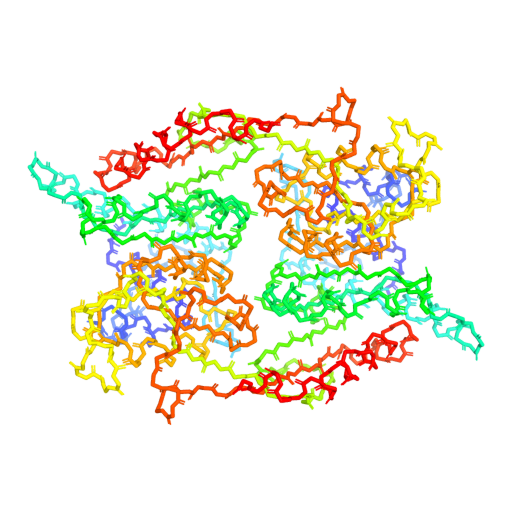. SER B 1 59 ? 1.527 -16.234 24.062 1 70.25 59 SER B CA 1
ATOM 2705 C C . SER B 1 59 ? 2.096 -17.516 23.484 1 70.25 59 SER B C 1
ATOM 2707 O O . SER B 1 59 ? 2.836 -17.5 22.5 1 70.25 59 SER B O 1
ATOM 2709 N N . HIS B 1 60 ? 1.704 -18.547 24.141 1 70.75 60 HIS B N 1
ATOM 2710 C CA . HIS B 1 60 ? 2.135 -19.859 23.656 1 70.75 60 HIS B CA 1
ATOM 2711 C C . HIS B 1 60 ? 1.489 -20.188 22.312 1 70.75 60 HIS B C 1
ATOM 2713 O O . HIS B 1 60 ? 2.125 -20.797 21.453 1 70.75 60 HIS B O 1
ATOM 2719 N N . GLY B 1 61 ? 0.256 -19.75 22.172 1 79.56 61 GLY B N 1
ATOM 2720 C CA . GLY B 1 61 ? -0.441 -19.938 20.906 1 79.56 61 GLY B CA 1
ATOM 2721 C C . GLY B 1 61 ? 0.205 -19.203 19.75 1 79.56 61 GLY B C 1
ATOM 2722 O O . GLY B 1 61 ? 0.327 -19.766 18.656 1 79.56 61 GLY B O 1
ATOM 2723 N N . ARG B 1 62 ? 0.622 -18.141 20 1 72.44 62 ARG B N 1
ATOM 2724 C CA . ARG B 1 62 ? 1.289 -17.344 18.969 1 72.44 62 ARG B CA 1
ATOM 2725 C C . ARG B 1 62 ? 2.604 -17.984 18.547 1 72.44 62 ARG B C 1
ATOM 2727 O O . ARG B 1 62 ? 2.918 -18.047 17.359 1 72.44 62 ARG B O 1
ATOM 2734 N N . LYS B 1 63 ? 3.338 -18.469 19.516 1 64.81 63 LYS B N 1
ATOM 2735 C CA . LYS B 1 63 ? 4.582 -19.188 19.219 1 64.81 63 LYS B CA 1
ATOM 2736 C C . LYS B 1 63 ? 4.312 -20.469 18.453 1 64.81 63 LYS B C 1
ATOM 2738 O O . LYS B 1 63 ? 5.023 -20.797 17.5 1 64.81 63 LYS B O 1
ATOM 2743 N N . PHE B 1 64 ? 3.283 -21.156 18.938 1 72.44 64 PHE B N 1
ATOM 2744 C CA . PHE B 1 64 ? 2.963 -22.422 18.281 1 72.44 64 PHE B CA 1
ATOM 2745 C C . PHE B 1 64 ? 2.463 -22.188 16.875 1 72.44 64 PHE B C 1
ATOM 2747 O O . PHE B 1 64 ? 2.686 -23.016 15.977 1 72.44 64 PHE B O 1
ATOM 2754 N N . ARG B 1 65 ? 1.753 -21.109 16.719 1 74.88 65 ARG B N 1
ATOM 2755 C CA . ARG B 1 65 ? 1.251 -20.797 15.391 1 74.88 65 ARG B CA 1
ATOM 2756 C C . ARG B 1 65 ? 2.395 -20.672 14.383 1 74.88 65 ARG B C 1
ATOM 2758 O O . ARG B 1 65 ? 2.285 -21.156 13.258 1 74.88 65 ARG B O 1
ATOM 2765 N N . GLU B 1 66 ? 3.379 -20.234 14.867 1 62.19 66 GLU B N 1
ATOM 2766 C CA . GLU B 1 66 ? 4.566 -20.141 14.023 1 62.19 66 GLU B CA 1
ATOM 2767 C C . GLU B 1 66 ? 5.062 -21.531 13.617 1 62.19 66 GLU B C 1
ATOM 2769 O O . GLU B 1 66 ? 5.375 -21.766 12.445 1 62.19 66 GLU B O 1
ATOM 2774 N N . TYR B 1 67 ? 5.051 -22.344 14.57 1 57.88 67 TYR B N 1
ATOM 2775 C CA . TYR B 1 67 ? 5.496 -23.719 14.352 1 57.88 67 TYR B CA 1
ATOM 2776 C C . TYR B 1 67 ? 4.504 -24.484 13.477 1 57.88 67 TYR B C 1
ATOM 2778 O O . TYR B 1 67 ? 4.898 -25.188 12.547 1 57.88 67 TYR B O 1
ATOM 2786 N N . ALA B 1 68 ? 3.273 -24.344 13.797 1 64.62 68 ALA B N 1
ATOM 2787 C CA . ALA B 1 68 ? 2.229 -25.062 13.062 1 64.62 68 ALA B CA 1
ATOM 2788 C C . ALA B 1 68 ? 2.182 -24.625 11.602 1 64.62 68 ALA B C 1
ATOM 2790 O O . ALA B 1 68 ? 1.974 -25.438 10.711 1 64.62 68 ALA B O 1
ATOM 2791 N N . GLU B 1 69 ? 2.381 -23.453 11.484 1 60.34 69 GLU B N 1
ATOM 2792 C CA . GLU B 1 69 ? 2.412 -22.922 10.125 1 60.34 69 GLU B CA 1
ATOM 2793 C C . GLU B 1 69 ? 3.609 -23.453 9.352 1 60.34 69 GLU B C 1
ATOM 2795 O O . GLU B 1 69 ? 3.492 -23.797 8.172 1 60.34 69 GLU B O 1
ATOM 2800 N N . ALA B 1 70 ? 4.68 -23.594 10.016 1 55.97 70 ALA B N 1
ATOM 2801 C CA . ALA B 1 70 ? 5.855 -24.219 9.414 1 55.97 70 ALA B CA 1
ATOM 2802 C C . ALA B 1 70 ? 5.59 -25.688 9.078 1 55.97 70 ALA B C 1
ATOM 2804 O O . ALA B 1 70 ? 6 -26.172 8.023 1 55.97 70 ALA B O 1
ATOM 2805 N N . MET B 1 71 ? 4.945 -26.312 9.953 1 53.44 71 MET B N 1
ATOM 2806 C CA . MET B 1 71 ? 4.594 -27.719 9.734 1 53.44 71 MET B CA 1
ATOM 2807 C C . MET B 1 71 ? 3.635 -27.859 8.555 1 53.44 71 MET B C 1
ATOM 2809 O O . MET B 1 71 ? 3.785 -28.766 7.73 1 53.44 71 MET B O 1
ATOM 2813 N N . ALA B 1 72 ? 2.701 -27 8.531 1 53.5 72 ALA B N 1
ATOM 2814 C CA . ALA B 1 72 ? 1.76 -27.047 7.414 1 53.5 72 ALA B CA 1
ATOM 2815 C C . ALA B 1 72 ? 2.475 -26.797 6.09 1 53.5 72 ALA B C 1
ATOM 2817 O O . ALA B 1 72 ? 2.188 -27.469 5.09 1 53.5 72 ALA B O 1
ATOM 2818 N N . ALA B 1 73 ? 3.332 -26.016 6.195 1 53.34 73 ALA B N 1
ATOM 2819 C CA . ALA B 1 73 ? 4.137 -25.734 5.012 1 53.34 73 ALA B CA 1
ATOM 2820 C C . ALA B 1 73 ? 4.98 -26.938 4.621 1 53.34 73 ALA B C 1
ATOM 2822 O O . ALA B 1 73 ? 5.105 -27.266 3.439 1 53.34 73 ALA B O 1
ATOM 2823 N N . ALA B 1 74 ? 5.5 -27.547 5.617 1 50.94 74 ALA B N 1
ATOM 2824 C CA . ALA B 1 74 ? 6.293 -28.75 5.379 1 50.94 74 ALA B CA 1
ATOM 2825 C C . ALA B 1 74 ? 5.422 -29.875 4.824 1 50.94 74 ALA B C 1
ATOM 2827 O O . ALA B 1 74 ? 5.848 -30.609 3.93 1 50.94 74 ALA B O 1
ATOM 2828 N N . ALA B 1 75 ? 4.293 -29.984 5.359 1 51.88 75 ALA B N 1
ATOM 2829 C CA . ALA B 1 75 ? 3.381 -31 4.859 1 51.88 75 ALA B CA 1
ATOM 2830 C C . ALA B 1 75 ? 3.02 -30.75 3.396 1 51.88 75 ALA B C 1
ATOM 2832 O O . ALA B 1 75 ? 2.961 -31.688 2.594 1 51.88 75 ALA B O 1
ATOM 2833 N N . LEU B 1 76 ? 2.799 -29.516 3.195 1 49.47 76 LEU B N 1
ATOM 2834 C CA . LEU B 1 76 ? 2.523 -29.156 1.808 1 49.47 76 LEU B CA 1
ATOM 2835 C C . LEU B 1 76 ? 3.725 -29.469 0.918 1 49.47 76 LEU B C 1
ATOM 2837 O O . LEU B 1 76 ? 3.561 -29.938 -0.211 1 49.47 76 LEU B O 1
ATOM 2841 N N . ARG B 1 77 ? 4.82 -29.281 1.502 1 48.19 77 ARG B N 1
ATOM 2842 C CA . ARG B 1 77 ? 6.074 -29.609 0.826 1 48.19 77 ARG B CA 1
ATOM 2843 C C . ARG B 1 77 ? 6.152 -31.109 0.51 1 48.19 77 ARG B C 1
ATOM 2845 O O . ARG B 1 77 ? 6.562 -31.484 -0.586 1 48.19 77 ARG B O 1
ATOM 2852 N N . ALA B 1 78 ? 5.91 -31.766 1.457 1 47.88 78 ALA B N 1
ATOM 2853 C CA . ALA B 1 78 ? 5.988 -33.219 1.301 1 47.88 78 ALA B CA 1
ATOM 2854 C C . ALA B 1 78 ? 5.027 -33.719 0.218 1 47.88 78 ALA B C 1
ATOM 2856 O O . ALA B 1 78 ? 5.379 -34.562 -0.583 1 47.88 78 ALA B O 1
ATOM 2857 N N . GLU B 1 79 ? 3.949 -33.094 0.246 1 46.59 79 GLU B N 1
ATOM 2858 C CA . GLU B 1 79 ? 2.99 -33.5 -0.778 1 46.59 79 GLU B CA 1
ATOM 2859 C C . GLU B 1 79 ? 3.441 -33.062 -2.164 1 46.59 79 GLU B C 1
ATOM 2861 O O . GLU B 1 79 ? 3.281 -33.781 -3.143 1 46.59 79 GLU B O 1
ATOM 2866 N N . ALA B 1 80 ? 3.988 -31.906 -2.121 1 47.75 80 ALA B N 1
ATOM 2867 C CA . ALA B 1 80 ? 4.434 -31.344 -3.396 1 47.75 80 ALA B CA 1
ATOM 2868 C C . ALA B 1 80 ? 5.613 -32.125 -3.955 1 47.75 80 ALA B C 1
ATOM 2870 O O . ALA B 1 80 ? 5.68 -32.406 -5.16 1 47.75 80 ALA B O 1
ATOM 2871 N N . VAL B 1 81 ? 6.598 -32.406 -3.189 1 46.31 81 VAL B N 1
ATOM 2872 C CA . VAL B 1 81 ? 7.734 -33.219 -3.619 1 46.31 81 VAL B CA 1
ATOM 2873 C C . VAL B 1 81 ? 7.242 -34.562 -4.094 1 46.31 81 VAL B C 1
ATOM 2875 O O . VAL B 1 81 ? 7.73 -35.094 -5.098 1 46.31 81 VAL B O 1
ATOM 2878 N N . ALA B 1 82 ? 6.457 -35.062 -3.367 1 44.16 82 ALA B N 1
ATOM 2879 C CA . ALA B 1 82 ? 5.961 -36.375 -3.756 1 44.16 82 ALA B CA 1
ATOM 2880 C C . ALA B 1 82 ? 5.266 -36.344 -5.113 1 44.16 82 ALA B C 1
ATOM 2882 O O . ALA B 1 82 ? 5.301 -37.312 -5.875 1 44.16 82 ALA B O 1
ATOM 2883 N N . SER B 1 83 ? 4.781 -35.156 -5.324 1 42.28 83 SER B N 1
ATOM 2884 C CA . SER B 1 83 ? 4.102 -35.062 -6.609 1 42.28 83 SER B CA 1
ATOM 2885 C C . SER B 1 83 ? 5.059 -34.625 -7.715 1 42.28 83 SER B C 1
ATOM 2887 O O . SER B 1 83 ? 4.719 -34.688 -8.898 1 42.28 83 SER B O 1
ATOM 2889 N N . ALA B 1 84 ? 6.312 -34.125 -7.543 1 45.31 84 ALA B N 1
ATOM 2890 C CA . ALA B 1 84 ? 7.262 -33.5 -8.453 1 45.31 84 ALA B CA 1
ATOM 2891 C C . ALA B 1 84 ? 7.828 -34.5 -9.445 1 45.31 84 ALA B C 1
ATOM 2893 O O . ALA B 1 84 ? 8.625 -34.156 -10.32 1 45.31 84 ALA B O 1
ATOM 2894 N N . THR B 1 85 ? 7.926 -35.688 -9.438 1 42.34 85 THR B N 1
ATOM 2895 C CA . THR B 1 85 ? 8.789 -36.312 -10.438 1 42.34 85 THR B CA 1
ATOM 2896 C C . THR B 1 85 ? 8.656 -35.594 -11.781 1 42.34 85 THR B C 1
ATOM 2898 O O . THR B 1 85 ? 9.648 -35.438 -12.5 1 42.34 85 THR B O 1
ATOM 2901 N N . GLY B 1 86 ? 7.473 -35.5 -12.422 1 45.97 86 GLY B N 1
ATOM 2902 C CA . GLY B 1 86 ? 7.121 -35.062 -13.766 1 45.97 86 GLY B CA 1
ATOM 2903 C C . GLY B 1 86 ? 6.117 -33.938 -13.781 1 45.97 86 GLY B C 1
ATOM 2904 O O . GLY B 1 86 ? 5.668 -33.5 -14.852 1 45.97 86 GLY B O 1
ATOM 2905 N N . ALA B 1 87 ? 5.5 -33.594 -12.742 1 52 87 ALA B N 1
ATOM 2906 C CA . ALA B 1 87 ? 4.191 -32.938 -12.641 1 52 87 ALA B CA 1
ATOM 2907 C C . ALA B 1 87 ? 4.324 -31.422 -12.625 1 52 87 ALA B C 1
ATOM 2909 O O . ALA B 1 87 ? 5.301 -30.891 -12.094 1 52 87 ALA B O 1
ATOM 2910 N N . GLN B 1 88 ? 3.602 -30.688 -13.586 1 68 88 GLN B N 1
ATOM 2911 C CA . GLN B 1 88 ? 3.365 -29.266 -13.766 1 68 88 GLN B CA 1
ATOM 2912 C C . GLN B 1 88 ? 3.258 -28.547 -12.43 1 68 88 GLN B C 1
ATOM 2914 O O . GLN B 1 88 ? 2.604 -29.031 -11.508 1 68 88 GLN B O 1
ATOM 2919 N N . ALA B 1 89 ? 4.32 -27.594 -12.18 1 82.19 89 ALA B N 1
ATOM 2920 C CA . ALA B 1 89 ? 4.273 -26.75 -10.977 1 82.19 89 ALA B CA 1
ATOM 2921 C C . ALA B 1 89 ? 2.848 -26.312 -10.68 1 82.19 89 ALA B C 1
ATOM 2923 O O . ALA B 1 89 ? 2.129 -25.859 -11.57 1 82.19 89 ALA B O 1
ATOM 2924 N N . ARG B 1 90 ? 2.471 -26.703 -9.508 1 84.25 90 ARG B N 1
ATOM 2925 C CA . ARG B 1 90 ? 1.116 -26.328 -9.109 1 84.25 90 ARG B CA 1
ATOM 2926 C C . ARG B 1 90 ? 1.085 -25.828 -7.668 1 84.25 90 ARG B C 1
ATOM 2928 O O . ARG B 1 90 ? 1.976 -26.141 -6.875 1 84.25 90 ARG B O 1
ATOM 2935 N N . GLY B 1 91 ? 0.076 -24.953 -7.398 1 87.06 91 GLY B N 1
ATOM 2936 C CA . GLY B 1 91 ? -0.142 -24.531 -6.027 1 87.06 91 GLY B CA 1
ATOM 2937 C C . GLY B 1 91 ? -0.104 -23.016 -5.867 1 87.06 91 GLY B C 1
ATOM 2938 O O . GLY B 1 91 ? -0.005 -22.281 -6.855 1 87.06 91 GLY B O 1
ATOM 2939 N N . VAL B 1 92 ? -0.214 -22.656 -4.613 1 87.94 92 VAL B N 1
ATOM 2940 C CA . VAL B 1 92 ? -0.215 -21.234 -4.273 1 87.94 92 VAL B CA 1
ATOM 2941 C C . VAL B 1 92 ? 1.182 -20.812 -3.828 1 87.94 92 VAL B C 1
ATOM 2943 O O . VAL B 1 92 ? 1.829 -21.5 -3.041 1 87.94 92 VAL B O 1
ATOM 2946 N N . VAL B 1 93 ? 1.667 -19.781 -4.434 1 90.06 93 VAL B N 1
ATOM 2947 C CA . VAL B 1 93 ? 2.934 -19.188 -4.008 1 90.06 93 VAL B CA 1
ATOM 2948 C C . VAL B 1 93 ? 2.707 -17.766 -3.533 1 90.06 93 VAL B C 1
ATOM 2950 O O . VAL B 1 93 ? 2.193 -16.922 -4.281 1 90.06 93 VAL B O 1
ATOM 2953 N N . LYS B 1 94 ? 3.098 -17.469 -2.297 1 90.75 94 LYS B N 1
ATOM 2954 C CA . LYS B 1 94 ? 3.014 -16.125 -1.729 1 90.75 94 LYS B CA 1
ATOM 2955 C C . LYS B 1 94 ? 4.32 -15.359 -1.921 1 90.75 94 LYS B C 1
ATOM 2957 O O . LYS B 1 94 ? 5.367 -15.781 -1.423 1 90.75 94 LYS B O 1
ATOM 2962 N N . LEU B 1 95 ? 4.227 -14.266 -2.66 1 92.12 95 LEU B N 1
ATOM 2963 C CA . LEU B 1 95 ? 5.387 -13.422 -2.916 1 92.12 95 LEU B CA 1
ATOM 2964 C C . LEU B 1 95 ? 5.254 -12.078 -2.199 1 92.12 95 LEU B C 1
ATOM 2966 O O . LEU B 1 95 ? 4.395 -11.266 -2.549 1 92.12 95 LEU B O 1
ATOM 2970 N N . SER B 1 96 ? 6.074 -11.867 -1.182 1 91.31 96 SER B N 1
ATOM 2971 C CA . SER B 1 96 ? 6.152 -10.562 -0.526 1 91.31 96 SER B CA 1
ATOM 2972 C C . SER B 1 96 ? 7.078 -9.617 -1.283 1 91.31 96 SER B C 1
ATOM 2974 O O . SER B 1 96 ? 8.242 -9.945 -1.531 1 91.31 96 SER B O 1
ATOM 2976 N N . ILE B 1 97 ? 6.582 -8.484 -1.661 1 91.56 97 ILE B N 1
ATOM 2977 C CA . ILE B 1 97 ? 7.289 -7.52 -2.494 1 91.56 97 ILE B CA 1
ATOM 2978 C C . ILE B 1 97 ? 6.777 -6.109 -2.199 1 91.56 97 ILE B C 1
ATOM 2980 O O . ILE B 1 97 ? 5.602 -5.926 -1.869 1 91.56 97 ILE B O 1
ATOM 2984 N N . GLY B 1 98 ? 7.68 -5.164 -2.26 1 91.12 98 GLY B N 1
ATOM 2985 C CA . GLY B 1 98 ? 7.211 -3.795 -2.129 1 91.12 98 GLY B CA 1
ATOM 2986 C C . GLY B 1 98 ? 6.145 -3.428 -3.146 1 91.12 98 GLY B C 1
ATOM 2987 O O . GLY B 1 98 ? 6.223 -3.836 -4.309 1 91.12 98 GLY B O 1
ATOM 2988 N N . ALA B 1 99 ? 5.238 -2.625 -2.709 1 90.81 99 ALA B N 1
ATOM 2989 C CA . ALA B 1 99 ? 4.047 -2.338 -3.504 1 90.81 99 ALA B CA 1
ATOM 2990 C C . ALA B 1 99 ? 4.418 -1.687 -4.836 1 90.81 99 ALA B C 1
ATOM 2992 O O . ALA B 1 99 ? 3.904 -2.074 -5.887 1 90.81 99 ALA B O 1
ATOM 2993 N N . THR B 1 100 ? 5.289 -0.72 -4.824 1 93.12 100 THR B N 1
ATOM 2994 C CA . THR B 1 100 ? 5.621 -0.007 -6.051 1 93.12 100 THR B CA 1
ATOM 2995 C C . THR B 1 100 ? 6.473 -0.878 -6.969 1 93.12 100 THR B C 1
ATOM 2997 O O . THR B 1 100 ? 6.367 -0.786 -8.195 1 93.12 100 THR B O 1
ATOM 3000 N N . LEU B 1 101 ? 7.301 -1.755 -6.445 1 93.44 101 LEU B N 1
ATOM 3001 C CA . LEU B 1 101 ? 8.031 -2.715 -7.266 1 93.44 101 LEU B CA 1
ATOM 3002 C C . LEU B 1 101 ? 7.07 -3.703 -7.922 1 93.44 101 LEU B C 1
ATOM 3004 O O . LEU B 1 101 ? 7.234 -4.047 -9.094 1 93.44 101 LEU B O 1
ATOM 3008 N N . ALA B 1 102 ? 6.148 -4.113 -7.148 1 94.94 102 ALA B N 1
ATOM 3009 C CA . ALA B 1 102 ? 5.145 -5.023 -7.695 1 94.94 102 ALA B CA 1
ATOM 3010 C C . ALA B 1 102 ? 4.383 -4.371 -8.844 1 94.94 102 ALA B C 1
ATOM 3012 O O . ALA B 1 102 ? 4.312 -4.922 -9.945 1 94.94 102 ALA B O 1
ATOM 3013 N N . SER B 1 103 ? 3.842 -3.18 -8.625 1 94.94 103 SER B N 1
ATOM 3014 C CA . SER B 1 103 ? 2.926 -2.549 -9.57 1 94.94 103 SER B CA 1
ATOM 3015 C C . SER B 1 103 ? 3.668 -2.02 -10.789 1 94.94 103 SER B C 1
ATOM 3017 O O . SER B 1 103 ? 3.178 -2.129 -11.914 1 94.94 103 SER B O 1
ATOM 3019 N N . HIS B 1 104 ? 4.867 -1.479 -10.594 1 95.62 104 HIS B N 1
ATOM 3020 C CA . HIS B 1 104 ? 5.535 -0.76 -11.672 1 95.62 104 HIS B CA 1
ATOM 3021 C C . HIS B 1 104 ? 6.531 -1.656 -12.398 1 95.62 104 HIS B C 1
ATOM 3023 O O . HIS B 1 104 ? 6.984 -1.324 -13.492 1 95.62 104 HIS B O 1
ATOM 3029 N N . TRP B 1 105 ? 6.875 -2.807 -11.805 1 96.44 105 TRP B N 1
ATOM 3030 C CA . TRP B 1 105 ? 7.906 -3.633 -12.422 1 96.44 105 TRP B CA 1
ATOM 3031 C C . TRP B 1 105 ? 7.391 -5.043 -12.688 1 96.44 105 TRP B C 1
ATOM 3033 O O . TRP B 1 105 ? 7.352 -5.492 -13.836 1 96.44 105 TRP B O 1
ATOM 3043 N N . LEU B 1 106 ? 6.918 -5.73 -11.719 1 96.62 106 LEU B N 1
ATOM 3044 C CA . LEU B 1 106 ? 6.688 -7.168 -11.836 1 96.62 106 LEU B CA 1
ATOM 3045 C C . LEU B 1 106 ? 5.363 -7.453 -12.531 1 96.62 106 LEU B C 1
ATOM 3047 O O . LEU B 1 106 ? 5.293 -8.312 -13.414 1 96.62 106 LEU B O 1
ATOM 3051 N N . MET B 1 107 ? 4.328 -6.734 -12.211 1 95.38 107 MET B N 1
ATOM 3052 C CA . MET B 1 107 ? 2.984 -7.012 -12.703 1 95.38 107 MET B CA 1
ATOM 3053 C C . MET B 1 107 ? 2.949 -6.984 -14.227 1 95.38 107 MET B C 1
ATOM 3055 O O . MET B 1 107 ? 2.439 -7.914 -14.859 1 95.38 107 MET B O 1
ATOM 3059 N N . PRO B 1 108 ? 3.547 -6 -14.852 1 95 108 PRO B N 1
ATOM 3060 C CA . PRO B 1 108 ? 3.508 -5.938 -16.312 1 95 108 PRO B CA 1
ATOM 3061 C C . PRO B 1 108 ? 4.219 -7.113 -16.984 1 95 108 PRO B C 1
ATOM 3063 O O . PRO B 1 108 ? 4.023 -7.367 -18.172 1 95 108 PRO B O 1
ATOM 3066 N N . ARG B 1 109 ? 4.953 -7.844 -16.219 1 95.88 109 ARG B N 1
ATOM 3067 C CA . ARG B 1 109 ? 5.77 -8.914 -16.781 1 95.88 109 ARG B CA 1
ATOM 3068 C C . ARG B 1 109 ? 5.16 -10.281 -16.484 1 95.88 109 ARG B C 1
ATOM 3070 O O . ARG B 1 109 ? 5.656 -11.305 -16.969 1 95.88 109 ARG B O 1
ATOM 3077 N N . LEU B 1 110 ? 4.105 -10.336 -15.797 1 96.62 110 LEU B N 1
ATOM 3078 C CA . LEU B 1 110 ? 3.623 -11.586 -15.211 1 96.62 110 LEU B CA 1
ATOM 3079 C C . LEU B 1 110 ? 2.826 -12.383 -16.234 1 96.62 110 LEU B C 1
ATOM 3081 O O . LEU B 1 110 ? 2.605 -13.586 -16.047 1 96.62 110 LEU B O 1
ATOM 3085 N N . LYS B 1 111 ? 2.365 -11.812 -17.312 1 94.12 111 LYS B N 1
ATOM 3086 C CA . LYS B 1 111 ? 1.422 -12.445 -18.219 1 94.12 111 LYS B CA 1
ATOM 3087 C C . LYS B 1 111 ? 2.004 -13.727 -18.812 1 94.12 111 LYS B C 1
ATOM 3089 O O . LYS B 1 111 ? 1.395 -14.797 -18.719 1 94.12 111 LYS B O 1
ATOM 3094 N N . PRO B 1 112 ? 3.23 -13.695 -19.375 1 93.38 112 PRO B N 1
ATOM 3095 C CA . PRO B 1 112 ? 3.787 -14.93 -19.922 1 93.38 112 PRO B CA 1
ATOM 3096 C C . PRO B 1 112 ? 4 -16 -18.844 1 93.38 112 PRO B C 1
ATOM 3098 O O . PRO B 1 112 ? 3.826 -17.188 -19.125 1 93.38 112 PRO B O 1
ATOM 3101 N N . PHE B 1 113 ? 4.367 -15.617 -17.703 1 94.81 113 PHE B N 1
ATOM 3102 C CA . PHE B 1 113 ? 4.59 -16.578 -16.641 1 94.81 113 PHE B CA 1
ATOM 3103 C C . PHE B 1 113 ? 3.299 -17.312 -16.297 1 94.81 113 PHE B C 1
ATOM 3105 O O . PHE B 1 113 ? 3.291 -18.547 -16.172 1 94.81 113 PHE B O 1
ATOM 3112 N N . LEU B 1 114 ? 2.205 -16.531 -16.078 1 91.94 114 LEU B N 1
ATOM 3113 C CA . LEU B 1 114 ? 0.932 -17.141 -15.711 1 91.94 114 LEU B CA 1
ATOM 3114 C C . LEU B 1 114 ? 0.386 -18 -16.844 1 91.94 114 LEU B C 1
ATOM 3116 O O . LEU B 1 114 ? -0.288 -19 -16.594 1 91.94 114 LEU B O 1
ATOM 3120 N N . ARG B 1 115 ? 0.684 -17.609 -18.047 1 89.69 115 ARG B N 1
ATOM 3121 C CA . ARG B 1 115 ? 0.325 -18.438 -19.203 1 89.69 115 ARG B CA 1
ATOM 3122 C C . ARG B 1 115 ? 1.062 -19.766 -19.172 1 89.69 115 ARG B C 1
ATOM 3124 O O . ARG B 1 115 ? 0.463 -20.812 -19.406 1 89.69 115 ARG B O 1
ATOM 3131 N N . ASP B 1 116 ? 2.318 -19.719 -18.844 1 91.56 116 ASP B N 1
ATOM 3132 C CA . ASP B 1 116 ? 3.18 -20.891 -18.859 1 91.56 116 ASP B CA 1
ATOM 3133 C C . ASP B 1 116 ? 2.963 -21.766 -17.625 1 91.56 116 ASP B C 1
ATOM 3135 O O . ASP B 1 116 ? 3.352 -22.938 -17.609 1 91.56 116 ASP B O 1
ATOM 3139 N N . HIS B 1 117 ? 2.395 -21.172 -16.609 1 91.75 117 HIS B N 1
ATOM 3140 C CA . HIS B 1 117 ? 2.135 -21.891 -15.359 1 91.75 117 HIS B CA 1
ATOM 3141 C C . HIS B 1 117 ? 0.681 -21.734 -14.922 1 91.75 117 HIS B C 1
ATOM 3143 O O . HIS B 1 117 ? 0.407 -21.172 -13.859 1 91.75 117 HIS B O 1
ATOM 3149 N N . PRO B 1 118 ? -0.214 -22.328 -15.641 1 87.69 118 PRO B N 1
ATOM 3150 C CA . PRO B 1 118 ? -1.643 -22.109 -15.406 1 87.69 118 PRO B CA 1
ATOM 3151 C C . PRO B 1 118 ? -2.115 -22.688 -14.078 1 87.69 118 PRO B C 1
ATOM 3153 O O . PRO B 1 118 ? -3.199 -22.344 -13.594 1 87.69 118 PRO B O 1
ATOM 3156 N N . ASN B 1 119 ? -1.284 -23.531 -13.5 1 88.19 119 ASN B N 1
ATOM 3157 C CA . ASN B 1 119 ? -1.712 -24.203 -12.273 1 88.19 119 ASN B CA 1
ATOM 3158 C C . ASN B 1 119 ? -1.09 -23.562 -11.039 1 88.19 119 ASN B C 1
ATOM 3160 O O . ASN B 1 119 ? -1.235 -24.062 -9.922 1 88.19 119 ASN B O 1
ATOM 3164 N N . ILE B 1 120 ? -0.38 -22.469 -11.219 1 89.06 120 ILE B N 1
ATOM 3165 C CA . ILE B 1 120 ? 0.163 -21.688 -10.109 1 89.06 120 ILE B CA 1
ATOM 3166 C C . ILE B 1 120 ? -0.738 -20.484 -9.828 1 89.06 120 ILE B C 1
ATOM 3168 O O . ILE B 1 120 ? -1.08 -19.734 -10.742 1 89.06 120 ILE B O 1
ATOM 3172 N N . GLN B 1 121 ? -1.188 -20.422 -8.617 1 90.81 121 GLN B N 1
ATOM 3173 C CA . GLN B 1 121 ? -1.825 -19.188 -8.148 1 90.81 121 GLN B CA 1
ATOM 3174 C C . GLN B 1 121 ? -0.837 -18.328 -7.379 1 90.81 121 GLN B C 1
ATOM 3176 O O . GLN B 1 121 ? -0.278 -18.75 -6.367 1 90.81 121 GLN B O 1
ATOM 3181 N N . LEU B 1 122 ? -0.672 -17.141 -7.852 1 93.31 122 LEU B N 1
ATOM 3182 C CA . LEU B 1 122 ? 0.266 -16.219 -7.211 1 93.31 122 LEU B CA 1
ATOM 3183 C C . LEU B 1 122 ? -0.461 -15.273 -6.266 1 93.31 122 LEU B C 1
ATOM 3185 O O . LEU B 1 122 ? -1.492 -14.703 -6.629 1 93.31 122 LEU B O 1
ATOM 3189 N N . GLU B 1 123 ? -0.023 -15.18 -5.082 1 92.44 123 GLU B N 1
ATOM 3190 C CA . GLU B 1 123 ? -0.478 -14.172 -4.129 1 92.44 123 GLU B CA 1
ATOM 3191 C C . GLU B 1 123 ? 0.592 -13.109 -3.896 1 92.44 123 GLU B C 1
ATOM 3193 O O . GLU B 1 123 ? 1.684 -13.414 -3.412 1 92.44 123 GLU B O 1
ATOM 3198 N N . ILE B 1 124 ? 0.256 -11.93 -4.277 1 93.25 124 ILE B N 1
ATOM 3199 C CA . ILE B 1 124 ? 1.176 -10.812 -4.094 1 93.25 124 ILE B CA 1
ATOM 3200 C C . ILE B 1 124 ? 0.897 -10.133 -2.756 1 93.25 124 ILE B C 1
ATOM 3202 O O . ILE B 1 124 ? -0.155 -9.516 -2.574 1 93.25 124 ILE B O 1
ATOM 3206 N N . ILE B 1 125 ? 1.888 -10.18 -1.929 1 88.56 125 ILE B N 1
ATOM 3207 C CA . ILE B 1 125 ? 1.756 -9.625 -0.585 1 88.56 125 ILE B CA 1
ATOM 3208 C C . ILE B 1 125 ? 2.598 -8.359 -0.467 1 88.56 125 ILE B C 1
ATOM 3210 O O . ILE B 1 125 ? 3.828 -8.422 -0.398 1 88.56 125 ILE B O 1
ATOM 3214 N N . THR B 1 126 ? 1.906 -7.285 -0.393 1 87.31 126 THR B N 1
ATOM 3215 C CA . THR B 1 126 ? 2.617 -6.016 -0.282 1 87.31 126 THR B CA 1
ATOM 3216 C C . THR B 1 126 ? 2.459 -5.43 1.117 1 87.31 126 THR B C 1
ATOM 3218 O O . THR B 1 126 ? 3.148 -4.473 1.477 1 87.31 126 THR B O 1
ATOM 3221 N N . HIS B 1 127 ? 1.601 -5.941 1.905 1 76.44 127 HIS B N 1
ATOM 3222 C CA . HIS B 1 127 ? 1.438 -5.551 3.301 1 76.44 127 HIS B CA 1
ATOM 3223 C C . HIS B 1 127 ? 1.003 -6.738 4.156 1 76.44 127 HIS B C 1
ATOM 3225 O O . HIS B 1 127 ? 0.163 -7.535 3.736 1 76.44 127 HIS B O 1
ATOM 3231 N N . PRO B 1 128 ? 1.534 -6.867 5.277 1 69.25 128 PRO B N 1
ATOM 3232 C CA . PRO B 1 128 ? 2.713 -6.148 5.762 1 69.25 128 PRO B CA 1
ATOM 3233 C C . PRO B 1 128 ? 3.941 -6.367 4.879 1 69.25 128 PRO B C 1
ATOM 3235 O O . PRO B 1 128 ? 4.016 -7.359 4.152 1 69.25 128 PRO B O 1
ATOM 3238 N N . PHE B 1 129 ? 4.777 -5.371 4.852 1 71.5 129 PHE B N 1
ATOM 3239 C CA . PHE B 1 129 ? 6.016 -5.504 4.098 1 71.5 129 PHE B CA 1
ATOM 3240 C C . PHE B 1 129 ? 7.207 -5.035 4.926 1 71.5 129 PHE B C 1
ATOM 3242 O O . PHE B 1 129 ? 7.168 -3.959 5.527 1 71.5 129 PHE B O 1
ATOM 3249 N N . PRO B 1 130 ? 8.391 -5.805 4.969 1 65 130 PRO B N 1
ATOM 3250 C CA . PRO B 1 130 ? 8.469 -7.156 4.414 1 65 130 PRO B CA 1
ATOM 3251 C C . PRO B 1 130 ? 7.762 -8.195 5.281 1 65 130 PRO B C 1
ATOM 3253 O O . PRO B 1 130 ? 7.801 -8.109 6.512 1 65 130 PRO B O 1
ATOM 3256 N N . ALA B 1 131 ? 7.039 -9.008 4.527 1 67.38 131 ALA B N 1
ATOM 3257 C CA . ALA B 1 131 ? 6.418 -10.117 5.246 1 67.38 131 ALA B CA 1
ATOM 3258 C C . ALA B 1 131 ? 7.465 -11.125 5.715 1 67.38 131 ALA B C 1
ATOM 3260 O O . ALA B 1 131 ? 8.492 -11.312 5.055 1 67.38 131 ALA B O 1
ATOM 3261 N N . SER B 1 132 ? 7.148 -11.562 6.883 1 63.88 132 SER B N 1
ATOM 3262 C CA . SER B 1 132 ? 8.102 -12.492 7.477 1 63.88 132 SER B CA 1
ATOM 3263 C C . SER B 1 132 ? 8.031 -13.867 6.809 1 63.88 132 SER B C 1
ATOM 3265 O O . SER B 1 132 ? 6.973 -14.5 6.789 1 63.88 132 SER B O 1
ATOM 3267 N N . VAL B 1 133 ? 9.102 -14.203 6.23 1 58.66 133 VAL B N 1
ATOM 3268 C CA . VAL B 1 133 ? 9.188 -15.547 5.668 1 58.66 133 VAL B CA 1
ATOM 3269 C C . VAL B 1 133 ? 9.25 -16.578 6.797 1 58.66 133 VAL B C 1
ATOM 3271 O O . VAL B 1 133 ? 8.688 -17.672 6.68 1 58.66 133 VAL B O 1
ATOM 3274 N N . ARG B 1 134 ? 9.844 -16.094 7.828 1 58.28 134 ARG B N 1
ATOM 3275 C CA . ARG B 1 134 ? 9.977 -16.969 8.992 1 58.28 134 ARG B CA 1
ATOM 3276 C C . ARG B 1 134 ? 8.609 -17.281 9.594 1 58.28 134 ARG B C 1
ATOM 3278 O O . ARG B 1 134 ? 8.352 -18.422 9.992 1 58.28 134 ARG B O 1
ATOM 3285 N N . ARG B 1 135 ? 7.812 -16.25 9.43 1 60.91 135 ARG B N 1
ATOM 3286 C CA . ARG B 1 135 ? 6.477 -16.422 9.992 1 60.91 135 ARG B CA 1
ATOM 3287 C C . ARG B 1 135 ? 5.508 -16.938 8.938 1 60.91 135 ARG B C 1
ATOM 3289 O O . ARG B 1 135 ? 4.289 -16.922 9.141 1 60.91 135 ARG B O 1
ATOM 3296 N N . ARG B 1 136 ? 6.16 -17.281 7.766 1 59.97 136 ARG B N 1
ATOM 3297 C CA . ARG B 1 136 ? 5.473 -17.875 6.633 1 59.97 136 ARG B CA 1
ATOM 3298 C C . ARG B 1 136 ? 4.379 -16.953 6.102 1 59.97 136 ARG B C 1
ATOM 3300 O O . ARG B 1 136 ? 3.328 -17.422 5.656 1 59.97 136 ARG B O 1
ATOM 3307 N N . GLU B 1 137 ? 4.621 -15.859 6.371 1 73.94 137 GLU B N 1
ATOM 3308 C CA . GLU B 1 137 ? 3.721 -14.867 5.789 1 73.94 137 GLU B CA 1
ATOM 3309 C C . GLU B 1 137 ? 3.934 -14.75 4.285 1 73.94 137 GLU B C 1
ATOM 3311 O O . GLU B 1 137 ? 3.076 -14.227 3.57 1 73.94 137 GLU B O 1
ATOM 3316 N N . ALA B 1 138 ? 5.066 -15.328 3.92 1 84.38 138 ALA B N 1
ATOM 3317 C CA . ALA B 1 138 ? 5.426 -15.352 2.504 1 84.38 138 ALA B CA 1
ATOM 3318 C C . ALA B 1 138 ? 6.336 -16.531 2.188 1 84.38 138 ALA B C 1
ATOM 3320 O O . ALA B 1 138 ? 7.074 -17.016 3.055 1 84.38 138 ALA B O 1
ATOM 3321 N N . ASP B 1 139 ? 6.172 -17.078 1.045 1 85.31 139 ASP B N 1
ATOM 3322 C CA . ASP B 1 139 ? 7.043 -18.141 0.56 1 85.31 139 ASP B CA 1
ATOM 3323 C C . ASP B 1 139 ? 8.336 -17.562 -0.029 1 85.31 139 ASP B C 1
ATOM 3325 O O . ASP B 1 139 ? 9.406 -18.156 0.123 1 85.31 139 ASP B O 1
ATOM 3329 N N . VAL B 1 140 ? 8.172 -16.516 -0.721 1 89.31 140 VAL B N 1
ATOM 3330 C CA . VAL B 1 140 ? 9.258 -15.797 -1.372 1 89.31 140 VAL B CA 1
ATOM 3331 C C . VAL B 1 140 ? 9.195 -14.32 -0.993 1 89.31 140 VAL B C 1
ATOM 3333 O O . VAL B 1 140 ? 8.109 -13.734 -0.934 1 89.31 140 VAL B O 1
ATOM 3336 N N . VAL B 1 141 ? 10.383 -13.727 -0.716 1 89.94 141 VAL B N 1
ATOM 3337 C CA . VAL B 1 141 ? 10.422 -12.305 -0.387 1 89.94 141 VAL B CA 1
ATOM 3338 C C . VAL B 1 141 ? 11.414 -11.586 -1.308 1 89.94 141 VAL B C 1
ATOM 3340 O O . VAL B 1 141 ? 12.531 -12.062 -1.51 1 89.94 141 VAL B O 1
ATOM 3343 N N . LEU B 1 142 ? 10.945 -10.578 -1.938 1 90.88 142 LEU B N 1
ATOM 3344 C CA . LEU B 1 142 ? 11.781 -9.648 -2.695 1 90.88 142 LEU B CA 1
ATOM 3345 C C . LEU B 1 142 ? 11.883 -8.305 -1.981 1 90.88 142 LEU B C 1
ATOM 3347 O O . LEU B 1 142 ? 10.883 -7.602 -1.823 1 90.88 142 LEU B O 1
ATOM 3351 N N . ARG B 1 143 ? 13.094 -7.906 -1.567 1 87.12 143 ARG B N 1
ATOM 3352 C CA . ARG B 1 143 ? 13.211 -6.68 -0.782 1 87.12 143 ARG B CA 1
ATOM 3353 C C . ARG B 1 143 ? 14.57 -6.023 -0.993 1 87.12 143 ARG B C 1
ATOM 3355 O O . ARG B 1 143 ? 15.555 -6.699 -1.3 1 87.12 143 ARG B O 1
ATOM 3362 N N . PRO B 1 144 ? 14.555 -4.664 -0.872 1 80 144 PRO B N 1
ATOM 3363 C CA . PRO B 1 144 ? 15.812 -3.932 -0.999 1 80 144 PRO B CA 1
ATOM 3364 C C . PRO B 1 144 ? 16.625 -3.926 0.295 1 80 144 PRO B C 1
ATOM 3366 O O . PRO B 1 144 ? 17.078 -2.869 0.735 1 80 144 PRO B O 1
ATOM 3369 N N . VAL B 1 145 ? 16.484 -4.863 1.154 1 71.56 145 VAL B N 1
ATOM 3370 C CA . VAL B 1 145 ? 17.234 -4.895 2.404 1 71.56 145 VAL B CA 1
ATOM 3371 C C . VAL B 1 145 ? 18.141 -6.121 2.434 1 71.56 145 VAL B C 1
ATOM 3373 O O . VAL B 1 145 ? 17.969 -7.043 1.629 1 71.56 145 VAL B O 1
ATOM 3376 N N . ASP B 1 146 ? 19.062 -5.961 3.285 1 61.59 146 ASP B N 1
ATOM 3377 C CA . ASP B 1 146 ? 19.984 -7.09 3.441 1 61.59 146 ASP B CA 1
ATOM 3378 C C . ASP B 1 146 ? 19.219 -8.367 3.787 1 61.59 146 ASP B C 1
ATOM 3380 O O . ASP B 1 146 ? 18.016 -8.328 4.066 1 61.59 146 ASP B O 1
ATOM 3384 N N . ALA B 1 147 ? 19.859 -9.461 3.443 1 56.91 147 ALA B N 1
ATOM 3385 C CA . ALA B 1 147 ? 19.281 -10.797 3.602 1 56.91 147 ALA B CA 1
ATOM 3386 C C . ALA B 1 147 ? 18.75 -11 5.016 1 56.91 147 ALA B C 1
ATOM 3388 O O . ALA B 1 147 ? 17.891 -11.867 5.246 1 56.91 147 ALA B O 1
ATOM 3389 N N . GLY B 1 148 ? 18.688 -9.922 5.734 1 57.06 148 GLY B N 1
ATOM 3390 C CA . GLY B 1 148 ? 18.281 -10.031 7.129 1 57.06 148 GLY B CA 1
ATOM 3391 C C . GLY B 1 148 ? 18.828 -11.281 7.805 1 57.06 148 GLY B C 1
ATOM 3392 O O . GLY B 1 148 ? 19.547 -12.062 7.188 1 57.06 148 GLY B O 1
ATOM 3393 N N . ASP B 1 149 ? 18.734 -11.406 9.086 1 53.97 149 ASP B N 1
ATOM 3394 C CA . ASP B 1 149 ? 19.219 -12.508 9.906 1 53.97 149 ASP B CA 1
ATOM 3395 C C . ASP B 1 149 ? 18.344 -13.75 9.719 1 53.97 149 ASP B C 1
ATOM 3397 O O . ASP B 1 149 ? 18.5 -14.75 10.43 1 53.97 149 ASP B O 1
ATOM 3401 N N . GLU B 1 150 ? 17.453 -13.57 8.789 1 55.41 150 GLU B N 1
ATOM 3402 C CA . GLU B 1 150 ? 16.578 -14.734 8.812 1 55.41 150 GLU B CA 1
ATOM 3403 C C . GLU B 1 150 ? 17.172 -15.891 8.023 1 55.41 150 GLU B C 1
ATOM 3405 O O . GLU B 1 150 ? 18 -15.688 7.137 1 55.41 150 GLU B O 1
ATOM 3410 N N . ASN B 1 151 ? 17.219 -17.016 8.695 1 55.19 151 ASN B N 1
ATOM 3411 C CA . ASN B 1 151 ? 17.625 -18.234 8.016 1 55.19 151 ASN B CA 1
ATOM 3412 C C . ASN B 1 151 ? 16.969 -18.359 6.645 1 55.19 151 ASN B C 1
ATOM 3414 O O . ASN B 1 151 ? 16.203 -19.297 6.402 1 55.19 151 ASN B O 1
ATOM 3418 N N . LEU B 1 152 ? 17.062 -17.344 5.926 1 63.91 152 LEU B N 1
ATOM 3419 C CA . LEU B 1 152 ? 16.547 -17.344 4.562 1 63.91 152 LEU B CA 1
ATOM 3420 C C . LEU B 1 152 ? 17.641 -17.656 3.555 1 63.91 152 LEU B C 1
ATOM 3422 O O . LEU B 1 152 ? 18.812 -17.344 3.797 1 63.91 152 LEU B O 1
ATOM 3426 N N . ILE B 1 153 ? 17.203 -18.578 2.711 1 68.81 153 ILE B N 1
ATOM 3427 C CA . ILE B 1 153 ? 18.062 -18.781 1.554 1 68.81 153 ILE B CA 1
ATOM 3428 C C . ILE B 1 153 ? 17.703 -17.781 0.455 1 68.81 153 ILE B C 1
ATOM 3430 O O . ILE B 1 153 ? 16.516 -17.547 0.192 1 68.81 153 ILE B O 1
ATOM 3434 N N . GLY B 1 154 ? 18.766 -17 0.053 1 79.62 154 GLY B N 1
ATOM 3435 C CA . GLY B 1 154 ? 18.453 -16.078 -1.033 1 79.62 154 GLY B CA 1
ATOM 3436 C C . GLY B 1 154 ? 19.688 -15.461 -1.663 1 79.62 154 GLY B C 1
ATOM 3437 O O . GLY B 1 154 ? 20.812 -15.828 -1.323 1 79.62 154 GLY B O 1
ATOM 3438 N N . ARG B 1 155 ? 19.453 -14.812 -2.746 1 84.5 155 ARG B N 1
ATOM 3439 C CA . ARG B 1 155 ? 20.516 -14.195 -3.529 1 84.5 155 ARG B CA 1
ATOM 3440 C C . ARG B 1 155 ? 20.172 -12.758 -3.896 1 84.5 155 ARG B C 1
ATOM 3442 O O . ARG B 1 155 ? 19 -12.383 -3.908 1 84.5 155 ARG B O 1
ATOM 3449 N N . ARG B 1 156 ? 21.234 -12.086 -4.09 1 91.06 156 ARG B N 1
ATOM 3450 C CA . ARG B 1 156 ? 21.078 -10.766 -4.707 1 91.06 156 ARG B CA 1
ATOM 3451 C C . ARG B 1 156 ? 20.781 -10.898 -6.199 1 91.06 156 ARG B C 1
ATOM 3453 O O . ARG B 1 156 ? 21.562 -11.508 -6.938 1 91.06 156 ARG B O 1
ATOM 3460 N N . ILE B 1 157 ? 19.703 -10.273 -6.621 1 94.06 157 ILE B N 1
ATOM 3461 C CA . ILE B 1 157 ? 19.344 -10.492 -8.016 1 94.06 157 ILE B CA 1
ATOM 3462 C C . ILE B 1 157 ? 19.5 -9.195 -8.805 1 94.06 157 ILE B C 1
ATOM 3464 O O . ILE B 1 157 ? 19.297 -9.172 -10.016 1 94.06 157 ILE B O 1
ATOM 3468 N N . GLY B 1 158 ? 19.859 -8.117 -8.078 1 93.62 158 GLY B N 1
ATOM 3469 C CA . GLY B 1 158 ? 20.062 -6.824 -8.727 1 93.62 158 GLY B CA 1
ATOM 3470 C C . GLY B 1 158 ? 20.203 -5.68 -7.742 1 93.62 158 GLY B C 1
ATOM 3471 O O . GLY B 1 158 ? 20.453 -5.906 -6.551 1 93.62 158 GLY B O 1
ATOM 3472 N N . ARG B 1 159 ? 20.266 -4.531 -8.352 1 95 159 ARG B N 1
ATOM 3473 C CA . ARG B 1 159 ? 20.328 -3.314 -7.547 1 95 159 ARG B CA 1
ATOM 3474 C C . ARG B 1 159 ? 19.203 -2.35 -7.938 1 95 159 ARG B C 1
ATOM 3476 O O . ARG B 1 159 ? 18.812 -2.289 -9.102 1 95 159 ARG B O 1
ATOM 3483 N N . LEU B 1 160 ? 18.688 -1.662 -6.992 1 95.12 160 LEU B N 1
ATOM 3484 C CA . LEU B 1 160 ? 17.594 -0.719 -7.172 1 95.12 160 LEU B CA 1
ATOM 3485 C C . LEU B 1 160 ? 18.047 0.71 -6.906 1 95.12 160 LEU B C 1
ATOM 3487 O O . LEU B 1 160 ? 18.516 1.02 -5.809 1 95.12 160 LEU B O 1
ATOM 3491 N N . GLY B 1 161 ? 17.906 1.535 -7.926 1 95.88 161 GLY B N 1
ATOM 3492 C CA . GLY B 1 161 ? 18.297 2.932 -7.801 1 95.88 161 GLY B CA 1
ATOM 3493 C C . GLY B 1 161 ? 17.156 3.828 -7.355 1 95.88 161 GLY B C 1
ATOM 3494 O O . GLY B 1 161 ? 16 3.604 -7.727 1 95.88 161 GLY B O 1
ATOM 3495 N N . ALA B 1 162 ? 17.562 4.836 -6.543 1 96.38 162 ALA B N 1
ATOM 3496 C CA . ALA B 1 162 ? 16.609 5.844 -6.098 1 96.38 162 ALA B CA 1
ATOM 3497 C C . ALA B 1 162 ? 17.188 7.25 -6.242 1 96.38 162 ALA B C 1
ATOM 3499 O O . ALA B 1 162 ? 18.406 7.438 -6.176 1 96.38 162 ALA B O 1
ATOM 3500 N N . GLY B 1 163 ? 16.359 8.203 -6.488 1 97.38 163 GLY B N 1
ATOM 3501 C CA . GLY B 1 163 ? 16.688 9.617 -6.59 1 97.38 163 GLY B CA 1
ATOM 3502 C C . GLY B 1 163 ? 15.594 10.531 -6.086 1 97.38 163 GLY B C 1
ATOM 3503 O O . GLY B 1 163 ? 14.555 10.055 -5.617 1 97.38 163 GLY B O 1
ATOM 3504 N N . PHE B 1 164 ? 15.914 11.812 -6.137 1 98.31 164 PHE B N 1
ATOM 3505 C CA . PHE B 1 164 ? 14.922 12.805 -5.734 1 98.31 164 PHE B CA 1
ATOM 3506 C C . PHE B 1 164 ? 14.164 13.336 -6.945 1 98.31 164 PHE B C 1
ATOM 3508 O O . PHE B 1 164 ? 14.758 13.57 -8 1 98.31 164 PHE B O 1
ATOM 3515 N N . TYR B 1 165 ? 12.859 13.469 -6.762 1 98.44 165 TYR B N 1
ATOM 3516 C CA . TYR B 1 165 ? 11.984 13.883 -7.855 1 98.44 165 TYR B CA 1
ATOM 3517 C C . TYR B 1 165 ? 11.008 14.953 -7.395 1 98.44 165 TYR B C 1
ATOM 3519 O O . TYR B 1 165 ? 10.594 14.961 -6.234 1 98.44 165 TYR B O 1
ATOM 3527 N N . ALA B 1 166 ? 10.664 15.812 -8.273 1 98.31 166 ALA B N 1
ATOM 3528 C CA . ALA B 1 166 ? 9.602 16.812 -8.125 1 98.31 166 ALA B CA 1
ATOM 3529 C C . ALA B 1 166 ? 8.797 16.953 -9.406 1 98.31 166 ALA B C 1
ATOM 3531 O O . ALA B 1 166 ? 9.266 16.578 -10.492 1 98.31 166 ALA B O 1
ATOM 3532 N N . SER B 1 167 ? 7.508 17.406 -9.242 1 98.25 167 SER B N 1
ATOM 3533 C CA . SER B 1 167 ? 6.723 17.672 -10.438 1 98.25 167 SER B CA 1
ATOM 3534 C C . SER B 1 167 ? 7.293 18.859 -11.219 1 98.25 167 SER B C 1
ATOM 3536 O O . SER B 1 167 ? 7.957 19.719 -10.648 1 98.25 167 SER B O 1
ATOM 3538 N N . ARG B 1 168 ? 7.035 18.844 -12.492 1 97.62 168 ARG B N 1
ATOM 3539 C CA . ARG B 1 168 ? 7.406 19.984 -13.32 1 97.62 168 ARG B CA 1
ATOM 3540 C C . ARG B 1 168 ? 6.766 21.266 -12.797 1 97.62 168 ARG B C 1
ATOM 3542 O O . ARG B 1 168 ? 7.383 22.344 -12.836 1 97.62 168 ARG B O 1
ATOM 3549 N N . ASP B 1 169 ? 5.566 21.156 -12.305 1 95.31 169 ASP B N 1
ATOM 3550 C CA . ASP B 1 169 ? 4.871 22.312 -11.734 1 95.31 169 ASP B CA 1
ATOM 3551 C C . ASP B 1 169 ? 5.605 22.844 -10.508 1 95.31 169 ASP B C 1
ATOM 3553 O O . ASP B 1 169 ? 5.754 24.062 -10.344 1 95.31 169 ASP B O 1
ATOM 3557 N N . TYR B 1 170 ? 6.027 21.969 -9.648 1 96.19 170 TYR B N 1
ATOM 3558 C CA . TYR B 1 170 ? 6.785 22.375 -8.477 1 96.19 170 TYR B CA 1
ATOM 3559 C C . TYR B 1 170 ? 8.102 23.031 -8.875 1 96.19 170 TYR B C 1
ATOM 3561 O O . TYR B 1 170 ? 8.523 24.016 -8.266 1 96.19 170 TYR B O 1
ATOM 3569 N N . ALA B 1 171 ? 8.742 22.516 -9.867 1 95.75 171 ALA B N 1
ATOM 3570 C CA . ALA B 1 171 ? 10.07 22.938 -10.305 1 95.75 171 ALA B CA 1
ATOM 3571 C C . ALA B 1 171 ? 10.008 24.266 -11.062 1 95.75 171 ALA B C 1
ATOM 3573 O O . ALA B 1 171 ? 11.008 24.969 -11.164 1 95.75 171 ALA B O 1
ATOM 3574 N N . ALA B 1 172 ? 8.844 24.484 -11.578 1 93.75 172 ALA B N 1
ATOM 3575 C CA . ALA B 1 172 ? 8.719 25.672 -12.422 1 93.75 172 ALA B CA 1
ATOM 3576 C C . ALA B 1 172 ? 9.102 26.922 -11.656 1 93.75 172 ALA B C 1
ATOM 3578 O O . ALA B 1 172 ? 8.516 27.234 -10.617 1 93.75 172 ALA B O 1
ATOM 3579 N N . GLY B 1 173 ? 10.18 27.625 -12.117 1 89.5 173 GLY B N 1
ATOM 3580 C CA . GLY B 1 173 ? 10.609 28.891 -11.555 1 89.5 173 GLY B CA 1
ATOM 3581 C C . GLY B 1 173 ? 11.469 28.734 -10.312 1 89.5 173 GLY B C 1
ATOM 3582 O O . GLY B 1 173 ? 11.797 29.719 -9.648 1 89.5 173 GLY B O 1
ATOM 3583 N N . ARG B 1 174 ? 11.734 27.516 -9.875 1 93.12 174 ARG B N 1
ATOM 3584 C CA . ARG B 1 174 ? 12.547 27.25 -8.695 1 93.12 174 ARG B CA 1
ATOM 3585 C C . ARG B 1 174 ? 13.906 26.688 -9.078 1 93.12 174 ARG B C 1
ATOM 3587 O O . ARG B 1 174 ? 14.016 25.922 -10.039 1 93.12 174 ARG B O 1
ATOM 3594 N N . LYS B 1 175 ? 14.859 27.172 -8.445 1 93.56 175 LYS B N 1
ATOM 3595 C CA . LYS B 1 175 ? 16.141 26.469 -8.516 1 93.56 175 LYS B CA 1
ATOM 3596 C C . LYS B 1 175 ? 16.125 25.219 -7.641 1 93.56 175 LYS B C 1
ATOM 3598 O O . LYS B 1 175 ? 15.961 25.312 -6.422 1 93.56 175 LYS B O 1
ATOM 3603 N N . LEU B 1 176 ? 16.297 24.078 -8.258 1 95.5 176 LEU B N 1
ATOM 3604 C CA . LEU B 1 176 ? 16.234 22.828 -7.516 1 95.5 176 LEU B CA 1
ATOM 3605 C C . LEU B 1 176 ? 17.562 22.531 -6.812 1 95.5 176 LEU B C 1
ATOM 3607 O O . LEU B 1 176 ? 18.625 22.875 -7.328 1 95.5 176 LEU B O 1
ATOM 3611 N N . PRO B 1 177 ? 17.484 21.906 -5.668 1 95.25 177 PRO B N 1
ATOM 3612 C CA . PRO B 1 177 ? 18.672 21.734 -4.836 1 95.25 177 PRO B CA 1
ATOM 3613 C C . PRO B 1 177 ? 19.625 20.656 -5.379 1 95.25 177 PRO B C 1
ATOM 3615 O O . PRO B 1 177 ? 19.172 19.625 -5.855 1 95.25 177 PRO B O 1
ATOM 3618 N N . GLU B 1 178 ? 20.891 20.922 -5.277 1 91.75 178 GLU B N 1
ATOM 3619 C CA . GLU B 1 178 ? 21.922 19.969 -5.648 1 91.75 178 GLU B CA 1
ATOM 3620 C C . GLU B 1 178 ? 22.844 19.672 -4.469 1 91.75 178 GLU B C 1
ATOM 3622 O O . GLU B 1 178 ? 23.547 18.656 -4.465 1 91.75 178 GLU B O 1
ATOM 3627 N N . ARG B 1 179 ? 22.938 20.688 -3.578 1 90.31 179 ARG B N 1
ATOM 3628 C CA . ARG B 1 179 ? 23.75 20.562 -2.375 1 90.31 179 ARG B CA 1
ATOM 3629 C C . ARG B 1 179 ? 22.922 20.781 -1.12 1 90.31 179 ARG B C 1
ATOM 3631 O O . ARG B 1 179 ? 21.812 21.312 -1.194 1 90.31 179 ARG B O 1
ATOM 3638 N N . SER B 1 180 ? 23.344 20.25 -0.001 1 86 180 SER B N 1
ATOM 3639 C CA . SER B 1 180 ? 22.609 20.203 1.263 1 86 180 SER B CA 1
ATOM 3640 C C . SER B 1 180 ? 22.062 21.578 1.629 1 86 180 SER B C 1
ATOM 3642 O O . SER B 1 180 ? 20.922 21.688 2.098 1 86 180 SER B O 1
ATOM 3644 N N . ASP B 1 181 ? 22.781 22.672 1.456 1 90.5 181 ASP B N 1
ATOM 3645 C CA . ASP B 1 181 ? 22.406 24 1.901 1 90.5 181 ASP B CA 1
ATOM 3646 C C . ASP B 1 181 ? 21.359 24.609 0.977 1 90.5 181 ASP B C 1
ATOM 3648 O O . ASP B 1 181 ? 20.734 25.625 1.319 1 90.5 181 ASP B O 1
ATOM 3652 N N . GLU B 1 182 ? 21.203 23.969 -0.155 1 95 182 GLU B N 1
ATOM 3653 C CA . GLU B 1 182 ? 20.25 24.5 -1.137 1 95 182 GLU B CA 1
ATOM 3654 C C . GLU B 1 182 ? 18.828 23.984 -0.859 1 95 182 GLU B C 1
ATOM 3656 O O . GLU B 1 182 ? 17.891 24.406 -1.528 1 95 182 GLU B O 1
ATOM 3661 N N . TRP B 1 183 ? 18.625 23.188 0.193 1 96.06 183 TRP B N 1
ATOM 3662 C CA . TRP B 1 183 ? 17.328 22.594 0.484 1 96.06 183 TRP B CA 1
ATOM 3663 C C . TRP B 1 183 ? 16.453 23.547 1.284 1 96.06 183 TRP B C 1
ATOM 3665 O O . TRP B 1 183 ? 15.242 23.328 1.422 1 96.06 183 TRP B O 1
ATOM 3675 N N . LYS B 1 184 ? 17.109 24.594 1.755 1 94.12 184 LYS B N 1
ATOM 3676 C CA . LYS B 1 184 ? 16.328 25.594 2.473 1 94.12 184 LYS B CA 1
ATOM 3677 C C . LYS B 1 184 ? 15.234 26.172 1.583 1 94.12 184 LYS B C 1
ATOM 3679 O O . LYS B 1 184 ? 15.492 26.562 0.443 1 94.12 184 LYS B O 1
ATOM 3684 N N . GLY B 1 185 ? 14.031 26.188 2.119 1 93 185 GLY B N 1
ATOM 3685 C CA . GLY B 1 185 ? 12.922 26.734 1.354 1 93 185 GLY B CA 1
ATOM 3686 C C . GLY B 1 185 ? 12.195 25.703 0.521 1 93 185 GLY B C 1
ATOM 3687 O O . GLY B 1 185 ? 11.141 25.984 -0.055 1 93 185 GLY B O 1
ATOM 3688 N N . HIS B 1 186 ? 12.734 24.453 0.466 1 96.12 186 HIS B N 1
ATOM 3689 C CA . HIS B 1 186 ? 12.078 23.406 -0.298 1 96.12 186 HIS B CA 1
ATOM 3690 C C . HIS B 1 186 ? 11.219 22.516 0.601 1 96.12 186 HIS B C 1
ATOM 3692 O O . HIS B 1 186 ? 11.594 22.219 1.735 1 96.12 186 HIS B O 1
ATOM 3698 N N . SER B 1 187 ? 10.039 22.203 0.082 1 95.44 187 SER B N 1
ATOM 3699 C CA . SER B 1 187 ? 9.148 21.25 0.739 1 95.44 187 SER B CA 1
ATOM 3700 C C . SER B 1 187 ? 9.602 19.812 0.493 1 95.44 187 SER B C 1
ATOM 3702 O O . SER B 1 187 ? 9.938 19.438 -0.636 1 95.44 187 SER B O 1
ATOM 3704 N N . VAL B 1 188 ? 9.609 19.031 1.565 1 96.62 188 VAL B N 1
ATOM 3705 C CA . VAL B 1 188 ? 10.094 17.656 1.492 1 96.62 188 VAL B CA 1
ATOM 3706 C C . VAL B 1 188 ? 8.984 16.703 1.888 1 96.62 188 VAL B C 1
ATOM 3708 O O . VAL B 1 188 ? 8.25 16.938 2.852 1 96.62 188 VAL B O 1
ATOM 3711 N N . ILE B 1 189 ? 8.836 15.68 1.095 1 96.81 189 ILE B N 1
ATOM 3712 C CA . ILE B 1 189 ? 7.953 14.547 1.377 1 96.81 189 ILE B CA 1
ATOM 3713 C C . ILE B 1 189 ? 8.789 13.336 1.781 1 96.81 189 ILE B C 1
ATOM 3715 O O . ILE B 1 189 ? 9.641 12.883 1.019 1 96.81 189 ILE B O 1
ATOM 3719 N N . GLY B 1 190 ? 8.547 12.82 2.986 1 95 190 GLY B N 1
ATOM 3720 C CA . GLY B 1 190 ? 9.359 11.719 3.479 1 95 190 GLY B CA 1
ATOM 3721 C C . GLY B 1 190 ? 8.539 10.531 3.934 1 95 190 GLY B C 1
ATOM 3722 O O . GLY B 1 190 ? 7.324 10.492 3.746 1 95 190 GLY B O 1
ATOM 3723 N N . PHE B 1 191 ? 9.25 9.523 4.461 1 91.75 191 PHE B N 1
ATOM 3724 C CA . PHE B 1 191 ? 8.625 8.289 4.934 1 91.75 191 PHE B CA 1
ATOM 3725 C C . PHE B 1 191 ? 8.086 8.469 6.348 1 91.75 191 PHE B C 1
ATOM 3727 O O . PHE B 1 191 ? 8.75 9.055 7.203 1 91.75 191 PHE B O 1
ATOM 3734 N N . ALA B 1 192 ? 6.777 7.988 6.539 1 82.94 192 ALA B N 1
ATOM 3735 C CA . ALA B 1 192 ? 6.238 7.902 7.891 1 82.94 192 ALA B CA 1
ATOM 3736 C C . ALA B 1 192 ? 6.746 6.652 8.609 1 82.94 192 ALA B C 1
ATOM 3738 O O . ALA B 1 192 ? 7.07 6.699 9.797 1 82.94 192 ALA B O 1
ATOM 3739 N N . ASP B 1 193 ? 6.488 5.383 7.957 1 66.12 193 ASP B N 1
ATOM 3740 C CA . ASP B 1 193 ? 6.969 4.121 8.508 1 66.12 193 ASP B CA 1
ATOM 3741 C C . ASP B 1 193 ? 8.336 3.754 7.934 1 66.12 193 ASP B C 1
ATOM 3743 O O . ASP B 1 193 ? 8.492 3.625 6.715 1 66.12 193 ASP B O 1
ATOM 3747 N N . GLN B 1 194 ? 9.312 3.734 8.789 1 61.19 194 GLN B N 1
ATOM 3748 C CA . GLN B 1 194 ? 10.68 3.572 8.305 1 61.19 194 GLN B CA 1
ATOM 3749 C C . GLN B 1 194 ? 11.094 2.104 8.312 1 61.19 194 GLN B C 1
ATOM 3751 O O . GLN B 1 194 ? 12.203 1.765 7.891 1 61.19 194 GLN B O 1
ATOM 3756 N N . ALA B 1 195 ? 10.109 1.31 8.586 1 60.78 195 ALA B N 1
ATOM 3757 C CA . ALA B 1 195 ? 10.539 -0.082 8.703 1 60.78 195 ALA B CA 1
ATOM 3758 C C . ALA B 1 195 ? 10.75 -0.701 7.32 1 60.78 195 ALA B C 1
ATOM 3760 O O . ALA B 1 195 ? 11.711 -1.445 7.113 1 60.78 195 ALA B O 1
ATOM 3761 N N . SER B 1 196 ? 9.938 -0.332 6.387 1 63.72 196 SER B N 1
ATOM 3762 C CA . SER B 1 196 ? 10.008 -0.987 5.086 1 63.72 196 SER B CA 1
ATOM 3763 C C . SER B 1 196 ? 11.125 -0.393 4.23 1 63.72 196 SER B C 1
ATOM 3765 O O . SER B 1 196 ? 11.617 -1.043 3.307 1 63.72 196 SER B O 1
ATOM 3767 N N . ASN B 1 197 ? 11.523 0.754 4.527 1 76.5 197 ASN B N 1
ATOM 3768 C CA . ASN B 1 197 ? 12.539 1.451 3.754 1 76.5 197 ASN B CA 1
ATOM 3769 C C . ASN B 1 197 ? 13.508 2.215 4.656 1 76.5 197 ASN B C 1
ATOM 3771 O O . ASN B 1 197 ? 13.844 3.365 4.379 1 76.5 197 ASN B O 1
ATOM 3775 N N . ALA B 1 198 ? 13.938 1.55 5.598 1 78.88 198 ALA B N 1
ATOM 3776 C CA . ALA B 1 198 ? 14.648 2.246 6.664 1 78.88 198 ALA B CA 1
ATOM 3777 C C . ALA B 1 198 ? 15.883 2.963 6.125 1 78.88 198 ALA B C 1
ATOM 3779 O O . ALA B 1 198 ? 16.094 4.145 6.41 1 78.88 198 ALA B O 1
ATOM 3780 N N . ASP B 1 199 ? 16.688 2.295 5.336 1 84.56 199 ASP B N 1
ATOM 3781 C CA . ASP B 1 199 ? 17.922 2.885 4.836 1 84.56 199 ASP B CA 1
ATOM 3782 C C . ASP B 1 199 ? 17.641 4.051 3.895 1 84.56 199 ASP B C 1
ATOM 3784 O O . ASP B 1 199 ? 18.266 5.105 3.992 1 84.56 199 ASP B O 1
ATOM 3788 N N . LEU B 1 200 ? 16.719 3.869 3.074 1 89.88 200 LEU B N 1
ATOM 3789 C CA . LEU B 1 200 ? 16.375 4.926 2.133 1 89.88 200 LEU B CA 1
ATOM 3790 C C . LEU B 1 200 ? 15.766 6.125 2.859 1 89.88 200 LEU B C 1
ATOM 3792 O O . LEU B 1 200 ? 16.062 7.273 2.518 1 89.88 200 LEU B O 1
ATOM 3796 N N . ALA B 1 201 ? 14.984 5.832 3.822 1 90.5 201 ALA B N 1
ATOM 3797 C CA . ALA B 1 201 ? 14.367 6.883 4.629 1 90.5 201 ALA B CA 1
ATOM 3798 C C . ALA B 1 201 ? 15.43 7.707 5.352 1 90.5 201 ALA B C 1
ATOM 3800 O O . ALA B 1 201 ? 15.383 8.938 5.348 1 90.5 201 ALA B O 1
ATOM 3801 N N . ARG B 1 202 ? 16.344 7.016 5.914 1 88.75 202 ARG B N 1
ATOM 3802 C CA . ARG B 1 202 ? 17.422 7.688 6.637 1 88.75 202 ARG B CA 1
ATOM 3803 C C . ARG B 1 202 ? 18.25 8.547 5.699 1 88.75 202 ARG B C 1
ATOM 3805 O O . ARG B 1 202 ? 18.594 9.695 6.023 1 88.75 202 ARG B O 1
ATOM 3812 N N . TRP B 1 203 ? 18.625 7.965 4.59 1 92.38 203 TRP B N 1
ATOM 3813 C CA . TRP B 1 203 ? 19.406 8.695 3.596 1 92.38 203 TRP B CA 1
ATOM 3814 C C . TRP B 1 203 ? 18.656 9.938 3.127 1 92.38 203 TRP B C 1
ATOM 3816 O O . TRP B 1 203 ? 19.234 11.031 3.07 1 92.38 203 TRP B O 1
ATOM 3826 N N . SER B 1 204 ? 17.375 9.789 2.814 1 94.31 204 SER B N 1
ATOM 3827 C CA . SER B 1 204 ? 16.562 10.898 2.336 1 94.31 204 SER B CA 1
ATOM 3828 C C . SER B 1 204 ? 16.453 12 3.389 1 94.31 204 SER B C 1
ATOM 3830 O O . SER B 1 204 ? 16.562 13.188 3.07 1 94.31 204 SER B O 1
ATOM 3832 N N . ASP B 1 205 ? 16.234 11.594 4.617 1 92.75 205 ASP B N 1
ATOM 3833 C CA . ASP B 1 205 ? 16.109 12.57 5.699 1 92.75 205 ASP B CA 1
ATOM 3834 C C . ASP B 1 205 ? 17.406 13.352 5.887 1 92.75 205 ASP B C 1
ATOM 3836 O O . ASP B 1 205 ? 17.375 14.555 6.148 1 92.75 205 ASP B O 1
ATOM 3840 N N . PHE B 1 206 ? 18.5 12.656 5.75 1 94 206 PHE B N 1
ATOM 3841 C CA . PHE B 1 206 ? 19.797 13.297 5.91 1 94 206 PHE B CA 1
ATOM 3842 C C . PHE B 1 206 ? 20.047 14.312 4.805 1 94 206 PHE B C 1
ATOM 3844 O O . PHE B 1 206 ? 20.422 15.461 5.078 1 94 206 PHE B O 1
ATOM 3851 N N . VAL B 1 207 ? 19.797 13.938 3.602 1 95.38 207 VAL B N 1
ATOM 3852 C CA . VAL B 1 207 ? 20.078 14.773 2.439 1 95.38 207 VAL B CA 1
ATOM 3853 C C . VAL B 1 207 ? 19.188 16.016 2.475 1 95.38 207 VAL B C 1
ATOM 3855 O O . VAL B 1 207 ? 19.641 17.109 2.123 1 95.38 207 VAL B O 1
ATOM 3858 N N . THR B 1 208 ? 17.938 15.859 2.951 1 96.31 208 THR B N 1
ATOM 3859 C CA . THR B 1 208 ? 16.953 16.922 2.848 1 96.31 208 THR B CA 1
ATOM 3860 C C . THR B 1 208 ? 16.797 17.641 4.184 1 96.31 208 THR B C 1
ATOM 3862 O O . THR B 1 208 ? 15.82 18.375 4.395 1 96.31 208 THR B O 1
ATOM 3865 N N . ARG B 1 209 ? 17.656 17.453 5.082 1 94.12 209 ARG B N 1
ATOM 3866 C CA . ARG B 1 209 ? 17.516 17.859 6.477 1 94.12 209 ARG B CA 1
ATOM 3867 C C . ARG B 1 209 ? 17.281 19.359 6.594 1 94.12 209 ARG B C 1
ATOM 3869 O O . ARG B 1 209 ? 16.688 19.828 7.562 1 94.12 209 ARG B O 1
ATOM 3876 N N . GLN B 1 210 ? 17.75 20.172 5.637 1 95.5 210 GLN B N 1
ATOM 3877 C CA . GLN B 1 210 ? 17.594 21.625 5.707 1 95.5 210 GLN B CA 1
ATOM 3878 C C . GLN B 1 210 ? 16.281 22.078 5.062 1 95.5 210 GLN B C 1
ATOM 3880 O O . GLN B 1 210 ? 15.93 23.25 5.117 1 95.5 210 GLN B O 1
ATOM 3885 N N . GLY B 1 211 ? 15.594 21.094 4.449 1 95.31 211 GLY B N 1
ATOM 3886 C CA . GLY B 1 211 ? 14.289 21.406 3.883 1 95.31 211 GLY B CA 1
ATOM 3887 C C . GLY B 1 211 ? 13.172 21.391 4.91 1 95.31 211 GLY B C 1
ATOM 3888 O O . GLY B 1 211 ? 13.422 21.172 6.102 1 95.31 211 GLY B O 1
ATOM 3889 N N . THR B 1 212 ? 12.023 21.703 4.414 1 93 212 THR B N 1
ATOM 3890 C CA . THR B 1 212 ? 10.852 21.688 5.277 1 93 212 THR B CA 1
ATOM 3891 C C . THR B 1 212 ? 10.031 20.422 5.051 1 93 212 THR B C 1
ATOM 3893 O O . THR B 1 212 ? 9.523 20.203 3.949 1 93 212 THR B O 1
ATOM 3896 N N . MET B 1 213 ? 9.883 19.609 6.062 1 92.62 213 MET B N 1
ATOM 3897 C CA . MET B 1 213 ? 9.055 18.406 5.984 1 92.62 213 MET B CA 1
ATOM 3898 C C . MET B 1 213 ? 7.574 18.766 6.012 1 92.62 213 MET B C 1
ATOM 3900 O O . MET B 1 213 ? 7.035 19.125 7.066 1 92.62 213 MET B O 1
ATOM 3904 N N . VAL B 1 214 ? 6.926 18.594 4.902 1 92.56 214 VAL B N 1
ATOM 3905 C CA . VAL B 1 214 ? 5.539 19.031 4.828 1 92.56 214 VAL B CA 1
ATOM 3906 C C . VAL B 1 214 ? 4.602 17.844 4.969 1 92.56 214 VAL B C 1
ATOM 3908 O O . VAL B 1 214 ? 3.422 18 5.293 1 92.56 214 VAL B O 1
ATOM 3911 N N . MET B 1 215 ? 5.184 16.656 4.645 1 94.75 215 MET B N 1
ATOM 3912 C CA . MET B 1 215 ? 4.355 15.453 4.66 1 94.75 215 MET B CA 1
ATOM 3913 C C . MET B 1 215 ? 5.215 14.203 4.852 1 94.75 215 MET B C 1
ATOM 3915 O O . MET B 1 215 ? 6.348 14.148 4.379 1 94.75 215 MET B O 1
ATOM 3919 N N . ARG B 1 216 ? 4.602 13.258 5.543 1 93.25 216 ARG B N 1
ATOM 3920 C CA . ARG B 1 216 ? 5.164 11.914 5.613 1 93.25 216 ARG B CA 1
ATOM 3921 C C . ARG B 1 216 ? 4.148 10.867 5.16 1 93.25 216 ARG B C 1
ATOM 3923 O O . ARG B 1 216 ? 2.953 11 5.438 1 93.25 216 ARG B O 1
ATOM 3930 N N . CYS B 1 217 ? 4.656 9.922 4.422 1 93.25 217 CYS B N 1
ATOM 3931 C CA . CYS B 1 217 ? 3.811 8.883 3.844 1 93.25 217 CYS B CA 1
ATOM 3932 C C . CYS B 1 217 ? 4.32 7.496 4.211 1 93.25 217 CYS B C 1
ATOM 3934 O O . CYS B 1 217 ? 5.531 7.285 4.332 1 93.25 217 CYS B O 1
ATOM 3936 N N . SER B 1 218 ? 3.391 6.531 4.199 1 87.19 218 SER B N 1
ATOM 3937 C CA . SER B 1 218 ? 3.744 5.172 4.598 1 87.19 218 SER B CA 1
ATOM 3938 C C . SER B 1 218 ? 4.332 4.391 3.43 1 87.19 218 SER B C 1
ATOM 3940 O O . SER B 1 218 ? 4.965 3.352 3.627 1 87.19 218 SER B O 1
ATOM 3942 N N . SER B 1 219 ? 4.109 4.918 2.256 1 87.81 219 SER B N 1
ATOM 3943 C CA . SER B 1 219 ? 4.539 4.141 1.099 1 87.81 219 SER B CA 1
ATOM 3944 C C . SER B 1 219 ? 5.109 5.043 0.01 1 87.81 219 SER B C 1
ATOM 3946 O O . SER B 1 219 ? 4.789 6.23 -0.053 1 87.81 219 SER B O 1
ATOM 3948 N N . GLN B 1 220 ? 5.973 4.422 -0.832 1 91.12 220 GLN B N 1
ATOM 3949 C CA . GLN B 1 220 ? 6.48 5.16 -1.984 1 91.12 220 GLN B CA 1
ATOM 3950 C C . GLN B 1 220 ? 5.352 5.516 -2.949 1 91.12 220 GLN B C 1
ATOM 3952 O O . GLN B 1 220 ? 5.422 6.535 -3.643 1 91.12 220 GLN B O 1
ATOM 3957 N N . GLY B 1 221 ? 4.363 4.648 -2.936 1 92.62 221 GLY B N 1
ATOM 3958 C CA . GLY B 1 221 ? 3.217 4.969 -3.771 1 92.62 221 GLY B CA 1
ATOM 3959 C C . GLY B 1 221 ? 2.555 6.281 -3.4 1 92.62 221 GLY B C 1
ATOM 3960 O O . GLY B 1 221 ? 2.229 7.09 -4.273 1 92.62 221 GLY B O 1
ATOM 3961 N N . ASP B 1 222 ? 2.367 6.477 -2.127 1 92.69 222 ASP B N 1
ATOM 3962 C CA . ASP B 1 222 ? 1.806 7.734 -1.646 1 92.69 222 ASP B CA 1
ATOM 3963 C C . ASP B 1 222 ? 2.756 8.898 -1.913 1 92.69 222 ASP B C 1
ATOM 3965 O O . ASP B 1 222 ? 2.318 10 -2.262 1 92.69 222 ASP B O 1
ATOM 3969 N N . MET B 1 223 ? 3.949 8.633 -1.721 1 95.94 223 MET B N 1
ATOM 3970 C CA . MET B 1 223 ? 4.957 9.664 -1.96 1 95.94 223 MET B CA 1
ATOM 3971 C C . MET B 1 223 ? 4.973 10.078 -3.428 1 95.94 223 MET B C 1
ATOM 3973 O O . MET B 1 223 ? 5.086 11.266 -3.738 1 95.94 223 MET B O 1
ATOM 3977 N N . LEU B 1 224 ? 4.867 9.078 -4.293 1 97.5 224 LEU B N 1
ATOM 3978 C CA . LEU B 1 224 ? 4.781 9.352 -5.723 1 97.5 224 LEU B CA 1
ATOM 3979 C C . LEU B 1 224 ? 3.598 10.258 -6.035 1 97.5 224 LEU B C 1
ATOM 3981 O O . LEU B 1 224 ? 3.746 11.266 -6.727 1 97.5 224 LEU B O 1
ATOM 3985 N N . ALA B 1 225 ? 2.434 9.938 -5.5 1 96.69 225 ALA B N 1
ATOM 3986 C CA . ALA B 1 225 ? 1.227 10.727 -5.738 1 96.69 225 ALA B CA 1
ATOM 3987 C C . ALA B 1 225 ? 1.391 12.148 -5.219 1 96.69 225 ALA B C 1
ATOM 3989 O O . ALA B 1 225 ? 0.972 13.109 -5.871 1 96.69 225 ALA B O 1
ATOM 3990 N N . ALA B 1 226 ? 2.004 12.281 -4.055 1 97.25 226 ALA B N 1
ATOM 3991 C CA . ALA B 1 226 ? 2.23 13.594 -3.453 1 97.25 226 ALA B CA 1
ATOM 3992 C C . ALA B 1 226 ? 3.176 14.43 -4.309 1 97.25 226 ALA B C 1
ATOM 3994 O O . ALA B 1 226 ? 2.92 15.617 -4.555 1 97.25 226 ALA B O 1
ATOM 3995 N N . ALA B 1 227 ? 4.258 13.828 -4.754 1 98.12 227 ALA B N 1
ATOM 3996 C CA . ALA B 1 227 ? 5.219 14.523 -5.605 1 98.12 227 ALA B CA 1
ATOM 3997 C C . ALA B 1 227 ? 4.566 14.984 -6.906 1 98.12 227 ALA B C 1
ATOM 3999 O O . ALA B 1 227 ? 4.754 16.125 -7.336 1 98.12 227 ALA B O 1
ATOM 4000 N N . ARG B 1 228 ? 3.816 14.102 -7.484 1 97.44 228 ARG B N 1
ATOM 4001 C CA . ARG B 1 228 ? 3.162 14.43 -8.75 1 97.44 228 ARG B CA 1
ATOM 4002 C C . ARG B 1 228 ? 2.154 15.555 -8.57 1 97.44 228 ARG B C 1
ATOM 4004 O O . ARG B 1 228 ? 1.922 16.344 -9.492 1 97.44 228 ARG B O 1
ATOM 4011 N N . ALA B 1 229 ? 1.568 15.633 -7.402 1 96.44 229 ALA B N 1
ATOM 4012 C CA . ALA B 1 229 ? 0.594 16.672 -7.094 1 96.44 229 ALA B CA 1
ATOM 4013 C C . ALA B 1 229 ? 1.283 18.016 -6.844 1 96.44 229 ALA B C 1
ATOM 4015 O O . ALA B 1 229 ? 0.621 19.016 -6.602 1 96.44 229 ALA B O 1
ATOM 4016 N N . GLY B 1 230 ? 2.588 18 -6.797 1 96.56 230 GLY B N 1
ATOM 4017 C CA . GLY B 1 230 ? 3.348 19.219 -6.641 1 96.56 230 GLY B CA 1
ATOM 4018 C C . GLY B 1 230 ? 3.498 19.656 -5.195 1 96.56 230 GLY B C 1
ATOM 4019 O O . GLY B 1 230 ? 3.682 20.844 -4.91 1 96.56 230 GLY B O 1
ATOM 4020 N N . LEU B 1 231 ? 3.424 18.703 -4.281 1 96.5 231 LEU B N 1
ATOM 4021 C CA . LEU B 1 231 ? 3.416 19.062 -2.865 1 96.5 231 LEU B CA 1
ATOM 4022 C C . LEU B 1 231 ? 4.836 19.234 -2.34 1 96.5 231 LEU B C 1
ATOM 4024 O O . LEU B 1 231 ? 5.039 19.781 -1.254 1 96.5 231 LEU B O 1
ATOM 4028 N N . GLY B 1 232 ? 5.789 18.734 -3.088 1 96.88 232 GLY B N 1
ATOM 4029 C CA . GLY B 1 232 ? 7.18 18.828 -2.674 1 96.88 232 GLY B CA 1
ATOM 4030 C C . GLY B 1 232 ? 8.094 17.875 -3.414 1 96.88 232 GLY B C 1
ATOM 4031 O O . GLY B 1 232 ? 7.727 17.344 -4.457 1 96.88 232 GLY B O 1
ATOM 4032 N N . VAL B 1 233 ? 9.305 17.781 -2.855 1 97.88 233 VAL B N 1
ATOM 4033 C CA . VAL B 1 233 ? 10.336 16.891 -3.377 1 97.88 233 VAL B CA 1
ATOM 4034 C C . VAL B 1 233 ? 10.336 15.578 -2.582 1 97.88 233 VAL B C 1
ATOM 4036 O O . VAL B 1 233 ? 10.25 15.594 -1.353 1 97.88 233 VAL B O 1
ATOM 4039 N N . SER B 1 234 ? 10.406 14.484 -3.297 1 98 234 SER B N 1
ATOM 4040 C CA . SER B 1 234 ? 10.398 13.18 -2.637 1 98 234 SER B CA 1
ATOM 4041 C C . SER B 1 234 ? 11.461 12.258 -3.215 1 98 234 SER B C 1
ATOM 4043 O O . SER B 1 234 ? 11.828 12.383 -4.387 1 98 234 SER B O 1
ATOM 4045 N N . VAL B 1 235 ? 11.977 11.367 -2.338 1 96.94 235 VAL B N 1
ATOM 4046 C CA . VAL B 1 235 ? 12.82 10.289 -2.83 1 96.94 235 VAL B CA 1
ATOM 4047 C C . VAL B 1 235 ? 11.945 9.156 -3.379 1 96.94 235 VAL B C 1
ATOM 4049 O O . VAL B 1 235 ? 10.953 8.781 -2.76 1 96.94 235 VAL B O 1
ATOM 4052 N N . LEU B 1 236 ? 12.266 8.711 -4.578 1 97 236 LEU B N 1
ATOM 4053 C CA . LEU B 1 236 ? 11.57 7.613 -5.238 1 97 236 LEU B CA 1
ATOM 4054 C C . LEU B 1 236 ? 12.555 6.676 -5.922 1 97 236 LEU B C 1
ATOM 4056 O O . LEU B 1 236 ? 13.625 7.109 -6.363 1 97 236 LEU B O 1
ATOM 4060 N N . SER B 1 237 ? 12.156 5.359 -5.969 1 96 237 SER B N 1
ATOM 4061 C CA . SER B 1 237 ? 12.898 4.5 -6.891 1 96 237 SER B CA 1
ATOM 4062 C C . SER B 1 237 ? 12.805 5.02 -8.32 1 96 237 SER B C 1
ATOM 4064 O O . SER B 1 237 ? 11.734 5.457 -8.766 1 96 237 SER B O 1
ATOM 4066 N N . CYS B 1 238 ? 13.914 4.961 -9.062 1 96.94 238 CYS B N 1
ATOM 4067 C CA . CYS B 1 238 ? 13.961 5.492 -10.422 1 96.94 238 CYS B CA 1
ATOM 4068 C C . CYS B 1 238 ? 12.938 4.797 -11.312 1 96.94 238 CYS B C 1
ATOM 4070 O O . CYS B 1 238 ? 12.258 5.449 -12.109 1 96.94 238 CYS B O 1
ATOM 4072 N N . LEU B 1 239 ? 12.836 3.525 -11.156 1 96.06 239 LEU B N 1
ATOM 4073 C CA . LEU B 1 239 ? 11.914 2.742 -11.977 1 96.06 239 LEU B CA 1
ATOM 4074 C C . LEU B 1 239 ? 10.477 3.172 -11.727 1 96.06 239 LEU B C 1
ATOM 4076 O O . LEU B 1 239 ? 9.641 3.113 -12.633 1 96.06 239 LEU B O 1
ATOM 4080 N N . VAL B 1 240 ? 10.172 3.639 -10.523 1 95.81 240 VAL B N 1
ATOM 4081 C CA . VAL B 1 240 ? 8.82 4.039 -10.133 1 95.81 240 VAL B CA 1
ATOM 4082 C C . VAL B 1 240 ? 8.492 5.402 -10.742 1 95.81 240 VAL B C 1
ATOM 4084 O O . VAL B 1 240 ? 7.352 5.656 -11.133 1 95.81 240 VAL B O 1
ATOM 4087 N N . ALA B 1 241 ? 9.438 6.273 -10.859 1 97.38 241 ALA B N 1
ATOM 4088 C CA . ALA B 1 241 ? 9.242 7.633 -11.359 1 97.38 241 ALA B CA 1
ATOM 4089 C C . ALA B 1 241 ? 9.281 7.664 -12.891 1 97.38 241 ALA B C 1
ATOM 4091 O O . ALA B 1 241 ? 8.734 8.578 -13.508 1 97.38 241 ALA B O 1
ATOM 4092 N N . ALA B 1 242 ? 9.852 6.703 -13.508 1 95.06 242 ALA B N 1
ATOM 4093 C CA . ALA B 1 242 ? 10.219 6.695 -14.922 1 95.06 242 ALA B CA 1
ATOM 4094 C C . ALA B 1 242 ? 8.984 6.871 -15.812 1 95.06 242 ALA B C 1
ATOM 4096 O O . ALA B 1 242 ? 9.023 7.605 -16.797 1 95.06 242 ALA B O 1
ATOM 4097 N N . PRO B 1 243 ? 7.871 6.309 -15.477 1 94.31 243 PRO B N 1
ATOM 4098 C CA . PRO B 1 243 ? 6.727 6.395 -16.391 1 94.31 243 PRO B CA 1
ATOM 4099 C C . PRO B 1 243 ? 6.047 7.762 -16.359 1 94.31 243 PRO B C 1
ATOM 4101 O O . PRO B 1 243 ? 5.137 8.016 -17.156 1 94.31 243 PRO B O 1
ATOM 4104 N N . TYR B 1 244 ? 6.41 8.641 -15.547 1 96.5 244 TYR B N 1
ATOM 4105 C CA . TYR B 1 244 ? 5.688 9.891 -15.352 1 96.5 244 TYR B CA 1
ATOM 4106 C C . TYR B 1 244 ? 6.504 11.078 -15.852 1 96.5 244 TYR B C 1
ATOM 4108 O O . TYR B 1 244 ? 7.309 11.641 -15.109 1 96.5 244 TYR B O 1
ATOM 4116 N N . PRO B 1 245 ? 6.184 11.516 -17.062 1 96.19 245 PRO B N 1
ATOM 4117 C CA . PRO B 1 245 ? 6.953 12.609 -17.656 1 96.19 245 PRO B CA 1
ATOM 4118 C C . PRO B 1 245 ? 6.75 13.938 -16.938 1 96.19 245 PRO B C 1
ATOM 4120 O O . PRO B 1 245 ? 7.496 14.891 -17.156 1 96.19 245 PRO B O 1
ATOM 4123 N N . ASP B 1 246 ? 5.754 13.984 -16.078 1 96.5 246 ASP B N 1
ATOM 4124 C CA . ASP B 1 246 ? 5.5 15.203 -15.336 1 96.5 246 ASP B CA 1
ATOM 4125 C C . ASP B 1 246 ? 6.441 15.32 -14.133 1 96.5 246 ASP B C 1
ATOM 4127 O O . ASP B 1 246 ? 6.441 16.328 -13.438 1 96.5 246 ASP B O 1
ATOM 4131 N N . LEU B 1 247 ? 7.277 14.328 -13.945 1 97.88 247 LEU B N 1
ATOM 4132 C CA . LEU B 1 247 ? 8.281 14.359 -12.891 1 97.88 247 LEU B CA 1
ATOM 4133 C C . LEU B 1 247 ? 9.664 14.656 -13.461 1 97.88 247 LEU B C 1
ATOM 4135 O O . LEU B 1 247 ? 9.984 14.234 -14.57 1 97.88 247 LEU B O 1
ATOM 4139 N N . ILE B 1 248 ? 10.422 15.406 -12.664 1 97.06 248 ILE B N 1
ATOM 4140 C CA . ILE B 1 248 ? 11.812 15.695 -13.008 1 97.06 248 ILE B CA 1
ATOM 4141 C C . ILE B 1 248 ? 12.734 15.164 -11.922 1 97.06 248 ILE B C 1
ATOM 4143 O O . ILE B 1 248 ? 12.461 15.32 -10.727 1 97.06 248 ILE B O 1
ATOM 4147 N N . ARG B 1 249 ? 13.828 14.531 -12.367 1 97.12 249 ARG B N 1
ATOM 4148 C CA . ARG B 1 249 ? 14.836 14.047 -11.43 1 97.12 249 ARG B CA 1
ATOM 4149 C C . ARG B 1 249 ? 15.797 15.164 -11.039 1 97.12 249 ARG B C 1
ATOM 4151 O O . ARG B 1 249 ? 16.281 15.906 -11.891 1 97.12 249 ARG B O 1
ATOM 4158 N N . ILE B 1 250 ? 16.047 15.25 -9.766 1 97.19 250 ILE B N 1
ATOM 4159 C CA . ILE B 1 250 ? 16.875 16.328 -9.227 1 97.19 250 ILE B CA 1
ATOM 4160 C C . ILE B 1 250 ? 18.312 15.844 -9.047 1 97.19 250 ILE B C 1
ATOM 4162 O O . ILE B 1 250 ? 18.547 14.867 -8.336 1 97.19 250 ILE B O 1
ATOM 4166 N N . ALA B 1 251 ? 19.266 16.469 -9.68 1 94.5 251 ALA B N 1
ATOM 4167 C CA . ALA B 1 251 ? 20.703 16.281 -9.547 1 94.5 251 ALA B CA 1
ATOM 4168 C C . ALA B 1 251 ? 21.062 14.805 -9.578 1 94.5 251 ALA B C 1
ATOM 4170 O O . ALA B 1 251 ? 21.719 14.305 -8.656 1 94.5 251 ALA B O 1
ATOM 4171 N N . PRO B 1 252 ? 20.781 14.086 -10.609 1 89.56 252 PRO B N 1
ATOM 4172 C CA . PRO B 1 252 ? 20.969 12.633 -10.664 1 89.56 252 PRO B CA 1
ATOM 4173 C C . PRO B 1 252 ? 22.422 12.219 -10.484 1 89.56 252 PRO B C 1
ATOM 4175 O O . PRO B 1 252 ? 22.703 11.094 -10.047 1 89.56 252 PRO B O 1
ATOM 4178 N N . GLN B 1 253 ? 23.312 13.047 -10.711 1 89 253 GLN B N 1
ATOM 4179 C CA . GLN B 1 253 ? 24.719 12.688 -10.602 1 89 253 GLN B CA 1
ATOM 4180 C C . GLN B 1 253 ? 25.203 12.789 -9.156 1 89 253 GLN B C 1
ATOM 4182 O O . GLN B 1 253 ? 26.203 12.188 -8.797 1 89 253 GLN B O 1
ATOM 4187 N N . LYS B 1 254 ? 24.484 13.523 -8.359 1 87.56 254 LYS B N 1
ATOM 4188 C CA . LYS B 1 254 ? 24.922 13.781 -6.984 1 87.56 254 LYS B CA 1
ATOM 4189 C C . LYS B 1 254 ? 24 13.109 -5.98 1 87.56 254 LYS B C 1
ATOM 4191 O O . LYS B 1 254 ? 24.453 12.633 -4.938 1 87.56 254 LYS B O 1
ATOM 4196 N N . LEU B 1 255 ? 22.781 13.117 -6.309 1 89.44 255 LEU B N 1
ATOM 4197 C CA . LEU B 1 255 ? 21.766 12.633 -5.379 1 89.44 255 LEU B CA 1
ATOM 4198 C C . LEU B 1 255 ? 21.172 11.312 -5.855 1 89.44 255 LEU B C 1
ATOM 4200 O O . LEU B 1 255 ? 20.094 11.289 -6.449 1 89.44 255 LEU B O 1
ATOM 4204 N N . PHE B 1 256 ? 21.922 10.227 -5.496 1 91 256 PHE B N 1
ATOM 4205 C CA . PHE B 1 256 ? 21.578 8.891 -5.961 1 91 256 PHE B CA 1
ATOM 4206 C C . PHE B 1 256 ? 21.922 7.844 -4.914 1 91 256 PHE B C 1
ATOM 4208 O O . PHE B 1 256 ? 22.984 7.922 -4.281 1 91 256 PHE B O 1
ATOM 4215 N N . SER B 1 257 ? 20.953 7.02 -4.641 1 92.44 257 SER B N 1
ATOM 4216 C CA . SER B 1 257 ? 21.156 5.898 -3.732 1 92.44 257 SER B CA 1
ATOM 4217 C C . SER B 1 257 ? 20.938 4.566 -4.441 1 92.44 257 SER B C 1
ATOM 4219 O O . SER B 1 257 ? 20.062 4.453 -5.309 1 92.44 257 SER B O 1
ATOM 4221 N N . LEU B 1 258 ? 21.766 3.578 -4.102 1 92.19 258 LEU B N 1
ATOM 4222 C CA . LEU B 1 258 ? 21.672 2.234 -4.664 1 92.19 258 LEU B CA 1
ATOM 4223 C C . LEU B 1 258 ? 21.578 1.188 -3.559 1 92.19 258 LEU B C 1
ATOM 4225 O O . LEU B 1 258 ? 22.359 1.208 -2.607 1 92.19 258 LEU B O 1
ATOM 4229 N N . SER B 1 259 ? 20.562 0.402 -3.701 1 91.88 259 SER B N 1
ATOM 4230 C CA . SER B 1 259 ? 20.391 -0.684 -2.744 1 91.88 259 SER B CA 1
ATOM 4231 C C . SER B 1 259 ? 20.375 -2.039 -3.441 1 91.88 259 SER B C 1
ATOM 4233 O O . SER B 1 259 ? 19.875 -2.158 -4.566 1 91.88 259 SER B O 1
ATOM 4235 N N . ASP B 1 260 ? 20.859 -3.029 -2.713 1 90.94 260 ASP B N 1
ATOM 4236 C CA . ASP B 1 260 ? 20.766 -4.391 -3.234 1 90.94 260 ASP B CA 1
ATOM 4237 C C . ASP B 1 260 ? 19.312 -4.895 -3.184 1 90.94 260 ASP B C 1
ATOM 4239 O O . ASP B 1 260 ? 18.578 -4.574 -2.254 1 90.94 260 ASP B O 1
ATOM 4243 N N . LEU B 1 261 ? 19 -5.602 -4.18 1 92.31 261 LEU B N 1
ATOM 4244 C CA . LEU B 1 261 ? 17.703 -6.273 -4.238 1 92.31 261 LEU B CA 1
ATOM 4245 C C . LEU B 1 261 ? 17.859 -7.77 -3.986 1 92.31 261 LEU B C 1
ATOM 4247 O O . LEU B 1 261 ? 18.516 -8.469 -4.754 1 92.31 261 LEU B O 1
ATOM 4251 N N . TRP B 1 262 ? 17.203 -8.227 -2.9 1 90.5 262 TRP B N 1
ATOM 4252 C CA . TRP B 1 262 ? 17.391 -9.602 -2.463 1 90.5 262 TRP B CA 1
ATOM 4253 C C . TRP B 1 262 ? 16.109 -10.422 -2.688 1 90.5 262 TRP B C 1
ATOM 4255 O O . TRP B 1 262 ? 15.016 -9.953 -2.389 1 90.5 262 TRP B O 1
ATOM 4265 N N . LEU B 1 263 ? 16.297 -11.547 -3.277 1 92.12 263 LEU B N 1
ATOM 4266 C CA . LEU B 1 263 ? 15.25 -12.555 -3.428 1 92.12 263 LEU B CA 1
ATOM 4267 C C . LEU B 1 263 ? 15.484 -13.727 -2.48 1 92.12 263 LEU B C 1
ATOM 4269 O O . LEU B 1 263 ? 16.469 -14.445 -2.613 1 92.12 263 LEU B O 1
ATOM 4273 N N . LEU B 1 264 ? 14.539 -13.852 -1.521 1 88.5 264 LEU B N 1
ATOM 4274 C CA . LEU B 1 264 ? 14.734 -14.812 -0.442 1 88.5 264 LEU B CA 1
ATOM 4275 C C . LEU B 1 264 ? 13.578 -15.805 -0.384 1 88.5 264 LEU B C 1
ATOM 4277 O O . LEU B 1 264 ? 12.453 -15.477 -0.755 1 88.5 264 LEU B O 1
ATOM 4281 N N . ALA B 1 265 ? 13.891 -16.922 -0.024 1 85.19 265 ALA B N 1
ATOM 4282 C CA . ALA B 1 265 ? 12.883 -17.969 0.189 1 85.19 265 ALA B CA 1
ATOM 4283 C C . ALA B 1 265 ? 13.234 -18.828 1.398 1 85.19 265 ALA B C 1
ATOM 4285 O O . ALA B 1 265 ? 14.398 -18.891 1.805 1 85.19 265 ALA B O 1
ATOM 4286 N N . HIS B 1 266 ? 12.188 -19.281 1.963 1 75.25 266 HIS B N 1
ATOM 4287 C CA . HIS B 1 266 ? 12.445 -20.25 3.025 1 75.25 266 HIS B CA 1
ATOM 4288 C C . HIS B 1 266 ? 13.18 -21.469 2.488 1 75.25 266 HIS B C 1
ATOM 4290 O O . HIS B 1 266 ? 12.82 -22 1.436 1 75.25 266 HIS B O 1
ATOM 4296 N N . PRO B 1 267 ? 14.117 -21.953 3.238 1 73.25 267 PRO B N 1
ATOM 4297 C CA . PRO B 1 267 ? 14.906 -23.094 2.77 1 73.25 267 PRO B CA 1
ATOM 4298 C C . PRO B 1 267 ? 14.047 -24.328 2.496 1 73.25 267 PRO B C 1
ATOM 4300 O O . PRO B 1 267 ? 14.328 -25.078 1.556 1 73.25 267 PRO B O 1
ATOM 4303 N N . ASP B 1 268 ? 13.016 -24.469 3.232 1 71.38 268 ASP B N 1
ATOM 4304 C CA . ASP B 1 268 ? 12.18 -25.656 3.113 1 71.38 268 ASP B CA 1
ATOM 4305 C C . ASP B 1 268 ? 11.289 -25.594 1.872 1 71.38 268 ASP B C 1
ATOM 4307 O O . ASP B 1 268 ? 10.734 -26.594 1.438 1 71.38 268 ASP B O 1
ATOM 4311 N N . LEU B 1 269 ? 11.258 -24.406 1.348 1 77.75 269 LEU B N 1
ATOM 4312 C CA . LEU B 1 269 ? 10.281 -24.234 0.282 1 77.75 269 LEU B CA 1
ATOM 4313 C C . LEU B 1 269 ? 10.961 -24.125 -1.075 1 77.75 269 LEU B C 1
ATOM 4315 O O . LEU B 1 269 ? 10.32 -24.281 -2.115 1 77.75 269 LEU B O 1
ATOM 4319 N N . VAL B 1 270 ? 12.18 -23.938 -1.059 1 80.12 270 VAL B N 1
ATOM 4320 C CA . VAL B 1 270 ? 12.906 -23.609 -2.281 1 80.12 270 VAL B CA 1
ATOM 4321 C C . VAL B 1 270 ? 12.875 -24.781 -3.244 1 80.12 270 VAL B C 1
ATOM 4323 O O . VAL B 1 270 ? 13.023 -24.609 -4.457 1 80.12 270 VAL B O 1
ATOM 4326 N N . GLU B 1 271 ? 12.594 -25.922 -2.758 1 77.12 271 GLU B N 1
ATOM 4327 C CA . GLU B 1 271 ? 12.625 -27.094 -3.625 1 77.12 271 GLU B CA 1
ATOM 4328 C C . GLU B 1 271 ? 11.258 -27.375 -4.234 1 77.12 271 GLU B C 1
ATOM 4330 O O . GLU B 1 271 ? 11.133 -28.188 -5.156 1 77.12 271 GLU B O 1
ATOM 4335 N N . LEU B 1 272 ? 10.266 -26.703 -3.76 1 81 272 LEU B N 1
ATOM 4336 C CA . LEU B 1 272 ? 8.945 -26.875 -4.348 1 81 272 LEU B CA 1
ATOM 4337 C C . LEU B 1 272 ? 8.906 -26.312 -5.766 1 81 272 LEU B C 1
ATOM 4339 O O . LEU B 1 272 ? 9.344 -25.172 -6.004 1 81 272 LEU B O 1
ATOM 4343 N N . PRO B 1 273 ? 8.398 -27.078 -6.68 1 84.44 273 PRO B N 1
ATOM 4344 C CA . PRO B 1 273 ? 8.438 -26.656 -8.086 1 84.44 273 PRO B CA 1
ATOM 4345 C C . PRO B 1 273 ? 7.793 -25.297 -8.312 1 84.44 273 PRO B C 1
ATOM 4347 O O . PRO B 1 273 ? 8.328 -24.484 -9.062 1 84.44 273 PRO B O 1
ATOM 4350 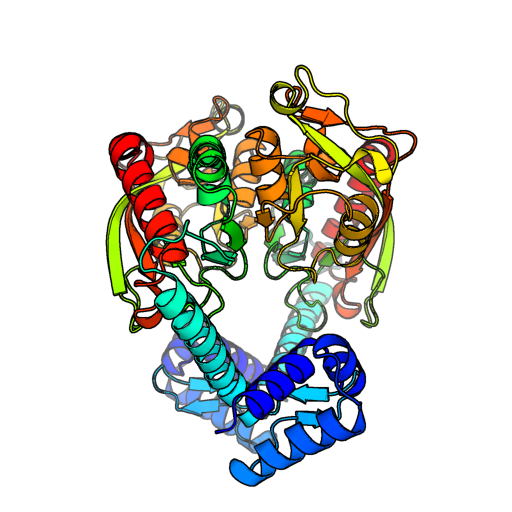N N . ALA B 1 274 ? 6.648 -25.016 -7.656 1 89.38 274 ALA B N 1
ATOM 4351 C CA . ALA B 1 274 ? 5.965 -23.734 -7.836 1 89.38 274 ALA B CA 1
ATOM 4352 C C . ALA B 1 274 ? 6.828 -22.578 -7.34 1 89.38 274 ALA B C 1
ATOM 4354 O O . ALA B 1 274 ? 6.91 -21.531 -7.988 1 89.38 274 ALA B O 1
ATOM 4355 N N . VAL B 1 275 ? 7.477 -22.781 -6.211 1 90.5 275 VAL B N 1
ATOM 4356 C CA . VAL B 1 275 ? 8.336 -21.75 -5.637 1 90.5 275 VAL B CA 1
ATOM 4357 C C . VAL B 1 275 ? 9.555 -21.547 -6.535 1 90.5 275 VAL B C 1
ATOM 4359 O O . VAL B 1 275 ? 9.938 -20.406 -6.816 1 90.5 275 VAL B O 1
ATOM 4362 N N . ARG B 1 276 ? 10.094 -22.609 -7.02 1 89.25 276 ARG B N 1
ATOM 4363 C CA . ARG B 1 276 ? 11.234 -22.531 -7.926 1 89.25 276 ARG B CA 1
ATOM 4364 C C . ARG B 1 276 ? 10.875 -21.781 -9.203 1 89.25 276 ARG B C 1
ATOM 4366 O O . ARG B 1 276 ? 11.672 -21.016 -9.734 1 89.25 276 ARG B O 1
ATOM 4373 N N . ALA B 1 277 ? 9.703 -22.094 -9.703 1 92.44 277 ALA B N 1
ATOM 4374 C CA . ALA B 1 277 ? 9.242 -21.406 -10.914 1 92.44 277 ALA B CA 1
ATOM 4375 C C . ALA B 1 277 ? 9.164 -19.906 -10.688 1 92.44 277 ALA B C 1
ATOM 4377 O O . ALA B 1 277 ? 9.602 -19.125 -11.539 1 92.44 277 ALA B O 1
ATOM 4378 N N . VAL B 1 278 ? 8.672 -19.469 -9.555 1 94.44 278 VAL B N 1
ATOM 4379 C CA . VAL B 1 278 ? 8.539 -18.062 -9.234 1 94.44 278 VAL B CA 1
ATOM 4380 C C . VAL B 1 278 ? 9.922 -17.438 -9.039 1 94.44 278 VAL B C 1
ATOM 4382 O O . VAL B 1 278 ? 10.188 -16.344 -9.539 1 94.44 278 VAL B O 1
ATOM 4385 N N . LEU B 1 279 ? 10.781 -18.172 -8.359 1 93.69 279 LEU B N 1
ATOM 4386 C CA . LEU B 1 279 ? 12.148 -17.688 -8.164 1 93.69 279 LEU B CA 1
ATOM 4387 C C . LEU B 1 279 ? 12.852 -17.484 -9.5 1 93.69 279 LEU B C 1
ATOM 4389 O O . LEU B 1 279 ? 13.5 -16.453 -9.703 1 93.69 279 LEU B O 1
ATOM 4393 N N . GLY B 1 280 ? 12.695 -18.484 -10.289 1 94 280 GLY B N 1
ATOM 4394 C CA . GLY B 1 280 ? 13.289 -18.375 -11.609 1 94 280 GLY B CA 1
ATOM 4395 C C . GLY B 1 280 ? 12.742 -17.203 -12.414 1 94 280 GLY B C 1
ATOM 4396 O O . GLY B 1 280 ? 13.508 -16.453 -13.031 1 94 280 GLY B O 1
ATOM 4397 N N . PHE B 1 281 ? 11.5 -17.031 -12.445 1 96.06 281 PHE B N 1
ATOM 4398 C CA . PHE B 1 281 ? 10.836 -15.969 -13.18 1 96.06 281 PHE B CA 1
ATOM 4399 C C . PHE B 1 281 ? 11.328 -14.602 -12.711 1 96.06 281 PHE B C 1
ATOM 4401 O O . PHE B 1 281 ? 11.711 -13.766 -13.523 1 96.06 281 PHE B O 1
ATOM 4408 N N . VAL B 1 282 ? 11.32 -14.312 -11.367 1 97.19 282 VAL B N 1
ATOM 4409 C CA . VAL B 1 282 ? 11.711 -13.023 -10.812 1 97.19 282 VAL B CA 1
ATOM 4410 C C . VAL B 1 282 ? 13.18 -12.742 -11.125 1 97.19 282 VAL B C 1
ATOM 4412 O O . VAL B 1 282 ? 13.539 -11.617 -11.477 1 97.19 282 VAL B O 1
ATOM 4415 N N . THR B 1 283 ? 13.961 -13.781 -11.031 1 96.25 283 THR B N 1
ATOM 4416 C CA . THR B 1 283 ? 15.383 -13.641 -11.344 1 96.25 283 THR B CA 1
ATOM 4417 C C . THR B 1 283 ? 15.578 -13.25 -12.805 1 96.25 283 THR B C 1
ATOM 4419 O O . THR B 1 283 ? 16.391 -12.367 -13.109 1 96.25 283 THR B O 1
ATOM 4422 N N . ASP B 1 284 ? 14.875 -13.898 -13.688 1 96.44 284 ASP B N 1
ATOM 4423 C CA . ASP B 1 284 ? 14.969 -13.594 -15.109 1 96.44 284 ASP B CA 1
ATOM 4424 C C . ASP B 1 284 ? 14.523 -12.156 -15.391 1 96.44 284 ASP B C 1
ATOM 4426 O O . ASP B 1 284 ? 15.141 -11.461 -16.203 1 96.44 284 ASP B O 1
ATOM 4430 N N . CYS B 1 285 ? 13.438 -11.734 -14.766 1 97.31 285 CYS B N 1
ATOM 4431 C CA . CYS B 1 285 ? 12.977 -10.359 -14.922 1 97.31 285 CYS B CA 1
ATOM 4432 C C . CYS B 1 285 ? 14.062 -9.367 -14.516 1 97.31 285 CYS B C 1
ATOM 4434 O O . CYS B 1 285 ? 14.305 -8.383 -15.219 1 97.31 285 CYS B O 1
ATOM 4436 N N . ALA B 1 286 ? 14.672 -9.625 -13.375 1 97.06 286 ALA B N 1
ATOM 4437 C CA . ALA B 1 286 ? 15.703 -8.727 -12.867 1 97.06 286 ALA B CA 1
ATOM 4438 C C . ALA B 1 286 ? 16.891 -8.656 -13.828 1 97.06 286 ALA B C 1
ATOM 4440 O O . ALA B 1 286 ? 17.469 -7.586 -14.031 1 97.06 286 ALA B O 1
ATOM 4441 N N . ARG B 1 287 ? 17.234 -9.797 -14.383 1 95.75 287 ARG B N 1
ATOM 4442 C CA . ARG B 1 287 ? 18.328 -9.844 -15.344 1 95.75 287 ARG B CA 1
ATOM 4443 C C . ARG B 1 287 ? 18.016 -9.008 -16.578 1 95.75 287 ARG B C 1
ATOM 4445 O O . ARG B 1 287 ? 18.844 -8.234 -17.047 1 95.75 287 ARG B O 1
ATOM 4452 N N . GLN B 1 288 ? 16.859 -9.148 -17.094 1 96.81 288 GLN B N 1
ATOM 4453 C CA . GLN B 1 288 ? 16.438 -8.453 -18.312 1 96.81 288 GLN B CA 1
ATOM 4454 C C . GLN B 1 288 ? 16.312 -6.949 -18.062 1 96.81 288 GLN B C 1
ATOM 4456 O O . GLN B 1 288 ? 16.578 -6.148 -18.969 1 96.81 288 GLN B O 1
ATOM 4461 N N . ASP B 1 289 ? 15.93 -6.617 -16.812 1 97.31 289 ASP B N 1
ATOM 4462 C CA . ASP B 1 289 ? 15.633 -5.219 -16.531 1 97.31 289 ASP B CA 1
ATOM 4463 C C . ASP B 1 289 ? 16.734 -4.59 -15.664 1 97.31 289 ASP B C 1
ATOM 4465 O O . ASP B 1 289 ? 16.484 -3.613 -14.953 1 97.31 289 ASP B O 1
ATOM 4469 N N . ARG B 1 290 ? 17.891 -5.156 -15.695 1 96.12 290 ARG B N 1
ATOM 4470 C CA . ARG B 1 290 ? 19 -4.758 -14.828 1 96.12 290 ARG B CA 1
ATOM 4471 C C . ARG B 1 290 ? 19.234 -3.252 -14.906 1 96.12 290 ARG B C 1
ATOM 4473 O O . ARG B 1 290 ? 19.391 -2.592 -13.875 1 96.12 290 ARG B O 1
ATOM 4480 N N . VAL B 1 291 ? 19.25 -2.672 -16.094 1 96.12 291 VAL B N 1
ATOM 4481 C CA . VAL B 1 291 ? 19.547 -1.257 -16.297 1 96.12 291 VAL B CA 1
ATOM 4482 C C . VAL B 1 291 ? 18.391 -0.413 -15.766 1 96.12 291 VAL B C 1
ATOM 4484 O O . VAL B 1 291 ? 18.594 0.589 -15.078 1 96.12 291 VAL B O 1
ATOM 4487 N N . ARG B 1 292 ? 17.172 -0.837 -16.031 1 95.81 292 ARG B N 1
ATOM 4488 C CA . ARG B 1 292 ? 15.977 -0.132 -15.562 1 95.81 292 ARG B CA 1
ATOM 4489 C C . ARG B 1 292 ? 15.898 -0.125 -14.047 1 95.81 292 ARG B C 1
ATOM 4491 O O . ARG B 1 292 ? 15.539 0.89 -13.438 1 95.81 292 ARG B O 1
ATOM 4498 N N . LEU B 1 293 ? 16.203 -1.266 -13.422 1 96.5 293 LEU B N 1
ATOM 4499 C CA . LEU B 1 293 ? 16.172 -1.383 -11.969 1 96.5 293 LEU B CA 1
ATOM 4500 C C . LEU B 1 293 ? 17.188 -0.46 -11.312 1 96.5 293 LEU B C 1
ATOM 4502 O O . LEU B 1 293 ? 16.906 0.181 -10.305 1 96.5 293 LEU B O 1
ATOM 4506 N N . ARG B 1 294 ? 18.312 -0.344 -11.914 1 94.31 294 ARG B N 1
ATOM 4507 C CA . ARG B 1 294 ? 19.406 0.444 -11.352 1 94.31 294 ARG B CA 1
ATOM 4508 C C . ARG B 1 294 ? 19.125 1.938 -11.469 1 94.31 294 ARG B C 1
ATOM 4510 O O . ARG B 1 294 ? 19.578 2.73 -10.648 1 94.31 294 ARG B O 1
ATOM 4517 N N . GLY B 1 295 ? 18.234 2.244 -12.484 1 92.31 295 GLY B N 1
ATOM 4518 C CA . GLY B 1 295 ? 17.906 3.646 -12.695 1 92.31 295 GLY B CA 1
ATOM 4519 C C . GLY B 1 295 ? 18.969 4.402 -13.461 1 92.31 295 GLY B C 1
ATOM 4520 O O . GLY B 1 295 ? 19.031 5.633 -13.406 1 92.31 295 GLY B O 1
#

Solvent-accessible surface area (backbone atoms only — not comparable to full-atom values): 30126 Å² total; per-residue (Å²): 134,61,63,68,32,40,51,46,44,52,36,22,66,71,55,19,28,49,61,49,18,8,62,73,68,72,47,51,48,68,53,36,48,47,34,44,51,49,47,23,58,77,68,70,43,66,35,63,38,86,44,98,85,34,44,36,69,29,76,56,19,52,56,45,46,40,50,37,50,49,48,51,50,46,51,51,38,54,53,46,55,72,52,43,87,82,52,77,44,50,46,78,41,34,38,18,32,50,55,54,54,37,37,66,53,47,32,69,59,40,47,66,54,47,67,75,30,75,51,40,29,42,31,44,30,37,63,67,52,79,40,42,46,84,64,58,65,15,53,30,34,42,41,69,49,74,80,60,90,51,86,49,44,64,44,76,53,46,43,40,13,30,33,36,32,28,8,50,74,54,44,58,94,47,85,76,49,75,51,55,82,49,22,53,89,37,40,28,41,44,62,62,49,46,78,65,41,40,68,60,40,52,52,50,49,61,56,43,60,54,26,40,72,47,34,24,18,42,40,67,58,47,40,49,29,32,14,64,46,38,64,24,36,22,71,40,46,33,53,65,50,63,84,39,83,60,49,41,76,40,44,68,90,72,41,63,47,78,34,53,27,27,42,30,26,38,65,84,43,54,76,35,55,43,45,37,51,52,50,50,50,55,43,50,50,34,60,77,36,43,68,52,37,37,84,135,60,63,69,30,40,52,45,44,51,34,22,66,72,55,19,27,51,60,48,19,8,64,72,69,71,47,51,47,67,53,34,47,49,31,45,51,50,47,22,59,76,66,70,44,64,37,65,38,89,45,97,85,35,44,36,69,30,78,58,20,54,56,45,46,41,50,38,52,50,48,51,50,46,51,51,38,53,53,45,55,72,51,43,88,83,52,77,43,52,46,78,42,35,37,18,33,50,55,55,53,39,38,67,54,47,33,69,59,41,50,66,54,47,67,77,30,75,51,40,30,42,30,43,30,38,63,67,52,80,38,42,46,84,66,58,64,15,53,31,35,43,41,69,48,74,79,60,90,52,85,48,43,65,45,75,53,46,44,39,14,29,31,35,32,27,8,50,76,52,45,58,96,48,84,78,50,74,51,56,83,50,23,52,90,36,41,29,40,46,62,61,52,47,79,66,40,40,67,60,39,51,52,49,49,62,57,43,60,53,28,40,73,47,33,24,18,45,40,65,56,46,41,50,28,32,16,66,44,39,63,25,37,22,71,40,44,33,54,67,51,64,83,40,84,57,48,42,76,39,45,69,90,72,41,63,48,79,35,52,27,24,43,31,25,35,65,83,43,53,76,34,56,41,46,37,52,51,52,52,50,55,44,51,51,34,60,76,35,42,67,53,37,41,83

Organism: NCBI:txid2511166

Nearest PDB structures (foldseek):
  3hhg-assembly1_D  TM=6.184E-01  e=3.550E-22  Neisseria meningitidis serogroup B
  3szp-assembly1_A-2  TM=6.060E-01  e=3.540E-20  Vibrio cholerae
  3t1b-assembly1_D  TM=5.669E-01  e=1.173E-19  Vibrio cholerae
  3t1b-assembly1_A  TM=5.542E-01  e=1.034E-19  Vibrio cholerae
  3szp-assembly1_B-2  TM=5.264E-01  e=1.657E-18  Vibrio cholerae

Radius of gyration: 24.78 Å; Cα contacts (8 Å, |Δi|>4): 1180; chains: 2; bounding box: 50×69×69 Å